Protein AF-A0A1G9XGG3-F1 (afdb_monomer_lite)

Foldseek 3Di:
DDDDDDDDDDDDPVVVVVVVVVVVVVVVVVCPPPDDAQEWEQDDLEEEPQDQVRIASDNVDHDGDPGDDLAYEYEFDANHEYEHAEAEHHQEYEFEANGEYEYDEAYEYEYQEYEYAANGEYEYEYAEYEYAHEYEYPYEYEAAHYEYEYAAYEYEFLYEYEYEEPEYEDDYNEHEYEQDQNGAYDYPYEYEYEAEAEEYHYNHAQDSYEREQYEYEYAYAAYEYEHHEYAHEYEYAHQHHEYEYPAEYEYQEYEYHHAYEYECYAAYEYEHQHAYEYEYHAYEQAAYEYEQAYQDQRNQAYAALRNYDAHQYEYEDAYAHEENHYPDEHEYAHYEYEDYHEYADPRYEYEAEYEYEDHYAYPAAYHYHQQYEYEYDYLAADEHDNNQPQEDRRLVAYEDDYQHEYEYPAEHEYAANHEYAYDDNHEHEYEAQHEYEDNAEYHHNYYYHEYQHEYEYEEAHQEYEYEEYAYLHEYEYAYQEHEYEYPAEYHYAEYEYHHQYEYEDHAAHEYAYLEEYEYEHHEYEQAAYEYEYQYAYDYDYYAYHARQGEYEHAHQEEYEDYQYEHAEYEYHHAYEHEDDAPGEYEYCYYHYDPHYDYHYPHNYYYHHDHD

pLDDT: mean 91.39, std 13.18, range [34.25, 98.94]

Radius of gyration: 42.59 Å; chains: 1; bounding box: 105×92×124 Å

Organism: NCBI:txid990371

Secondary structure (DSSP, 8-state):
------------HHHHHHHHHHHHHHHHHH--------EEEE-SSEEETT-GGGEESSTTT-PPPS---TT-EEEE-TT-EEEE-S-EE-SEEEE-TT-EEEE-SSEEEE-SEEEE-TT-EEEE-SS-EEESSEEEESSEEEESS-EEEESSS-EEESSEEEE-STTEEEEE-SS-EEE-TT-EEEESS-EEEEE-SS-EEE-S-GGGEE-TT-EEEE--SSEEE--EE-SS-EEE--SSSEEEE-S-EEES-EEE-SSSEEE--SS-EEEESS-EEE-SSEEE-TT-EEEE---BTTTEEES-GGGEE-TT-EEEE-SSSEE---SS-EEEEEEEE-SSSEEE--SEEEEEEEEEETT-EESS--EE-TT-EEEEE-SS-EE--TTS-SEE-STTEEEE-SSSEEE-SS-EEE-TT--EEE-TT-EE-PPTT--EEESS-EEESSEE--BSS-EEE-S--SEEEE--EEBSS-EEE--SSSEEEE-S-EEESSEEE-SSSEEE--SS-EEEESS-EEESSSEEE-TT-EEEESS-EEESS-EEE-TT-EEEE--SS-EEEPS-EEEEEEE-SSEEEEEPTT-EEEEEEEEE-SSEEEEE-TT-EEEE---

Structure (mmCIF, N/CA/C/O backbone):
data_AF-A0A1G9XGG3-F1
#
_entry.id   AF-A0A1G9XGG3-F1
#
loop_
_atom_site.group_PDB
_atom_site.id
_atom_site.type_symbol
_atom_site.label_atom_id
_atom_site.label_alt_id
_atom_site.label_comp_id
_atom_site.label_asym_id
_atom_site.label_entity_id
_atom_site.label_seq_id
_atom_site.pdbx_PDB_ins_code
_atom_site.Cartn_x
_atom_site.Cartn_y
_atom_site.Cartn_z
_atom_site.occupancy
_atom_site.B_iso_or_equiv
_atom_site.auth_seq_id
_atom_site.auth_comp_id
_atom_site.auth_asym_id
_atom_site.auth_atom_id
_atom_site.pdbx_PDB_model_num
ATOM 1 N N . MET A 1 1 ? -57.668 -76.089 63.267 1.00 41.12 1 MET A N 1
ATOM 2 C CA . MET A 1 1 ? -56.646 -75.105 62.840 1.00 41.12 1 MET A CA 1
ATOM 3 C C . MET A 1 1 ? -57.196 -74.341 61.638 1.00 41.12 1 MET A C 1
ATOM 5 O O . MET A 1 1 ? -57.872 -74.969 60.838 1.00 41.12 1 MET A O 1
ATOM 9 N N . ASN A 1 2 ? -56.910 -73.035 61.547 1.00 34.25 2 ASN A N 1
ATOM 10 C CA . ASN A 1 2 ? -57.290 -72.049 60.507 1.00 34.25 2 ASN A CA 1
ATOM 11 C C . ASN A 1 2 ? -58.612 -71.259 60.644 1.00 34.25 2 ASN A C 1
ATOM 13 O O . ASN A 1 2 ? -59.611 -71.515 59.988 1.00 34.25 2 ASN A O 1
ATOM 17 N N . ILE A 1 3 ? -58.540 -70.246 61.517 1.00 42.50 3 ILE A N 1
ATOM 18 C CA . ILE A 1 3 ? -58.740 -68.793 61.293 1.00 42.50 3 ILE A CA 1
ATOM 19 C C . ILE A 1 3 ? -59.331 -68.364 59.927 1.00 42.50 3 ILE A C 1
ATOM 21 O O . ILE A 1 3 ? -58.684 -68.567 58.903 1.00 42.50 3 ILE A O 1
ATOM 25 N N . ARG A 1 4 ? -60.427 -67.579 59.941 1.00 37.16 4 ARG A N 1
ATOM 26 C CA . ARG A 1 4 ? -60.448 -66.160 59.499 1.00 37.16 4 ARG A CA 1
ATOM 27 C C . ARG A 1 4 ? -61.740 -65.424 59.881 1.00 37.16 4 ARG A C 1
ATOM 29 O O . ARG A 1 4 ? -62.848 -65.890 59.660 1.00 37.16 4 ARG A O 1
ATOM 36 N N . SER A 1 5 ? -61.513 -64.253 60.470 1.00 44.91 5 SER A N 1
ATOM 37 C CA . SER A 1 5 ? -62.454 -63.207 60.869 1.00 44.91 5 SER A CA 1
ATOM 38 C C . SER A 1 5 ? -62.850 -62.344 59.662 1.00 44.91 5 SER A C 1
ATOM 40 O O . SER A 1 5 ? -62.050 -62.150 58.744 1.00 44.91 5 SER A O 1
ATOM 42 N N . SER A 1 6 ? -64.066 -61.796 59.673 1.00 37.72 6 SER A N 1
ATOM 43 C CA . SER A 1 6 ? -64.461 -60.640 58.857 1.00 37.72 6 SER A CA 1
ATOM 44 C C . SER A 1 6 ? -65.524 -59.834 59.604 1.00 37.72 6 SER A C 1
ATOM 46 O O . SER A 1 6 ? -66.723 -60.030 59.428 1.00 37.72 6 SER A O 1
ATOM 48 N N . SER A 1 7 ? -65.072 -58.942 60.481 1.00 39.47 7 SER A N 1
ATOM 49 C CA . SER A 1 7 ? -65.887 -57.911 61.122 1.00 39.47 7 SER A CA 1
ATOM 50 C C . SER A 1 7 ? -65.938 -56.660 60.235 1.00 39.47 7 SER A C 1
ATOM 52 O O . SER A 1 7 ? -64.922 -56.013 59.988 1.00 39.47 7 SER A O 1
ATOM 54 N N . ILE A 1 8 ? -67.137 -56.302 59.765 1.00 40.00 8 ILE A N 1
ATOM 55 C CA . ILE A 1 8 ? -67.419 -55.000 59.146 1.00 40.00 8 ILE A CA 1
ATOM 56 C C . ILE A 1 8 ? -67.434 -53.949 60.263 1.00 40.00 8 ILE A C 1
ATOM 58 O O . ILE A 1 8 ? -68.320 -53.925 61.115 1.00 40.00 8 ILE A O 1
ATOM 62 N N . LEU A 1 9 ? -66.405 -53.103 60.280 1.00 38.16 9 LEU A N 1
ATOM 63 C CA . LEU A 1 9 ? -66.221 -52.033 61.255 1.00 38.16 9 LEU A CA 1
ATOM 64 C C . LEU A 1 9 ? -67.103 -50.827 60.874 1.00 38.16 9 LEU A C 1
ATOM 66 O O . LEU A 1 9 ? -66.838 -50.127 59.896 1.00 38.16 9 LEU A O 1
ATOM 70 N N . SER A 1 10 ? -68.155 -50.571 61.655 1.00 43.81 10 SER A N 1
ATOM 71 C CA . SER A 1 10 ? -68.959 -49.345 61.581 1.00 43.81 10 SER A CA 1
ATOM 72 C C . SER A 1 10 ? -68.131 -48.142 62.055 1.00 43.81 10 SER A C 1
ATOM 74 O O . SER A 1 10 ? -67.898 -47.951 63.247 1.00 43.81 10 SER A O 1
ATOM 76 N N . ILE A 1 11 ? -67.675 -47.326 61.105 1.00 46.28 11 ILE A N 1
ATOM 77 C CA . ILE A 1 11 ? -66.919 -46.087 61.333 1.00 46.28 11 ILE A CA 1
ATOM 78 C C . ILE A 1 11 ? -67.889 -44.965 61.754 1.00 46.28 11 ILE A C 1
ATOM 80 O O . ILE A 1 11 ? -68.767 -44.578 60.979 1.00 46.28 11 ILE A O 1
ATOM 84 N N . SER A 1 12 ? -67.721 -44.436 62.974 1.00 53.91 12 SER A N 1
ATOM 85 C CA . SER A 1 12 ? -68.605 -43.419 63.570 1.00 53.91 12 SER A CA 1
ATOM 86 C C . SER A 1 12 ? -68.585 -42.081 62.800 1.00 53.91 12 SER A C 1
ATOM 88 O O . SER A 1 12 ? -67.547 -41.706 62.236 1.00 53.91 12 SER A O 1
ATOM 90 N N . PRO A 1 13 ? -69.694 -41.314 62.784 1.00 54.00 13 PRO A N 1
ATOM 91 C CA . PRO A 1 13 ? -69.818 -40.066 62.021 1.00 54.00 13 PRO A CA 1
ATOM 92 C C . PRO A 1 13 ? -68.780 -38.986 62.386 1.00 54.00 13 PRO A C 1
ATOM 94 O O . PRO A 1 13 ? -68.379 -38.217 61.511 1.00 54.00 13 PRO A O 1
ATOM 97 N N . HIS A 1 14 ? -68.246 -38.984 63.614 1.00 54.09 14 HIS A N 1
ATOM 98 C CA . HIS A 1 14 ? -67.177 -38.062 64.029 1.00 54.09 14 HIS A CA 1
ATOM 99 C C . HIS A 1 14 ? -65.852 -38.301 63.287 1.00 54.09 14 HIS A C 1
ATOM 101 O O . HIS A 1 14 ? -65.164 -37.352 62.914 1.00 54.09 14 HIS A O 1
ATOM 107 N N . SER A 1 15 ? -65.517 -39.555 62.979 1.00 52.16 15 SER A N 1
ATOM 108 C CA . SER A 1 15 ? -64.283 -39.890 62.252 1.00 52.16 15 SER A CA 1
ATOM 109 C C . SER A 1 15 ? -64.354 -39.572 60.749 1.00 52.16 15 SER A C 1
ATOM 111 O O . SER A 1 15 ? -63.325 -39.315 60.122 1.00 52.16 15 SER A O 1
ATOM 113 N N . LYS A 1 16 ? -65.564 -39.507 60.168 1.00 51.69 16 LYS A N 1
ATOM 114 C CA . LYS A 1 16 ? -65.783 -39.044 58.785 1.00 51.69 16 LYS A CA 1
ATOM 115 C C . LYS A 1 16 ? -65.622 -37.529 58.660 1.00 51.69 16 LYS A C 1
ATOM 117 O O . LYS A 1 16 ? -65.060 -37.077 57.666 1.00 51.69 16 LYS A O 1
ATOM 122 N N . LEU A 1 17 ? -66.064 -36.758 59.657 1.00 54.28 17 LEU A N 1
ATOM 123 C CA . LEU A 1 17 ? -65.878 -35.304 59.687 1.00 54.28 17 LEU A CA 1
ATOM 124 C C . LEU A 1 17 ? -64.402 -34.940 59.888 1.00 54.28 17 LEU A C 1
ATOM 126 O O . LEU A 1 17 ? -63.875 -34.103 59.164 1.00 54.28 17 LEU A O 1
ATOM 130 N N . MET A 1 18 ? -63.708 -35.646 60.784 1.00 56.41 18 MET A N 1
ATOM 131 C CA . MET A 1 18 ? -62.287 -35.421 61.057 1.00 56.41 18 MET A CA 1
ATOM 132 C C . MET A 1 18 ? -61.392 -35.850 59.881 1.00 56.41 18 MET A C 1
ATOM 134 O O . MET A 1 18 ? -60.458 -35.132 59.541 1.00 56.41 18 MET A O 1
ATOM 138 N N . ARG A 1 19 ? -61.721 -36.944 59.167 1.00 54.09 19 ARG A N 1
ATOM 139 C CA . ARG A 1 19 ? -61.057 -37.292 57.894 1.00 54.09 19 ARG A CA 1
ATOM 140 C C . ARG A 1 19 ? -61.360 -36.303 56.774 1.00 54.09 19 ARG A C 1
ATOM 142 O O . ARG A 1 19 ? -60.458 -36.034 55.999 1.00 54.09 19 ARG A O 1
ATOM 149 N N . ARG A 1 20 ? -62.578 -35.756 56.674 1.00 53.91 20 ARG A N 1
ATOM 150 C CA . ARG A 1 20 ? -62.923 -34.725 55.673 1.00 53.91 20 ARG A CA 1
ATOM 151 C C . ARG A 1 20 ? -62.256 -33.383 55.973 1.00 53.91 20 ARG A C 1
ATOM 153 O O . ARG A 1 20 ? -61.786 -32.751 55.040 1.00 53.91 20 ARG A O 1
ATOM 160 N N . MET A 1 21 ? -62.147 -32.989 57.242 1.00 55.81 21 MET A N 1
ATOM 161 C CA . MET A 1 21 ? -61.379 -31.811 57.659 1.00 55.81 21 MET A CA 1
ATOM 162 C C . MET A 1 21 ? -59.884 -32.003 57.423 1.00 55.81 21 MET A C 1
ATOM 164 O O . MET A 1 21 ? -59.255 -31.091 56.911 1.00 55.81 21 MET A O 1
ATOM 168 N N . LEU A 1 22 ? -59.320 -33.181 57.714 1.00 55.94 22 LEU A N 1
ATOM 169 C CA . LEU A 1 22 ? -57.907 -33.461 57.449 1.00 55.94 22 LEU A CA 1
ATOM 170 C C . LEU A 1 22 ? -57.617 -33.568 55.941 1.00 55.94 22 LEU A C 1
ATOM 172 O O . LEU A 1 22 ? -56.594 -33.067 55.496 1.00 55.94 22 LEU A O 1
ATOM 176 N N . LEU A 1 23 ? -58.531 -34.135 55.136 1.00 53.47 23 LEU A N 1
ATOM 177 C CA . LEU A 1 23 ? -58.412 -34.135 53.672 1.00 53.47 23 LEU A CA 1
ATOM 178 C C . LEU A 1 23 ? -58.565 -32.731 53.084 1.00 53.47 23 LEU A C 1
ATOM 180 O O . LEU A 1 23 ? -57.876 -32.436 52.122 1.00 53.47 23 LEU A O 1
ATOM 184 N N . LEU A 1 24 ? -59.438 -31.882 53.639 1.00 51.56 24 LEU A N 1
ATOM 185 C CA . LEU A 1 24 ? -59.621 -30.490 53.216 1.00 51.56 24 LEU A CA 1
ATOM 186 C C . LEU A 1 24 ? -58.413 -29.629 53.613 1.00 51.56 24 LEU A C 1
ATOM 188 O O . LEU A 1 24 ? -57.958 -28.828 52.807 1.00 51.56 24 LEU A O 1
ATOM 192 N N . LEU A 1 25 ? -57.844 -29.843 54.804 1.00 54.41 25 LEU A N 1
ATOM 193 C CA . LEU A 1 25 ? -56.610 -29.187 55.248 1.00 54.41 25 LEU A CA 1
ATOM 194 C C . LEU A 1 25 ? -55.403 -29.656 54.415 1.00 54.41 25 LEU A C 1
ATOM 196 O O . LEU A 1 25 ? -54.585 -28.829 54.026 1.00 54.41 25 LEU A O 1
ATOM 200 N N . CYS A 1 26 ? -55.341 -30.947 54.056 1.00 48.78 26 CYS A N 1
ATOM 201 C CA . CYS A 1 26 ? -54.354 -31.482 53.112 1.00 48.78 26 CYS A CA 1
ATOM 202 C C . CYS A 1 26 ? -54.575 -30.993 51.669 1.00 48.78 26 CYS A C 1
ATOM 204 O O . CYS A 1 26 ? -53.598 -30.723 50.977 1.00 48.78 26 CYS A O 1
ATOM 206 N N . PHE A 1 27 ? -55.824 -30.833 51.210 1.00 49.72 27 PHE A N 1
ATOM 207 C CA . PHE A 1 27 ? -56.146 -30.259 49.896 1.00 49.72 27 PHE A CA 1
ATOM 208 C C . PHE A 1 27 ? -55.741 -28.783 49.831 1.00 49.72 27 PHE A C 1
ATOM 210 O O . PHE A 1 27 ? -55.140 -28.363 48.849 1.00 49.72 27 PHE A O 1
ATOM 217 N N . ILE A 1 28 ? -55.991 -28.012 50.894 1.00 52.94 28 ILE A N 1
ATOM 218 C CA . ILE A 1 28 ? -55.581 -26.605 51.001 1.00 52.94 28 ILE A CA 1
ATOM 219 C C . ILE A 1 28 ? -54.051 -26.480 51.098 1.00 52.94 28 ILE A C 1
ATOM 221 O O . ILE A 1 28 ? -53.495 -25.555 50.521 1.00 52.94 28 ILE A O 1
ATOM 225 N N . SER A 1 29 ? -53.347 -27.431 51.729 1.00 45.59 29 SER A N 1
ATOM 226 C CA . SER A 1 29 ? -51.873 -27.452 51.736 1.00 45.59 29 SER A CA 1
ATOM 227 C C . SER A 1 29 ? -51.236 -27.995 50.448 1.00 45.59 29 SER A C 1
ATOM 229 O O . SER A 1 29 ? -50.038 -27.819 50.252 1.00 45.59 29 SER A O 1
ATOM 231 N N . MET A 1 30 ? -52.004 -28.680 49.589 1.00 44.31 30 MET A N 1
ATOM 232 C CA . MET A 1 30 ? -51.564 -29.149 48.264 1.00 44.31 30 MET A CA 1
ATOM 233 C C . MET A 1 30 ? -51.813 -28.121 47.154 1.00 44.31 30 MET A C 1
ATOM 235 O O . MET A 1 30 ? -51.166 -28.189 46.110 1.00 44.31 30 MET A O 1
ATOM 239 N N . PHE A 1 31 ? -52.667 -27.122 47.396 1.00 44.22 31 PHE A N 1
ATOM 240 C CA . PHE A 1 31 ? -52.604 -25.852 46.683 1.00 44.22 31 PHE A CA 1
ATOM 241 C C . PHE A 1 31 ? -51.466 -25.018 47.271 1.00 44.22 31 PHE A C 1
ATOM 243 O O . PHE A 1 31 ? -51.678 -24.044 47.990 1.00 44.22 31 PHE A O 1
ATOM 250 N N . SER A 1 32 ? -50.230 -25.377 46.929 1.00 41.50 32 SER A N 1
ATOM 251 C CA . SER A 1 32 ? -49.178 -24.372 46.824 1.00 41.50 32 SER A CA 1
ATOM 252 C C . SER A 1 32 ? -49.766 -23.251 45.970 1.00 41.50 32 SER A C 1
ATOM 254 O O . SER A 1 32 ? -50.038 -23.471 44.790 1.00 41.50 32 SER A O 1
ATOM 256 N N . TYR A 1 33 ? -50.068 -22.101 46.576 1.00 41.12 33 TYR A N 1
ATOM 257 C CA . TYR A 1 33 ? -50.531 -20.917 45.864 1.00 41.12 33 TYR A CA 1
ATOM 258 C C . TYR A 1 33 ? -49.415 -20.575 44.881 1.00 41.12 33 TYR A C 1
ATOM 260 O O . TYR A 1 33 ? -48.390 -20.010 45.257 1.00 41.12 33 TYR A O 1
ATOM 268 N N . SER A 1 34 ? -49.548 -21.034 43.640 1.00 41.12 34 SER A N 1
ATOM 269 C CA . SER A 1 34 ? -48.692 -20.613 42.547 1.00 41.12 34 SER A CA 1
ATOM 270 C C . SER A 1 34 ? -48.904 -19.111 42.457 1.00 41.12 34 SER A C 1
ATOM 272 O O . SER A 1 34 ? -49.967 -18.676 42.018 1.00 41.12 34 SER A O 1
ATOM 274 N N . GLY A 1 35 ? -47.967 -18.342 43.015 1.00 49.97 35 GLY A N 1
ATOM 275 C CA . GLY A 1 35 ? -48.078 -16.896 43.133 1.00 49.97 35 GLY A CA 1
ATOM 276 C C . GLY A 1 35 ? -48.348 -16.304 41.761 1.00 49.97 35 GLY A C 1
ATOM 277 O O . GLY A 1 35 ? -47.466 -16.295 40.905 1.00 49.97 35 GLY A O 1
ATOM 278 N N . TYR A 1 36 ? -49.584 -15.866 41.531 1.00 61.78 36 TYR A N 1
ATOM 279 C CA . TYR A 1 36 ? -49.910 -15.064 40.366 1.00 61.78 36 TYR A CA 1
ATOM 280 C C . TYR A 1 36 ? -49.071 -13.790 40.450 1.00 61.78 36 TYR A C 1
ATOM 282 O O . TYR A 1 36 ? -49.092 -13.106 41.470 1.00 61.78 36 TYR A O 1
ATOM 290 N N . SER A 1 37 ? -48.320 -13.498 39.392 1.00 80.06 37 SER A N 1
ATOM 291 C CA . SER A 1 37 ? -47.615 -12.227 39.249 1.00 80.06 37 SER A CA 1
ATOM 292 C C . SER A 1 37 ? -48.641 -11.097 39.238 1.00 80.06 37 SER A C 1
ATOM 294 O O . SER A 1 37 ? -49.396 -10.975 38.271 1.00 80.06 37 SER A O 1
ATOM 296 N N . ALA A 1 38 ? -48.671 -10.262 40.276 1.00 91.38 38 ALA A N 1
ATOM 297 C CA . ALA A 1 38 ? -49.474 -9.044 40.252 1.00 91.38 38 ALA A CA 1
ATOM 298 C C . ALA A 1 38 ? -48.770 -7.965 39.412 1.00 91.38 38 ALA A C 1
ATOM 300 O O . ALA A 1 38 ? -47.546 -7.973 39.287 1.00 91.38 38 ALA A O 1
ATOM 301 N N . ILE A 1 39 ? -49.536 -7.047 38.816 1.00 95.38 39 ILE A N 1
ATOM 302 C CA . ILE A 1 39 ? -48.997 -5.879 38.107 1.00 95.38 39 ILE A CA 1
ATOM 303 C C . ILE A 1 39 ? -49.259 -4.650 38.969 1.00 95.38 39 ILE A C 1
ATOM 305 O O . ILE A 1 39 ? -50.402 -4.386 39.337 1.00 95.38 39 ILE A O 1
ATOM 309 N N . TYR A 1 40 ? -48.207 -3.886 39.246 1.00 97.00 40 TYR A N 1
ATOM 310 C CA . TYR A 1 40 ? -48.282 -2.668 40.034 1.00 97.00 40 TYR A CA 1
ATOM 311 C C . TYR A 1 40 ? -47.778 -1.452 39.268 1.00 97.00 40 TYR A C 1
ATOM 313 O O . TYR A 1 40 ? -46.750 -1.493 38.594 1.00 97.00 40 TYR A O 1
ATOM 321 N N . TYR A 1 41 ? -48.485 -0.341 39.436 1.00 97.62 41 TYR A N 1
ATOM 322 C CA . TYR A 1 41 ? -48.200 0.947 38.826 1.00 97.62 41 TYR A CA 1
ATOM 323 C C . TYR A 1 41 ? -47.762 1.950 39.895 1.00 97.62 41 TYR A C 1
ATOM 325 O O . TYR A 1 41 ? -48.388 2.058 40.951 1.00 97.62 41 TYR A O 1
ATOM 333 N N . SER A 1 42 ? -46.666 2.671 39.662 1.00 97.75 42 SER A N 1
ATOM 334 C CA . SER A 1 42 ? -46.208 3.713 40.588 1.00 97.75 42 SER A CA 1
ATOM 335 C C . SER A 1 42 ? -47.260 4.820 40.702 1.00 97.75 42 SER A C 1
ATOM 337 O O . SER A 1 42 ? -47.724 5.293 39.671 1.00 97.75 42 SER A O 1
ATOM 339 N N . ARG A 1 43 ? -47.584 5.295 41.905 1.00 95.12 43 ARG A N 1
ATOM 340 C CA . ARG A 1 43 ? -48.662 6.288 42.116 1.00 95.12 43 ARG A CA 1
ATOM 341 C C . ARG A 1 43 ? -48.218 7.610 42.752 1.00 95.12 43 ARG A C 1
ATOM 343 O O . ARG A 1 43 ? -49.059 8.456 43.042 1.00 95.12 43 ARG A O 1
ATOM 350 N N . VAL A 1 44 ? -46.925 7.763 43.034 1.00 94.56 44 VAL A N 1
ATOM 351 C CA . VAL A 1 44 ? -46.356 8.919 43.743 1.00 94.56 44 VAL A CA 1
ATOM 352 C C . VAL A 1 44 ? -45.284 9.598 42.901 1.00 94.56 44 VAL A C 1
ATOM 354 O O . VAL A 1 44 ? -44.449 8.916 42.309 1.00 94.56 44 VAL A O 1
ATOM 357 N N . ALA A 1 45 ? -45.259 10.935 42.919 1.00 94.25 45 ALA A N 1
ATOM 358 C CA . ALA A 1 45 ? -44.262 11.728 42.194 1.00 94.25 45 ALA A CA 1
ATOM 359 C C . ALA A 1 45 ? -42.822 11.365 42.603 1.00 94.25 45 ALA A C 1
ATOM 361 O O . ALA A 1 45 ? -41.942 11.264 41.755 1.00 94.25 45 ALA A O 1
ATOM 362 N N . THR A 1 46 ? -42.601 11.090 43.892 1.00 95.94 46 THR A N 1
ATOM 363 C CA . THR A 1 46 ? -41.344 10.545 44.418 1.00 95.94 46 THR A CA 1
ATOM 364 C C . THR A 1 46 ? -41.665 9.438 45.413 1.00 95.94 46 THR A C 1
ATOM 366 O O . THR A 1 46 ? -42.441 9.653 46.343 1.00 95.94 46 THR A O 1
ATOM 369 N N . GLY A 1 47 ? -41.073 8.257 45.237 1.00 94.19 47 GLY A N 1
ATOM 370 C CA . GLY A 1 47 ? -41.328 7.090 46.084 1.00 94.19 47 GLY A CA 1
ATOM 371 C C . GLY A 1 47 ? -40.120 6.175 46.244 1.00 94.19 47 GLY A C 1
ATOM 372 O O . GLY A 1 47 ? -39.058 6.402 45.663 1.00 94.19 47 GLY A O 1
ATOM 373 N N . ASN A 1 48 ? -40.289 5.116 47.034 1.00 93.44 48 ASN A N 1
ATOM 374 C CA . ASN A 1 48 ? -39.285 4.073 47.240 1.00 93.44 48 ASN A CA 1
ATOM 375 C C . ASN A 1 48 ? -39.847 2.729 46.773 1.00 93.44 48 ASN A C 1
ATOM 377 O O . ASN A 1 48 ? -40.962 2.361 47.141 1.00 93.44 48 ASN A O 1
ATOM 381 N N . PHE A 1 49 ? -39.061 1.986 45.991 1.00 93.56 49 PHE A N 1
ATOM 382 C CA . PHE A 1 49 ? -39.463 0.711 45.398 1.00 93.56 49 PHE A CA 1
ATOM 383 C C . PHE A 1 49 ? -39.974 -0.287 46.448 1.00 93.56 49 PHE A C 1
ATOM 385 O O . PHE A 1 49 ? -40.955 -0.977 46.198 1.00 93.56 49 PHE A O 1
ATOM 392 N N . ALA A 1 50 ? -39.357 -0.328 47.637 1.00 92.19 50 ALA A N 1
ATOM 393 C CA . ALA A 1 50 ? -39.725 -1.254 48.715 1.00 92.19 50 ALA A CA 1
ATOM 394 C C . ALA A 1 50 ? -41.036 -0.889 49.438 1.00 92.19 50 ALA A C 1
ATOM 396 O O . ALA A 1 50 ? -41.513 -1.655 50.272 1.00 92.19 50 ALA A O 1
ATOM 397 N N . THR A 1 51 ? -41.585 0.303 49.200 1.00 94.44 51 THR A N 1
ATOM 398 C CA . THR A 1 51 ? -42.705 0.840 49.975 1.00 94.44 51 THR A CA 1
ATOM 399 C C . THR A 1 51 ? -44.016 0.600 49.238 1.00 94.44 51 THR A C 1
ATOM 401 O O . THR A 1 51 ? -44.232 1.155 48.163 1.00 94.44 51 THR A O 1
ATOM 404 N N . THR A 1 52 ? -44.929 -0.169 49.836 1.00 94.19 52 THR A N 1
ATOM 405 C CA . THR A 1 52 ? -46.227 -0.528 49.233 1.00 94.19 52 THR A CA 1
ATOM 406 C C . THR A 1 52 ? -47.070 0.683 48.828 1.00 94.19 52 THR A C 1
ATOM 408 O O . THR A 1 52 ? -47.724 0.655 47.791 1.00 94.19 52 THR A O 1
ATOM 411 N N . THR A 1 53 ? -47.008 1.790 49.573 1.00 94.88 53 THR A N 1
ATOM 412 C CA . THR A 1 53 ? -47.734 3.032 49.243 1.00 94.88 53 THR A CA 1
ATOM 413 C C . THR A 1 53 ? -47.202 3.755 48.003 1.00 94.88 53 THR A C 1
ATOM 415 O O . THR A 1 53 ? -47.884 4.633 47.478 1.00 94.88 53 THR A O 1
ATOM 418 N N . SER A 1 54 ? -46.028 3.370 47.488 1.00 96.12 54 SER A N 1
ATOM 419 C CA . SER A 1 54 ? -45.519 3.873 46.204 1.00 96.12 54 SER A CA 1
ATOM 420 C C . SER A 1 54 ? -46.233 3.244 45.005 1.00 96.12 54 SER A C 1
ATOM 422 O O . SER A 1 54 ? -46.096 3.749 43.891 1.00 96.12 54 SER A O 1
ATOM 424 N N . TRP A 1 55 ? -47.009 2.181 45.230 1.00 97.31 55 TRP A N 1
ATOM 425 C CA . TRP A 1 55 ? -47.595 1.330 44.202 1.00 97.31 55 TRP A CA 1
ATOM 426 C C . TRP A 1 55 ? -49.123 1.265 44.291 1.00 97.31 55 TRP A C 1
ATOM 428 O O . TRP A 1 55 ? -49.723 1.472 45.353 1.00 97.31 55 TRP A O 1
ATOM 438 N N . SER A 1 56 ? -49.741 0.967 43.151 1.00 95.38 56 SER A N 1
ATOM 439 C CA . SER A 1 56 ? -51.170 0.743 42.975 1.00 95.38 56 SER A CA 1
ATOM 440 C C . SER A 1 56 ? -51.430 -0.462 42.072 1.00 95.38 56 SER A C 1
ATOM 442 O O . SER A 1 56 ? -50.701 -0.674 41.109 1.00 95.38 56 SER A O 1
ATOM 444 N N . ASP A 1 57 ? -52.488 -1.219 42.347 1.00 93.88 57 ASP A N 1
ATOM 445 C CA . ASP A 1 57 ? -53.009 -2.286 41.477 1.00 93.88 57 ASP A CA 1
ATOM 446 C C . ASP A 1 57 ? -53.669 -1.781 40.174 1.00 93.88 57 ASP A C 1
ATOM 448 O O . ASP A 1 57 ? -53.963 -2.575 39.280 1.00 93.88 57 ASP A O 1
ATOM 452 N N . ALA A 1 58 ? -53.872 -0.466 40.026 1.00 92.81 58 ALA A N 1
ATOM 453 C CA . ALA A 1 58 ? -54.469 0.140 38.841 1.00 92.81 58 ALA A CA 1
ATOM 454 C C . ALA A 1 58 ? -53.727 1.407 38.398 1.00 92.81 58 ALA A C 1
ATOM 456 O O . ALA A 1 58 ? -53.353 2.259 39.203 1.00 92.81 58 ALA A O 1
ATOM 457 N N . ARG A 1 59 ? -53.609 1.583 37.077 1.00 93.75 59 ARG A N 1
ATOM 458 C CA . ARG A 1 59 ? -52.915 2.715 36.436 1.00 93.75 59 ARG A CA 1
ATOM 459 C C . ARG A 1 59 ? -53.456 4.096 36.849 1.00 93.75 59 ARG A C 1
ATOM 461 O O . ARG A 1 59 ? -52.719 5.076 36.808 1.00 93.75 59 ARG A O 1
ATOM 468 N N . THR A 1 60 ? -54.735 4.185 37.214 1.00 90.25 60 THR A N 1
ATOM 469 C CA . THR A 1 60 ? -55.422 5.429 37.609 1.00 90.25 60 THR A CA 1
ATOM 470 C C . THR A 1 60 ? -55.436 5.671 39.125 1.00 90.25 60 THR A C 1
ATOM 472 O O . THR A 1 60 ? -56.112 6.592 39.573 1.00 90.25 60 THR A O 1
ATOM 475 N N . GLY A 1 61 ? -54.712 4.871 39.920 1.00 79.12 61 GLY A N 1
ATOM 476 C CA . GLY A 1 61 ? -54.613 5.039 41.376 1.00 79.12 61 GLY A CA 1
ATOM 477 C C . GLY A 1 61 ? -55.661 4.262 42.182 1.00 79.12 61 GLY A C 1
ATOM 478 O O . GLY A 1 61 ? -56.450 4.859 42.908 1.00 79.12 61 GLY A O 1
ATOM 479 N N . GLY A 1 62 ? -55.642 2.934 42.073 1.00 87.94 62 GLY A N 1
ATOM 480 C CA . GLY A 1 62 ? -56.381 1.994 42.925 1.00 87.94 62 GLY A CA 1
ATOM 481 C C . GLY A 1 62 ? -55.733 1.726 44.295 1.00 87.94 62 GLY A C 1
ATOM 482 O O . GLY A 1 62 ? -55.066 2.587 44.879 1.00 87.94 62 GLY A O 1
ATOM 483 N N . ASN A 1 63 ? -55.920 0.515 44.820 1.00 91.25 63 ASN A N 1
ATOM 484 C CA . ASN A 1 63 ? -55.455 0.140 46.153 1.00 91.25 63 ASN A CA 1
ATOM 485 C C . ASN A 1 63 ? -53.937 -0.059 46.182 1.00 91.25 63 ASN A C 1
ATOM 487 O O . ASN A 1 63 ? -53.326 -0.500 45.207 1.00 91.25 63 ASN A O 1
ATOM 491 N N . SER A 1 64 ? -53.321 0.248 47.324 1.00 91.62 64 SER A N 1
ATOM 492 C CA . SER A 1 64 ? -51.920 -0.107 47.554 1.00 91.62 64 SER A CA 1
ATOM 493 C C . SER A 1 64 ? -51.798 -1.587 47.933 1.00 91.62 64 SER A C 1
ATOM 495 O O . SER A 1 64 ? -52.636 -2.088 48.687 1.00 91.62 64 SER A O 1
ATOM 497 N N . PRO A 1 65 ? -50.767 -2.293 47.441 1.00 91.88 65 PRO A N 1
ATOM 498 C CA . PRO A 1 65 ? -50.571 -3.704 47.741 1.00 91.88 65 PRO A CA 1
ATOM 499 C C . PRO A 1 65 ? -50.327 -3.968 49.227 1.00 91.88 65 PRO A C 1
ATOM 501 O O . PRO A 1 65 ? -49.691 -3.173 49.918 1.00 91.88 65 PRO A O 1
ATOM 504 N N . GLY A 1 66 ? -50.782 -5.126 49.711 1.00 88.69 66 GLY A N 1
ATOM 505 C CA . GLY A 1 66 ? -50.484 -5.582 51.074 1.00 88.69 66 GLY A CA 1
ATOM 506 C C . GLY A 1 66 ? -49.020 -5.999 51.261 1.00 88.69 66 GLY A C 1
ATOM 507 O O . GLY A 1 66 ? -48.464 -5.840 52.345 1.00 88.69 66 GLY A O 1
ATOM 508 N N . SER A 1 67 ? -48.379 -6.498 50.202 1.00 91.12 67 SER A N 1
ATOM 509 C CA . SER A 1 67 ? -46.962 -6.868 50.166 1.00 91.12 67 SER A CA 1
ATOM 510 C C . SER A 1 67 ? -46.427 -6.831 48.731 1.00 91.12 67 SER A C 1
ATOM 512 O O . SER A 1 67 ? -47.201 -6.848 47.776 1.00 91.12 67 SER A O 1
ATOM 514 N N . LEU A 1 68 ? -45.101 -6.759 48.589 1.00 92.75 68 LEU A N 1
ATOM 515 C CA . LEU A 1 68 ? -44.399 -6.814 47.305 1.00 92.75 68 LEU A CA 1
ATOM 516 C C . LEU A 1 68 ? -43.619 -8.130 47.227 1.00 92.75 68 LEU A C 1
ATOM 518 O O . LEU A 1 68 ? -42.831 -8.427 48.128 1.00 92.75 68 LEU A O 1
ATOM 522 N N . LEU A 1 69 ? -43.839 -8.916 46.178 1.00 92.06 69 LEU A N 1
ATOM 523 C CA . LEU A 1 69 ? -43.231 -10.229 45.980 1.00 92.06 69 LEU A CA 1
ATOM 524 C C . LEU A 1 69 ? -42.240 -10.207 44.814 1.00 92.06 69 LEU A C 1
ATOM 526 O O . LEU A 1 69 ? -42.369 -9.447 43.857 1.00 92.06 69 LEU A O 1
ATOM 530 N N . ALA A 1 70 ? -41.268 -11.120 44.849 1.00 90.50 70 ALA A N 1
ATOM 531 C CA . ALA A 1 70 ? -40.296 -11.284 43.765 1.00 90.50 70 ALA A CA 1
ATOM 532 C C . ALA A 1 70 ? -40.937 -11.703 42.428 1.00 90.50 70 ALA A C 1
ATOM 534 O O . ALA A 1 70 ? -40.308 -11.569 41.383 1.00 90.50 70 ALA A O 1
ATOM 535 N N . THR A 1 71 ? -42.164 -12.227 42.462 1.00 92.06 71 THR A N 1
ATOM 536 C CA . THR A 1 71 ? -42.943 -12.634 41.289 1.00 92.06 71 THR A CA 1
ATOM 537 C C . THR A 1 71 ? -43.744 -11.496 40.668 1.00 92.06 71 THR A C 1
ATOM 539 O O . THR A 1 71 ? -44.373 -11.736 39.649 1.00 92.06 71 THR A O 1
ATOM 542 N N . ASP A 1 72 ? -43.750 -10.294 41.249 1.00 94.69 72 ASP A N 1
ATOM 543 C CA . ASP A 1 72 ? -44.599 -9.194 40.783 1.00 94.69 72 ASP A CA 1
ATOM 544 C C . ASP A 1 72 ? -43.947 -8.373 39.659 1.00 94.69 72 ASP A C 1
ATOM 546 O O . ASP A 1 72 ? -42.721 -8.320 39.509 1.00 94.69 72 ASP A O 1
ATOM 550 N N . ILE A 1 73 ? -44.786 -7.715 38.861 1.00 95.38 73 ILE A N 1
ATOM 551 C CA . ILE A 1 73 ? -44.422 -6.830 37.753 1.00 95.38 73 ILE A CA 1
ATOM 552 C C . ILE A 1 73 ? -44.625 -5.382 38.188 1.00 95.38 73 ILE A C 1
ATOM 554 O O . ILE A 1 73 ? -45.685 -5.021 38.693 1.00 95.38 73 ILE A O 1
ATOM 558 N N . PHE A 1 74 ? -43.637 -4.532 37.924 1.00 97.38 74 PHE A N 1
ATOM 559 C CA . PHE A 1 74 ? -43.650 -3.132 38.342 1.00 97.38 74 PHE A CA 1
ATOM 560 C C . PHE A 1 74 ? -43.536 -2.186 37.147 1.00 97.38 74 PHE A C 1
ATOM 562 O O . PHE A 1 74 ? -42.637 -2.329 36.320 1.00 97.38 74 PHE A O 1
ATOM 569 N N . ILE A 1 75 ? -44.422 -1.193 37.075 1.00 97.62 75 ILE A N 1
ATOM 570 C CA . ILE A 1 75 ? -44.474 -0.178 36.017 1.00 97.62 75 ILE A CA 1
ATOM 571 C C . ILE A 1 75 ? -44.327 1.208 36.651 1.00 97.62 75 ILE A C 1
ATOM 573 O O . ILE A 1 75 ? -45.188 1.662 37.407 1.00 97.62 75 ILE A O 1
ATOM 577 N N . ILE A 1 76 ? -43.228 1.893 36.344 1.00 98.19 76 ILE A N 1
ATOM 578 C CA . ILE A 1 76 ? -42.969 3.268 36.772 1.00 98.19 76 ILE A CA 1
ATOM 579 C C . ILE A 1 76 ? -43.549 4.208 35.715 1.00 98.19 76 ILE A C 1
ATOM 581 O O . ILE A 1 76 ? -43.025 4.315 34.609 1.00 98.19 76 ILE A O 1
ATOM 585 N N . GLN A 1 77 ? -44.651 4.856 36.073 1.00 97.50 77 GLN A N 1
ATOM 586 C CA . GLN A 1 77 ? -45.454 5.714 35.210 1.00 97.50 77 GLN A CA 1
ATOM 587 C C . GLN A 1 77 ? -44.826 7.100 35.009 1.00 97.50 77 GLN A C 1
ATOM 589 O O . GLN A 1 77 ? -43.985 7.551 35.791 1.00 97.50 77 GLN A O 1
ATOM 594 N N . THR A 1 78 ? -45.308 7.801 33.982 1.00 96.56 78 THR A N 1
ATOM 595 C CA . THR A 1 78 ? -44.986 9.201 33.686 1.00 96.56 78 THR A CA 1
ATOM 596 C C . THR A 1 78 ? -45.090 10.104 34.917 1.00 96.56 78 THR A C 1
ATOM 598 O O . THR A 1 78 ? -46.082 10.068 35.641 1.00 96.56 78 THR A O 1
ATOM 601 N N . GLY A 1 79 ? -44.081 10.954 35.121 1.00 94.94 79 GLY A N 1
ATOM 602 C CA . GLY A 1 79 ? -44.056 11.956 36.189 1.00 94.94 79 GLY A CA 1
ATOM 603 C C . GLY A 1 79 ? -43.614 11.422 37.553 1.00 94.94 79 GLY A C 1
ATOM 604 O O . GLY A 1 79 ? -43.404 12.220 38.464 1.00 94.94 79 GLY A O 1
ATOM 605 N N . ASN A 1 80 ? -43.421 10.108 37.690 1.00 97.38 80 ASN A N 1
ATOM 606 C CA . ASN A 1 80 ? -43.022 9.483 38.945 1.00 97.38 80 ASN A CA 1
ATOM 607 C C . ASN A 1 80 ? -41.537 9.111 38.950 1.00 97.38 80 ASN A C 1
ATOM 609 O O . ASN A 1 80 ? -40.994 8.609 37.964 1.00 97.38 80 ASN A O 1
ATOM 613 N N . ASN A 1 81 ? -40.892 9.298 40.099 1.00 96.62 81 ASN A N 1
ATOM 614 C CA . ASN A 1 81 ? -39.520 8.898 40.373 1.00 96.62 81 ASN A CA 1
ATOM 615 C C . ASN A 1 81 ? -39.480 7.881 41.518 1.00 96.62 81 ASN A C 1
ATOM 617 O O . ASN A 1 81 ? -39.664 8.228 42.688 1.00 96.62 81 ASN A O 1
ATOM 621 N N . ILE A 1 82 ? -39.217 6.619 41.190 1.00 96.12 82 ILE A N 1
ATOM 622 C CA . ILE A 1 82 ? -39.122 5.542 42.173 1.00 96.12 82 ILE A CA 1
ATOM 623 C C . ILE A 1 82 ? -37.655 5.227 42.447 1.00 96.12 82 ILE A C 1
ATOM 625 O O . ILE A 1 82 ? -36.904 4.796 41.569 1.00 96.12 82 ILE A O 1
ATOM 629 N N . THR A 1 83 ? -37.249 5.429 43.699 1.00 93.19 83 THR A N 1
ATOM 630 C CA . THR A 1 83 ? -35.894 5.139 44.160 1.00 93.19 83 THR A CA 1
ATOM 631 C C . THR A 1 83 ? -35.777 3.689 44.610 1.00 93.19 83 THR A C 1
ATOM 633 O O . THR A 1 83 ? -36.501 3.228 45.491 1.00 93.19 83 THR A O 1
ATOM 636 N N . VAL A 1 84 ? -34.812 2.972 44.050 1.00 90.75 84 VAL A N 1
ATOM 637 C CA . VAL A 1 84 ? -34.343 1.681 44.543 1.00 90.75 84 VAL A CA 1
ATOM 638 C C . VAL A 1 84 ? -33.287 1.973 45.609 1.00 90.75 84 VAL A C 1
ATOM 640 O O . VAL A 1 84 ? -32.175 2.400 45.295 1.00 90.75 84 VAL A O 1
ATOM 643 N N . ALA A 1 85 ? -33.671 1.824 46.880 1.00 87.88 85 ALA A N 1
ATOM 644 C CA . ALA A 1 85 ? -32.822 2.130 48.039 1.00 87.88 85 ALA A CA 1
ATOM 645 C C . ALA A 1 85 ? -32.204 0.884 48.706 1.00 87.88 85 ALA A C 1
ATOM 647 O O . ALA A 1 85 ? -31.258 1.000 49.480 1.00 87.88 85 ALA A O 1
ATOM 648 N N . LEU A 1 86 ? -32.729 -0.304 48.400 1.00 86.75 86 LEU A N 1
ATOM 649 C CA . LEU A 1 86 ? -32.280 -1.612 48.889 1.00 86.75 86 LEU A CA 1
ATOM 650 C C . LEU A 1 86 ? -32.229 -2.595 47.709 1.00 86.75 86 LEU A C 1
ATOM 652 O O . LEU A 1 86 ? -32.721 -2.275 46.629 1.00 86.75 86 LEU A O 1
ATOM 656 N N . ALA A 1 87 ? -31.606 -3.764 47.881 1.00 87.56 87 ALA A N 1
ATOM 657 C CA . ALA A 1 87 ? -31.630 -4.801 46.850 1.00 87.56 87 ALA A CA 1
ATOM 658 C C . ALA A 1 87 ? -33.078 -5.254 46.615 1.00 87.56 87 ALA A C 1
ATOM 660 O O . ALA A 1 87 ? -33.825 -5.423 47.577 1.00 87.56 87 ALA A O 1
ATOM 661 N N . GLN A 1 88 ? -33.469 -5.429 45.353 1.00 88.38 88 GLN A N 1
ATOM 662 C CA . GLN A 1 88 ? -34.853 -5.728 44.981 1.00 88.38 88 GLN A CA 1
ATOM 663 C C . GLN A 1 88 ? -34.950 -6.965 44.107 1.00 88.38 88 GLN A C 1
ATOM 665 O O . GLN A 1 88 ? -34.020 -7.287 43.368 1.00 88.38 88 GLN A O 1
ATOM 670 N N . SER A 1 89 ? -36.100 -7.635 44.178 1.00 90.81 89 SER A N 1
ATOM 671 C CA . SER A 1 89 ? -36.464 -8.719 43.267 1.00 90.81 89 SER A CA 1
ATOM 672 C C . SER A 1 89 ? -37.828 -8.440 42.648 1.00 90.81 89 SER A C 1
ATOM 674 O O . SER A 1 89 ? -38.722 -7.965 43.342 1.00 90.81 89 SER A O 1
ATOM 676 N N . ALA A 1 90 ? -37.970 -8.725 41.359 1.00 92.56 90 ALA A N 1
ATOM 677 C CA . ALA A 1 90 ? -39.205 -8.540 40.602 1.00 92.56 90 ALA A CA 1
ATOM 678 C C . ALA A 1 90 ? -39.246 -9.521 39.421 1.00 92.56 90 ALA A C 1
ATOM 680 O O . ALA A 1 90 ? -38.195 -9.954 38.943 1.00 92.56 90 ALA A O 1
ATOM 681 N N . ALA A 1 91 ? -40.439 -9.823 38.908 1.00 92.94 91 ALA A N 1
ATOM 682 C CA . ALA A 1 91 ? -40.601 -10.598 37.680 1.00 92.94 91 ALA A CA 1
ATOM 683 C C . ALA A 1 91 ? -40.293 -9.756 36.436 1.00 92.94 91 ALA A C 1
ATOM 685 O O . ALA A 1 91 ? -39.670 -10.247 35.495 1.00 92.94 91 ALA A O 1
ATOM 686 N N . SER A 1 92 ? -40.692 -8.482 36.434 1.00 93.94 92 SER A N 1
ATOM 687 C CA . SER A 1 92 ? -40.202 -7.488 35.475 1.00 93.94 92 SER A CA 1
ATOM 688 C C . SER A 1 92 ? -40.334 -6.068 36.024 1.00 93.94 92 SER A C 1
ATOM 690 O O . SER A 1 92 ? -41.146 -5.804 36.915 1.00 93.94 92 SER A O 1
ATOM 692 N N . ILE A 1 93 ? -39.528 -5.152 35.490 1.00 95.50 93 ILE A N 1
ATOM 693 C CA . ILE A 1 93 ? -39.630 -3.717 35.775 1.00 95.50 93 ILE A CA 1
ATOM 694 C C . ILE A 1 93 ? -39.701 -2.972 34.444 1.00 95.50 93 ILE A C 1
ATOM 696 O O . ILE A 1 93 ? -38.832 -3.161 33.595 1.00 95.50 93 ILE A O 1
ATOM 700 N N . THR A 1 94 ? -40.699 -2.107 34.278 1.00 97.44 94 THR A N 1
ATOM 701 C CA . THR A 1 94 ? -40.832 -1.206 33.126 1.00 97.44 94 THR A CA 1
ATOM 702 C C . THR A 1 94 ? -40.803 0.245 33.593 1.00 97.44 94 THR A C 1
ATOM 704 O O . THR A 1 94 ? -41.512 0.606 34.530 1.00 97.44 94 THR A O 1
ATOM 707 N N . VAL A 1 95 ? -39.989 1.081 32.954 1.00 98.19 95 VAL A N 1
ATOM 708 C CA . VAL A 1 95 ? -39.983 2.536 33.144 1.00 98.19 95 VAL A CA 1
ATOM 709 C C . VAL A 1 95 ? -40.584 3.169 31.903 1.00 98.19 95 VAL A C 1
ATOM 711 O O . VAL A 1 95 ? -39.971 3.138 30.837 1.00 98.19 95 VAL A O 1
ATOM 714 N N . GLU A 1 96 ? -41.782 3.722 32.041 1.00 97.81 96 GLU A N 1
ATOM 715 C CA . GLU A 1 96 ? -42.513 4.316 30.927 1.00 97.81 96 GLU A CA 1
ATOM 716 C C . GLU A 1 96 ? -41.942 5.678 30.532 1.00 97.81 96 GLU A C 1
ATOM 718 O O . GLU A 1 96 ? -41.123 6.274 31.237 1.00 97.81 96 GLU A O 1
ATOM 723 N N . SER A 1 97 ? -42.432 6.209 29.413 1.00 97.31 97 SER A N 1
ATOM 724 C CA . SER A 1 97 ? -42.117 7.567 28.977 1.00 97.31 97 SER A CA 1
ATOM 725 C C . SER A 1 97 ? -42.376 8.591 30.090 1.00 97.31 97 SER A C 1
ATOM 727 O O . SER A 1 97 ? -43.464 8.640 30.665 1.00 97.31 97 SER A O 1
ATOM 729 N N . GLY A 1 98 ? -41.369 9.395 30.433 1.00 95.62 98 GLY A N 1
ATOM 730 C CA . GLY A 1 98 ? -41.432 10.378 31.516 1.00 95.62 98 GLY A CA 1
ATOM 731 C C . GLY A 1 98 ? -41.404 9.794 32.936 1.00 95.62 98 GLY A C 1
ATOM 732 O O . GLY A 1 98 ? -41.470 10.564 33.892 1.00 95.62 98 GLY A O 1
ATOM 733 N N . GLY A 1 99 ? -41.327 8.471 33.100 1.00 97.94 99 GLY A N 1
ATOM 734 C CA . GLY A 1 99 ? -41.053 7.817 34.380 1.00 97.94 99 GLY A CA 1
ATOM 735 C C . GLY A 1 99 ? -39.553 7.781 34.678 1.00 97.94 99 GLY A C 1
ATOM 736 O O . GLY A 1 99 ? -38.722 7.798 33.768 1.00 97.94 99 GLY A O 1
ATOM 737 N N . THR A 1 100 ? -39.186 7.735 35.960 1.00 97.31 100 THR A N 1
ATOM 738 C CA . THR A 1 100 ? -37.786 7.654 36.401 1.00 97.31 100 THR A CA 1
ATOM 739 C C . THR A 1 100 ? -37.575 6.545 37.429 1.00 97.31 100 THR A C 1
ATOM 741 O O . THR A 1 100 ? -38.223 6.508 38.472 1.00 97.31 100 THR A O 1
ATOM 744 N N . MET A 1 101 ? -36.603 5.671 37.175 1.00 94.25 101 MET A N 1
ATOM 745 C CA . MET A 1 101 ? -36.059 4.755 38.178 1.00 94.25 101 MET A CA 1
ATOM 746 C C . MET A 1 101 ? -34.701 5.265 38.654 1.00 94.25 101 MET A C 1
ATOM 748 O O . MET A 1 101 ? -33.748 5.295 37.875 1.00 94.25 101 MET A O 1
ATOM 752 N N . THR A 1 102 ? -34.582 5.621 39.932 1.00 91.69 102 THR A N 1
ATOM 753 C CA . THR A 1 102 ? -33.331 6.138 40.512 1.00 91.69 102 THR A CA 1
ATOM 754 C C . THR A 1 102 ? -32.676 5.103 41.424 1.00 91.69 102 THR A C 1
ATOM 756 O O . THR A 1 102 ? -33.351 4.461 42.218 1.00 91.69 102 THR A O 1
ATOM 759 N N . HIS A 1 103 ? -31.355 4.938 41.359 1.00 85.81 103 HIS A N 1
ATOM 760 C CA . HIS A 1 103 ? -30.601 4.092 42.294 1.00 85.81 103 HIS A CA 1
ATOM 761 C C . HIS A 1 103 ? -29.779 4.927 43.274 1.00 85.81 103 HIS A C 1
ATOM 763 O O . HIS A 1 103 ? -28.927 5.712 42.853 1.00 85.81 103 HIS A O 1
ATOM 769 N N . GLY A 1 104 ? -30.005 4.706 44.574 1.00 74.25 104 GLY A N 1
ATOM 770 C CA . GLY A 1 104 ? -29.373 5.462 45.663 1.00 74.25 104 GLY A CA 1
ATOM 771 C C . GLY A 1 104 ? -28.187 4.781 46.363 1.00 74.25 104 GLY A C 1
ATOM 772 O O . GLY A 1 104 ? -27.651 5.355 47.305 1.00 74.25 104 GLY A O 1
ATOM 773 N N . GLY A 1 105 ? -27.763 3.576 45.953 1.00 75.88 105 GLY A N 1
ATOM 774 C CA . GLY A 1 105 ? -26.693 2.830 46.639 1.00 75.88 105 GLY A CA 1
ATOM 775 C C . GLY A 1 105 ? -26.064 1.682 45.834 1.00 75.88 105 GLY A C 1
ATOM 776 O O . GLY A 1 105 ? -26.322 1.530 44.641 1.00 75.88 105 GLY A O 1
ATOM 777 N N . ASN A 1 106 ? -25.260 0.850 46.513 1.00 76.00 106 ASN A N 1
ATOM 778 C CA . ASN A 1 106 ? -24.687 -0.397 45.981 1.00 76.00 106 ASN A CA 1
ATOM 779 C C . ASN A 1 106 ? -25.701 -1.536 46.028 1.00 76.00 106 ASN A C 1
ATOM 781 O O . ASN A 1 106 ? -25.769 -2.267 47.015 1.00 76.00 106 ASN A O 1
ATOM 785 N N . LEU A 1 107 ? -26.499 -1.677 44.975 1.00 81.00 107 LEU A N 1
ATOM 786 C CA . LEU A 1 107 ? -27.704 -2.499 45.002 1.00 81.00 107 LEU A CA 1
ATOM 787 C C . LEU A 1 107 ? -27.715 -3.510 43.853 1.00 81.00 107 LEU A C 1
ATOM 789 O O . LEU A 1 107 ? -27.192 -3.269 42.761 1.00 81.00 107 LEU A O 1
ATOM 793 N N . THR A 1 108 ? -28.320 -4.665 44.116 1.00 82.81 108 THR A N 1
ATOM 794 C CA . THR A 1 108 ? -28.593 -5.686 43.100 1.00 82.81 108 THR A CA 1
ATOM 795 C C . THR A 1 108 ? -30.087 -5.692 42.822 1.00 82.81 108 THR A C 1
ATOM 797 O O . THR A 1 108 ? -30.882 -5.767 43.760 1.00 82.81 108 THR A O 1
ATOM 800 N N . ILE A 1 109 ? -30.456 -5.612 41.545 1.00 85.81 109 ILE A N 1
ATOM 801 C CA . ILE A 1 109 ? -31.809 -5.921 41.091 1.00 85.81 109 ILE A CA 1
ATOM 802 C C . ILE A 1 109 ? -31.777 -7.338 40.528 1.00 85.81 109 ILE A C 1
ATOM 804 O O . ILE A 1 109 ? -31.124 -7.615 39.517 1.00 85.81 109 ILE A O 1
ATOM 808 N N . THR A 1 110 ? -32.510 -8.229 41.182 1.00 88.62 110 THR A N 1
ATOM 809 C CA . THR A 1 110 ? -32.764 -9.582 40.702 1.00 88.62 110 THR A CA 1
ATOM 810 C C . THR A 1 110 ? -34.060 -9.566 39.911 1.00 88.62 110 THR A C 1
ATOM 812 O O . THR A 1 110 ? -35.147 -9.722 40.459 1.00 88.62 110 THR A O 1
ATOM 815 N N . CYS A 1 111 ? -33.942 -9.312 38.615 1.00 87.56 111 CYS A N 1
ATOM 816 C CA . CYS A 1 111 ? -35.080 -9.204 37.717 1.00 87.56 111 CYS A CA 1
ATOM 817 C C . CYS A 1 111 ? -34.731 -9.864 36.379 1.00 87.56 111 CYS A C 1
ATOM 819 O O . CYS A 1 111 ? -33.680 -9.525 35.826 1.00 87.56 111 CYS A O 1
ATOM 821 N N . PRO A 1 112 ? -35.563 -10.784 35.852 1.00 89.31 112 PRO A N 1
ATOM 822 C CA . PRO A 1 112 ? -35.358 -11.387 34.538 1.00 89.31 112 PRO A CA 1
ATOM 823 C C . PRO A 1 112 ? -35.273 -10.369 33.396 1.00 89.31 112 PRO A C 1
ATOM 825 O O . PRO A 1 112 ? -34.490 -10.582 32.470 1.00 89.31 112 PRO A O 1
ATOM 828 N N . GLN A 1 113 ? -36.052 -9.281 33.462 1.00 91.25 113 GLN A N 1
ATOM 829 C CA . GLN A 1 113 ? -36.112 -8.255 32.422 1.00 91.25 113 GLN A CA 1
ATOM 830 C C . GLN A 1 113 ? -36.403 -6.861 32.997 1.00 91.25 113 GLN A C 1
ATOM 832 O O . GLN A 1 113 ? -37.421 -6.645 33.658 1.00 91.25 113 GLN A O 1
ATOM 837 N N . VAL A 1 114 ? -35.551 -5.891 32.662 1.00 93.06 114 VAL A N 1
ATOM 838 C CA . VAL A 1 114 ? -35.811 -4.457 32.877 1.00 93.06 114 VAL A CA 1
ATOM 839 C C . VAL A 1 114 ? -35.983 -3.756 31.533 1.00 93.06 114 VAL A C 1
ATOM 841 O O . VAL A 1 114 ? -35.096 -3.829 30.686 1.00 93.06 114 VAL A O 1
ATOM 844 N N . THR A 1 115 ? -37.086 -3.041 31.337 1.00 96.19 115 THR A N 1
ATOM 845 C CA . THR A 1 115 ? -37.358 -2.288 30.105 1.00 96.19 115 THR A CA 1
ATOM 846 C C . THR A 1 115 ? -37.479 -0.800 30.409 1.00 96.19 115 THR A C 1
ATOM 848 O O . THR A 1 115 ? -38.240 -0.400 31.283 1.00 96.19 115 THR A O 1
ATOM 851 N N . ILE A 1 116 ? -36.723 0.025 29.691 1.00 97.75 116 ILE A N 1
ATOM 852 C CA . ILE A 1 116 ? -36.846 1.484 29.713 1.00 97.75 116 ILE A CA 1
ATOM 853 C C . ILE A 1 116 ? -37.455 1.895 28.380 1.00 97.75 116 ILE A C 1
ATOM 855 O O . ILE A 1 116 ? -36.819 1.726 27.338 1.00 97.75 116 ILE A O 1
ATOM 859 N N . ASP A 1 117 ? -38.677 2.407 28.396 1.00 97.94 117 ASP A N 1
ATOM 860 C CA . ASP A 1 117 ? -39.361 2.846 27.186 1.00 97.94 117 ASP A CA 1
ATOM 861 C C . ASP A 1 117 ? -38.780 4.157 26.659 1.00 97.94 117 ASP A C 1
ATOM 863 O O . ASP A 1 117 ? -38.018 4.856 27.331 1.00 97.94 117 ASP A O 1
ATOM 867 N N . SER A 1 118 ? -39.148 4.512 25.428 1.00 97.19 118 SER A N 1
ATOM 868 C CA . SER A 1 118 ? -38.745 5.793 24.853 1.00 97.19 118 SER A CA 1
ATOM 869 C C . SER A 1 118 ? -39.228 6.958 25.724 1.00 97.19 118 SER A C 1
ATOM 871 O O . SER A 1 118 ? -40.409 7.066 26.053 1.00 97.19 118 SER A O 1
ATOM 873 N N . GLY A 1 119 ? -38.296 7.820 26.133 1.00 95.56 119 GLY A N 1
ATOM 874 C CA . GLY A 1 119 ? -38.542 8.916 27.076 1.00 95.56 119 GLY A CA 1
ATOM 875 C C . GLY A 1 119 ? -38.529 8.520 28.559 1.00 95.56 119 GLY A C 1
ATOM 876 O O . GLY A 1 119 ? -38.643 9.405 29.403 1.00 95.56 119 GLY A O 1
ATOM 877 N N . GLY A 1 120 ? -38.387 7.236 28.899 1.00 97.94 120 GLY A N 1
ATOM 878 C CA . GLY A 1 120 ? -38.134 6.786 30.269 1.00 97.94 120 GLY A CA 1
ATOM 879 C C . GLY A 1 120 ? -36.680 7.023 30.687 1.00 97.94 120 GLY A C 1
ATOM 880 O O . GLY A 1 120 ? -35.774 7.039 29.846 1.00 97.94 120 GLY A O 1
ATOM 881 N N . LEU A 1 121 ? -36.448 7.202 31.990 1.00 96.44 121 LEU A N 1
ATOM 882 C CA . LEU A 1 121 ? -35.121 7.446 32.556 1.00 96.44 121 LEU A CA 1
ATOM 883 C C . LEU A 1 121 ? -34.748 6.400 33.606 1.00 96.44 121 LEU A C 1
ATOM 885 O O . LEU A 1 121 ? -35.423 6.220 34.618 1.00 96.44 121 LEU A O 1
ATOM 889 N N . TRP A 1 122 ? -33.590 5.781 33.422 1.00 92.69 122 TRP A N 1
ATOM 890 C CA . TRP A 1 122 ? -32.919 5.015 34.457 1.00 92.69 122 TRP A CA 1
ATOM 891 C C . TRP A 1 122 ? -31.684 5.764 34.951 1.00 92.69 122 TRP A C 1
ATOM 893 O O . TRP A 1 122 ? -30.651 5.813 34.287 1.00 92.69 122 TRP A O 1
ATOM 903 N N . ASN A 1 123 ? -31.783 6.338 36.144 1.00 90.25 123 ASN A N 1
ATOM 904 C CA . ASN A 1 123 ? -30.729 7.144 36.737 1.00 90.25 123 ASN A CA 1
ATOM 905 C C . ASN A 1 123 ? -29.943 6.356 37.798 1.00 90.25 123 ASN A C 1
ATOM 907 O O . ASN A 1 123 ? -30.482 5.956 38.832 1.00 90.25 123 ASN A O 1
ATOM 911 N N . ILE A 1 124 ? -28.650 6.141 37.566 1.00 85.00 124 ILE A N 1
ATOM 912 C CA . ILE A 1 124 ? -27.755 5.387 38.449 1.00 85.00 124 ILE A CA 1
ATOM 913 C C . ILE A 1 124 ? -26.763 6.354 39.105 1.00 85.00 124 ILE A C 1
ATOM 915 O O . ILE A 1 124 ? -25.805 6.823 38.483 1.00 85.00 124 ILE A O 1
ATOM 919 N N . VAL A 1 125 ? -26.978 6.647 40.391 1.00 77.25 125 VAL A N 1
ATOM 920 C CA . VAL A 1 125 ? -26.289 7.750 41.085 1.00 77.25 125 VAL A CA 1
ATOM 921 C C . VAL A 1 125 ? -25.182 7.271 42.045 1.00 77.25 125 VAL A C 1
ATOM 923 O O . VAL A 1 125 ? -24.333 8.082 42.398 1.00 77.25 125 VAL A O 1
ATOM 926 N N . ALA A 1 126 ? -25.115 5.975 42.409 1.00 66.88 126 ALA A N 1
ATOM 927 C CA . ALA A 1 126 ? -24.158 5.399 43.382 1.00 66.88 126 ALA A CA 1
ATOM 928 C C . ALA A 1 126 ? -23.391 4.141 42.881 1.00 66.88 126 ALA A C 1
ATOM 930 O O . ALA A 1 126 ? -23.687 3.602 41.814 1.00 66.88 126 ALA A O 1
ATOM 931 N N . THR A 1 127 ? -22.380 3.683 43.644 1.00 64.75 127 THR A N 1
ATOM 932 C CA . THR A 1 127 ? -21.148 3.043 43.121 1.00 64.75 127 THR A CA 1
ATOM 933 C C . THR A 1 127 ? -21.280 1.700 42.376 1.00 64.75 127 THR A C 1
ATOM 935 O O . THR A 1 127 ? -20.387 1.391 41.585 1.00 64.75 127 THR A O 1
ATOM 938 N N . ARG A 1 128 ? -22.358 0.907 42.510 1.00 67.81 128 ARG A N 1
ATOM 939 C CA . ARG A 1 128 ? -22.548 -0.380 41.796 1.00 67.81 128 ARG A CA 1
ATOM 940 C C . ARG A 1 128 ? -24.026 -0.756 41.660 1.00 67.81 128 ARG A C 1
ATOM 942 O O . ARG A 1 128 ? -24.691 -1.013 42.656 1.00 67.81 128 ARG A O 1
ATOM 949 N N . MET A 1 129 ? -24.490 -0.924 40.427 1.00 70.50 129 MET A N 1
ATOM 950 C CA . MET A 1 129 ? -25.747 -1.588 40.103 1.00 70.50 129 MET A CA 1
ATOM 951 C C . MET A 1 129 ? -25.435 -2.932 39.436 1.00 70.50 129 MET A C 1
ATOM 953 O O . MET A 1 129 ? -24.731 -2.979 38.424 1.00 70.50 129 MET A O 1
ATOM 957 N N . THR A 1 130 ? -25.926 -4.026 40.023 1.00 74.88 130 THR A N 1
ATOM 958 C CA . THR A 1 130 ? -25.803 -5.372 39.439 1.00 74.88 130 THR A CA 1
ATOM 959 C C . THR A 1 130 ? -27.164 -5.858 38.956 1.00 74.88 130 THR A C 1
ATOM 961 O O . THR A 1 130 ? -28.101 -5.911 39.750 1.00 74.88 130 THR A O 1
ATOM 964 N N . LEU A 1 131 ? -27.266 -6.221 37.676 1.00 76.62 131 LEU A N 1
ATOM 965 C CA . LEU A 1 131 ? -28.435 -6.899 37.114 1.00 76.62 131 LEU A CA 1
ATOM 966 C C . LEU A 1 131 ? -28.109 -8.371 36.852 1.00 76.62 131 LEU A C 1
ATOM 968 O O . LEU A 1 131 ? -27.076 -8.682 36.251 1.00 76.62 131 LEU A O 1
ATOM 972 N N . THR A 1 132 ? -28.984 -9.273 37.288 1.00 78.56 132 THR A N 1
ATOM 973 C CA . THR A 1 132 ? -28.833 -10.711 37.015 1.00 78.56 132 THR A CA 1
ATOM 974 C C . THR A 1 132 ? -29.512 -11.130 35.705 1.00 78.56 132 THR A C 1
ATOM 976 O O . THR A 1 132 ? -28.983 -11.986 34.995 1.00 78.56 132 THR A O 1
ATOM 979 N N . GLY A 1 133 ? -30.629 -10.498 35.329 1.00 84.44 133 GLY A N 1
ATOM 980 C CA . GLY A 1 133 ? -31.327 -10.742 34.062 1.00 84.44 133 GLY A CA 1
ATOM 981 C C . GLY A 1 133 ? -30.978 -9.772 32.931 1.00 84.44 133 GLY A C 1
ATOM 982 O O . GLY A 1 133 ? -29.946 -9.095 32.951 1.00 84.44 133 GLY A O 1
ATOM 983 N N . SER A 1 134 ? -31.821 -9.780 31.901 1.00 88.69 134 SER A N 1
ATOM 984 C CA . SER A 1 134 ? -31.685 -8.988 30.676 1.00 88.69 134 SER A CA 1
ATOM 985 C C . SER A 1 134 ? -32.246 -7.574 30.848 1.00 88.69 134 SER A C 1
ATOM 987 O O . SER A 1 134 ? -33.011 -7.289 31.770 1.00 88.69 134 SER A O 1
ATOM 989 N N . TRP A 1 135 ? -31.866 -6.665 29.953 1.00 91.12 135 TRP A N 1
ATOM 990 C CA . TRP A 1 135 ? -32.434 -5.323 29.909 1.00 91.12 135 TRP A CA 1
ATOM 991 C C . TRP A 1 135 ? -32.553 -4.783 28.489 1.00 91.12 135 TRP A C 1
ATOM 993 O O . TRP A 1 135 ? -31.771 -5.117 27.595 1.00 91.12 135 TRP A O 1
ATOM 1003 N N . THR A 1 136 ? -33.529 -3.903 28.298 1.00 94.69 136 THR A N 1
ATOM 1004 C CA . THR A 1 136 ? -33.779 -3.197 27.043 1.00 94.69 136 THR A CA 1
ATOM 1005 C C . THR A 1 136 ? -33.935 -1.713 27.325 1.00 94.69 136 THR A C 1
ATOM 1007 O O . THR A 1 136 ? -34.818 -1.309 28.073 1.00 94.69 136 THR A O 1
ATOM 1010 N N . ASN A 1 137 ? -33.079 -0.895 26.724 1.00 95.94 137 ASN A N 1
ATOM 1011 C CA . ASN A 1 137 ? -33.137 0.555 26.807 1.00 95.94 137 ASN A CA 1
ATOM 1012 C C . ASN A 1 137 ? -33.596 1.146 25.477 1.00 95.94 137 ASN A C 1
ATOM 1014 O O . ASN A 1 137 ? -32.827 1.162 24.521 1.00 95.94 137 ASN A O 1
ATOM 1018 N N . ASN A 1 138 ? -34.811 1.675 25.436 1.00 97.56 138 ASN A N 1
ATOM 1019 C CA . ASN A 1 138 ? -35.317 2.529 24.363 1.00 97.56 138 ASN A CA 1
ATOM 1020 C C . ASN A 1 138 ? -35.338 4.018 24.776 1.00 97.56 138 ASN A C 1
ATOM 1022 O O . ASN A 1 138 ? -35.619 4.875 23.939 1.00 97.56 138 ASN A O 1
ATOM 1026 N N . GLY A 1 139 ? -35.056 4.321 26.050 1.00 97.31 139 GLY A N 1
ATOM 1027 C CA . GLY A 1 139 ? -35.019 5.662 26.635 1.00 97.31 139 GLY A CA 1
ATOM 1028 C C . GLY A 1 139 ? -33.599 6.120 26.969 1.00 97.31 139 GLY A C 1
ATOM 1029 O O . GLY A 1 139 ? -32.719 6.137 26.106 1.00 97.31 139 GLY A O 1
ATOM 1030 N N . SER A 1 140 ? -33.373 6.527 28.218 1.00 95.56 140 SER A N 1
ATOM 1031 C CA . SER A 1 140 ? -32.072 7.004 28.693 1.00 95.56 140 SER A CA 1
ATOM 1032 C C . SER A 1 140 ? -31.609 6.254 29.939 1.00 95.56 140 SER A C 1
ATOM 1034 O O . SER A 1 140 ? -32.368 6.085 30.892 1.00 95.56 140 SER A O 1
ATOM 1036 N N . ILE A 1 141 ? -30.337 5.858 29.956 1.00 91.50 141 ILE A N 1
ATOM 1037 C CA . ILE A 1 141 ? -29.625 5.407 31.150 1.00 91.50 141 ILE A CA 1
ATOM 1038 C C . ILE A 1 141 ? -28.527 6.427 31.453 1.00 91.50 141 ILE A C 1
ATOM 1040 O O . ILE A 1 141 ? -27.671 6.691 30.609 1.00 91.50 141 ILE A O 1
ATOM 1044 N N . THR A 1 142 ? -28.505 6.970 32.666 1.00 89.12 142 THR A N 1
ATOM 1045 C CA . THR A 1 142 ? -27.479 7.927 33.103 1.00 89.12 142 THR A CA 1
ATOM 1046 C C . THR A 1 142 ? -26.700 7.394 34.292 1.00 89.12 142 THR A C 1
ATOM 1048 O O . THR A 1 142 ? -27.274 6.827 35.220 1.00 89.12 142 THR A O 1
ATOM 1051 N N . LEU A 1 143 ? -25.382 7.588 34.281 1.00 84.38 143 LEU A N 1
ATOM 1052 C CA . LEU A 1 143 ? -24.479 7.171 35.348 1.00 84.38 143 LEU A CA 1
ATOM 1053 C C . LEU A 1 143 ? -23.619 8.348 35.814 1.00 84.38 143 LEU A C 1
ATOM 1055 O O . LEU A 1 143 ? -22.778 8.843 35.063 1.00 84.38 143 LEU A O 1
ATOM 1059 N N . THR A 1 144 ? -23.791 8.762 37.072 1.00 74.94 144 THR A N 1
ATOM 1060 C CA . THR A 1 144 ? -23.105 9.944 37.641 1.00 74.94 144 THR A CA 1
ATOM 1061 C C . THR A 1 144 ? -22.025 9.596 38.664 1.00 74.94 144 THR A C 1
ATOM 1063 O O . THR A 1 144 ? -21.240 10.456 39.004 1.00 74.94 144 THR A O 1
ATOM 1066 N N . SER A 1 145 ? -21.952 8.369 39.185 1.00 65.88 145 SER A N 1
ATOM 1067 C CA . SER A 1 145 ? -20.781 7.858 39.945 1.00 65.88 145 SER A CA 1
ATOM 1068 C C . SER A 1 145 ? -20.746 6.322 40.023 1.00 65.88 145 SER A C 1
ATOM 1070 O O . SER A 1 145 ? -19.984 5.722 40.783 1.00 65.88 145 SER A O 1
ATOM 1072 N N . GLY A 1 146 ? -21.622 5.673 39.251 1.00 63.84 146 GLY A N 1
ATOM 1073 C CA . GLY A 1 146 ? -21.948 4.264 39.392 1.00 63.84 146 GLY A CA 1
ATOM 1074 C C . GLY A 1 146 ? -21.247 3.347 38.403 1.00 63.84 146 GLY A C 1
ATOM 1075 O O . GLY A 1 146 ? -20.684 3.760 37.388 1.00 63.84 146 GLY A O 1
ATOM 1076 N N . ARG A 1 147 ? -21.335 2.054 38.701 1.00 72.69 147 ARG A N 1
ATOM 1077 C CA . ARG A 1 147 ? -20.926 0.962 37.822 1.00 72.69 147 ARG A CA 1
ATOM 1078 C C . ARG A 1 147 ? -22.160 0.208 37.351 1.00 72.69 147 ARG A C 1
ATOM 1080 O O . ARG A 1 147 ? -22.876 -0.328 38.193 1.00 72.69 147 ARG A O 1
ATOM 1087 N N . LEU A 1 148 ? -22.363 0.091 36.040 1.00 74.56 148 LEU A N 1
ATOM 1088 C CA . LEU A 1 148 ? -23.300 -0.888 35.487 1.00 74.56 148 LEU A CA 1
ATOM 1089 C C . LEU A 1 148 ? -22.561 -2.219 35.341 1.00 74.56 148 LEU A C 1
ATOM 1091 O O . LEU A 1 148 ? -21.594 -2.336 34.585 1.00 74.56 148 LEU A O 1
ATOM 1095 N N . THR A 1 149 ? -22.989 -3.224 36.099 1.00 73.88 149 THR A N 1
ATOM 1096 C CA . THR A 1 149 ? -22.554 -4.612 35.940 1.00 73.88 149 THR A CA 1
ATOM 1097 C C . THR A 1 149 ? -23.758 -5.469 35.641 1.00 73.88 149 THR A C 1
ATOM 1099 O O . THR A 1 149 ? -24.749 -5.424 36.359 1.00 73.88 149 THR A O 1
ATOM 1102 N N . TYR A 1 150 ? -23.665 -6.298 34.617 1.00 73.31 150 TYR A N 1
ATOM 1103 C CA . TYR A 1 150 ? -24.654 -7.338 34.387 1.00 73.31 150 TYR A CA 1
ATOM 1104 C C . TYR A 1 150 ? -23.923 -8.658 34.201 1.00 73.31 150 TYR A C 1
ATOM 1106 O O . TYR A 1 150 ? -22.874 -8.727 33.550 1.00 73.31 150 TYR A O 1
ATOM 1114 N N . SER A 1 151 ? -24.421 -9.677 34.892 1.00 62.97 151 SER A N 1
ATOM 1115 C CA . SER A 1 151 ? -23.682 -10.914 35.103 1.00 62.97 151 SER A CA 1
ATOM 1116 C C . SER A 1 151 ? -23.996 -11.982 34.078 1.00 62.97 151 SER A C 1
ATOM 1118 O O . SER A 1 151 ? -23.061 -12.697 33.749 1.00 62.97 151 SER A O 1
ATOM 1120 N N . THR A 1 152 ? -25.231 -12.092 33.572 1.00 69.88 152 THR A N 1
ATOM 1121 C CA . THR A 1 152 ? -25.647 -13.196 32.678 1.00 69.88 152 THR A CA 1
ATOM 1122 C C . THR A 1 152 ? -26.679 -12.832 31.600 1.00 69.88 152 THR A C 1
ATOM 1124 O O . THR A 1 152 ? -26.672 -13.461 30.545 1.00 69.88 152 THR A O 1
ATOM 1127 N N . GLY A 1 153 ? -27.537 -11.825 31.805 1.00 76.12 153 GLY A N 1
ATOM 1128 C CA . GLY A 1 153 ? -28.550 -11.429 30.813 1.00 76.12 153 GLY A CA 1
ATOM 1129 C C . GLY A 1 153 ? -28.017 -10.650 29.603 1.00 76.12 153 GLY A C 1
ATOM 1130 O O . GLY A 1 153 ? -26.885 -10.153 29.595 1.00 76.12 153 GLY A O 1
ATOM 1131 N N . ALA A 1 154 ? -28.847 -10.541 28.562 1.00 86.50 154 ALA A N 1
ATOM 1132 C CA . ALA A 1 154 ? -28.564 -9.724 27.385 1.00 86.50 154 ALA A CA 1
ATOM 1133 C C . ALA A 1 154 ? -28.944 -8.258 27.643 1.00 86.50 154 ALA A C 1
ATOM 1135 O O . ALA A 1 154 ? -30.007 -7.974 28.186 1.00 86.50 154 ALA A O 1
ATOM 1136 N N . GLY A 1 155 ? -28.083 -7.326 27.240 1.00 89.94 155 GLY A N 1
ATOM 1137 C CA . GLY A 1 155 ? -28.371 -5.894 27.245 1.00 89.94 155 GLY A CA 1
ATOM 1138 C C . GLY A 1 155 ? -28.619 -5.398 25.829 1.00 89.94 155 GLY A C 1
ATOM 1139 O O . GLY A 1 155 ? -27.779 -5.611 24.956 1.00 89.94 155 GLY A O 1
ATOM 1140 N N . ILE A 1 156 ? -29.744 -4.734 25.594 1.00 93.06 156 ILE A N 1
ATOM 1141 C CA . ILE A 1 156 ? -30.061 -4.097 24.313 1.00 93.06 156 ILE A CA 1
ATOM 1142 C C . ILE A 1 156 ? -30.193 -2.599 24.549 1.00 93.06 156 ILE A C 1
ATOM 1144 O O . ILE A 1 156 ? -31.035 -2.165 25.328 1.00 93.06 156 ILE A O 1
ATOM 1148 N N . ASN A 1 157 ? -29.381 -1.810 23.855 1.00 95.00 157 ASN A N 1
ATOM 1149 C CA . ASN A 1 157 ? -29.441 -0.359 23.877 1.00 95.00 157 ASN A CA 1
ATOM 1150 C C . ASN A 1 157 ? -29.892 0.184 22.521 1.00 95.00 157 ASN A C 1
ATOM 1152 O O . ASN A 1 157 ? -29.104 0.207 21.582 1.00 95.00 157 ASN A O 1
ATOM 1156 N N . ASN A 1 158 ? -31.132 0.646 22.434 1.00 96.69 158 ASN A N 1
ATOM 1157 C CA . ASN A 1 158 ? -31.675 1.399 21.301 1.00 96.69 158 ASN A CA 1
ATOM 1158 C C . ASN A 1 158 ? -31.807 2.903 21.610 1.00 96.69 158 ASN A C 1
ATOM 1160 O O . ASN A 1 158 ? -32.046 3.689 20.696 1.00 96.69 158 ASN A O 1
ATOM 1164 N N . GLY A 1 159 ? -31.672 3.289 22.882 1.00 96.31 159 GLY A N 1
ATOM 1165 C CA . GLY A 1 159 ? -31.676 4.667 23.363 1.00 96.31 159 GLY A CA 1
ATOM 1166 C C . GLY A 1 159 ? -30.272 5.191 23.678 1.00 96.31 159 GLY A C 1
ATOM 1167 O O . GLY A 1 159 ? -29.305 4.887 22.982 1.00 96.31 159 GLY A O 1
ATOM 1168 N N . SER A 1 160 ? -30.147 5.983 24.741 1.00 95.50 160 SER A N 1
ATOM 1169 C CA . SER A 1 160 ? -28.877 6.588 25.163 1.00 95.50 160 SER A CA 1
ATOM 1170 C C . SER A 1 160 ? -28.361 5.992 26.469 1.00 95.50 160 SER A C 1
ATOM 1172 O O . SER A 1 160 ? -29.137 5.767 27.399 1.00 95.50 160 SER A O 1
ATOM 1174 N N . ILE A 1 161 ? -27.049 5.774 26.558 1.00 91.56 161 ILE A N 1
ATOM 1175 C CA . ILE A 1 161 ? -26.337 5.489 27.807 1.00 91.56 161 ILE A CA 1
ATOM 1176 C C . ILE A 1 161 ? -25.249 6.540 27.987 1.00 91.56 161 ILE A C 1
ATOM 1178 O O . ILE A 1 161 ? -24.328 6.625 27.174 1.00 91.56 161 ILE A O 1
ATOM 1182 N N . VAL A 1 162 ? -25.317 7.314 29.068 1.00 89.88 162 VAL A N 1
ATOM 1183 C CA . VAL A 1 162 ? -24.372 8.405 29.340 1.00 89.88 162 VAL A CA 1
ATOM 1184 C C . VAL A 1 162 ? -23.702 8.218 30.692 1.00 89.88 162 VAL A C 1
ATOM 1186 O O . VAL A 1 162 ? -24.368 8.065 31.713 1.00 89.88 162 VAL A O 1
ATOM 1189 N N . PHE A 1 163 ? -22.375 8.282 30.700 1.00 86.31 163 PHE A N 1
ATOM 1190 C CA . PHE A 1 163 ? -21.550 8.301 31.902 1.00 86.31 163 PHE A CA 1
ATOM 1191 C C . PHE A 1 163 ? -20.964 9.703 32.067 1.00 86.31 163 PHE A C 1
ATOM 1193 O O . PHE A 1 163 ? -20.125 10.127 31.270 1.00 86.31 163 PHE A O 1
ATOM 1200 N N . SER A 1 164 ? -21.406 10.412 33.103 1.00 77.50 164 SER A N 1
ATOM 1201 C CA . SER A 1 164 ? -21.174 11.852 33.254 1.00 77.50 164 SER A CA 1
ATOM 1202 C C . SER A 1 164 ? -19.975 12.221 34.140 1.00 77.50 164 SER A C 1
ATOM 1204 O O . SER A 1 164 ? -19.663 13.404 34.243 1.00 77.50 164 SER A O 1
ATOM 1206 N N . VAL A 1 165 ? -19.297 11.261 34.792 1.00 68.62 165 VAL A N 1
ATOM 1207 C CA . VAL A 1 165 ? -18.163 11.548 35.701 1.00 68.62 165 VAL A CA 1
ATOM 1208 C C . VAL A 1 165 ? -16.965 10.609 35.545 1.00 68.62 165 VAL A C 1
ATOM 1210 O O . VAL A 1 165 ? -17.073 9.490 35.042 1.00 68.62 165 VAL A O 1
ATOM 1213 N N . THR A 1 166 ? -15.835 11.059 36.090 1.00 65.69 166 THR A N 1
ATOM 1214 C CA . THR A 1 166 ? -14.605 10.299 36.347 1.00 65.69 166 THR A CA 1
ATOM 1215 C C . THR A 1 166 ? -14.838 9.165 37.357 1.00 65.69 166 THR A C 1
ATOM 1217 O O . THR A 1 166 ? -15.348 9.399 38.450 1.00 65.69 166 THR A O 1
ATOM 1220 N N . GLY A 1 167 ? -14.427 7.938 37.025 1.00 59.62 167 GLY A N 1
ATOM 1221 C CA . GLY A 1 167 ? -14.447 6.777 37.929 1.00 59.62 167 GLY A CA 1
ATOM 1222 C C . GLY A 1 167 ? -15.596 5.787 37.709 1.00 59.62 167 GLY A C 1
ATOM 1223 O O . GLY A 1 167 ? -15.631 4.746 38.369 1.00 59.62 167 GLY A O 1
ATOM 1224 N N . GLY A 1 168 ? -16.496 6.057 36.757 1.00 61.41 168 GLY A N 1
ATOM 1225 C CA . GLY A 1 168 ? -17.489 5.078 36.316 1.00 61.41 168 GLY A CA 1
ATOM 1226 C C . GLY A 1 168 ? -16.820 3.807 35.782 1.00 61.41 168 GLY A C 1
ATOM 1227 O O . GLY A 1 168 ? -15.714 3.840 35.238 1.00 61.41 168 GLY A O 1
ATOM 1228 N N . GLN A 1 169 ? -17.478 2.661 35.931 1.00 69.69 169 GLN A N 1
ATOM 1229 C CA . GLN A 1 169 ? -17.031 1.428 35.285 1.00 69.69 169 GLN A CA 1
ATOM 1230 C C . GLN A 1 169 ? -18.192 0.821 34.499 1.00 69.69 169 GLN A C 1
ATOM 1232 O O . GLN A 1 169 ? -19.283 0.625 35.034 1.00 69.69 169 GLN A O 1
ATOM 1237 N N . LEU A 1 170 ? -17.950 0.474 33.239 1.00 69.50 170 LEU A N 1
ATOM 1238 C CA . LEU A 1 170 ? -18.792 -0.473 32.519 1.00 69.50 170 LEU A CA 1
ATOM 1239 C C . LEU A 1 170 ? -18.068 -1.814 32.592 1.00 69.50 170 LEU A C 1
ATOM 1241 O O . LEU A 1 170 ? -17.107 -2.054 31.858 1.00 69.50 170 LEU A O 1
ATOM 1245 N N . VAL A 1 171 ? -18.487 -2.661 33.534 1.00 67.75 171 VAL A N 1
ATOM 1246 C CA . VAL A 1 171 ? -17.907 -3.998 33.699 1.00 67.75 171 VAL A CA 1
ATOM 1247 C C . VAL A 1 171 ? -18.907 -5.007 33.196 1.00 67.75 171 VAL A C 1
ATOM 1249 O O . VAL A 1 171 ? -19.935 -5.261 33.822 1.00 67.75 171 VAL A O 1
ATOM 1252 N N . LYS A 1 172 ? -18.568 -5.613 32.069 1.00 69.56 172 LYS A N 1
ATOM 1253 C CA . LYS A 1 172 ? -19.291 -6.752 31.539 1.00 69.56 172 LYS A CA 1
ATOM 1254 C C . LYS A 1 172 ? -18.657 -8.030 32.076 1.00 69.56 172 LYS A C 1
ATOM 1256 O O . LYS A 1 172 ? -17.535 -8.342 31.688 1.00 69.56 172 LYS A O 1
ATOM 1261 N N . SER A 1 173 ? -19.353 -8.768 32.940 1.00 59.84 173 SER A N 1
ATOM 1262 C CA . SER A 1 173 ? -18.869 -10.070 33.422 1.00 59.84 173 SER A CA 1
ATOM 1263 C C . SER A 1 173 ? -19.250 -11.219 32.479 1.00 59.84 173 SER A C 1
ATOM 1265 O O . SER A 1 173 ? -18.368 -12.012 32.163 1.00 59.84 173 SER A O 1
ATOM 1267 N N . SER A 1 174 ? -20.494 -11.283 31.966 1.00 66.06 174 SER A N 1
ATOM 1268 C CA . SER A 1 174 ? -20.901 -12.195 30.866 1.00 66.06 174 SER A CA 1
ATOM 1269 C C . SER A 1 174 ? -22.147 -11.678 30.080 1.00 66.06 174 SER A C 1
ATOM 1271 O O . SER A 1 174 ? -22.426 -10.478 30.134 1.00 66.06 174 SER A O 1
ATOM 1273 N N . GLY A 1 175 ? -22.833 -12.488 29.250 1.00 77.06 175 GLY A N 1
ATOM 1274 C CA . GLY A 1 175 ? -24.008 -12.100 28.414 1.00 77.06 175 GLY A CA 1
ATOM 1275 C C . GLY A 1 175 ? -23.662 -11.412 27.076 1.00 77.06 175 GLY A C 1
ATOM 1276 O O . GLY A 1 175 ? -22.492 -11.304 26.750 1.00 77.06 175 GLY A O 1
ATOM 1277 N N . THR A 1 176 ? -24.593 -10.839 26.307 1.00 87.12 176 THR A N 1
ATOM 1278 C CA . THR A 1 176 ? -24.278 -9.998 25.112 1.00 87.12 176 THR A CA 1
ATOM 1279 C C . THR A 1 176 ? -24.774 -8.572 25.338 1.00 87.12 176 THR A C 1
ATOM 1281 O O . THR A 1 176 ? -25.908 -8.410 25.768 1.00 87.12 176 THR A O 1
ATOM 1284 N N . LEU A 1 177 ? -23.954 -7.545 25.076 1.00 90.00 177 LEU A N 1
ATOM 1285 C CA . LEU A 1 177 ? -24.434 -6.157 24.974 1.00 90.00 177 LEU A CA 1
ATOM 1286 C C . LEU A 1 177 ? -24.510 -5.768 23.511 1.00 90.00 177 LEU A C 1
ATOM 1288 O O . LEU A 1 177 ? -23.491 -5.770 22.829 1.00 90.00 177 LEU A O 1
ATOM 1292 N N . THR A 1 178 ? -25.705 -5.405 23.074 1.00 93.38 178 THR A N 1
ATOM 1293 C CA . THR A 1 178 ? -25.977 -4.910 21.733 1.00 93.38 178 THR A CA 1
ATOM 1294 C C . THR A 1 178 ? -26.313 -3.433 21.813 1.00 93.38 178 THR A C 1
ATOM 1296 O O . THR A 1 178 ? -27.350 -3.062 22.356 1.00 93.38 178 THR A O 1
ATOM 1299 N N . ASN A 1 179 ? -25.451 -2.590 21.256 1.00 95.44 179 ASN A N 1
ATOM 1300 C CA . ASN A 1 179 ? -25.834 -1.250 20.847 1.00 95.44 179 ASN A CA 1
ATOM 1301 C C . ASN A 1 179 ? -26.567 -1.370 19.504 1.00 95.44 179 ASN A C 1
ATOM 1303 O O . ASN A 1 179 ? -25.964 -1.740 18.496 1.00 95.44 179 ASN A O 1
ATOM 1307 N N . GLY A 1 180 ? -27.882 -1.162 19.524 1.00 95.94 180 GLY A N 1
ATOM 1308 C CA . GLY A 1 180 ? -28.752 -1.224 18.356 1.00 95.94 180 GLY A CA 1
ATOM 1309 C C . GLY A 1 180 ? -28.479 -0.088 17.370 1.00 95.94 180 GLY A C 1
ATOM 1310 O O . GLY A 1 180 ? -27.679 0.807 17.631 1.00 95.94 180 GLY A O 1
ATOM 1311 N N . ALA A 1 181 ? -29.173 -0.106 16.232 1.00 96.19 181 ALA A N 1
ATOM 1312 C CA . ALA A 1 181 ? -28.931 0.829 15.128 1.00 96.19 181 ALA A CA 1
ATOM 1313 C C . ALA A 1 181 ? -29.120 2.314 15.504 1.00 96.19 181 ALA A C 1
ATOM 1315 O O . ALA A 1 181 ? -28.505 3.183 14.895 1.00 96.19 181 ALA A O 1
ATOM 1316 N N . THR A 1 182 ? -29.942 2.606 16.514 1.00 94.94 182 THR A N 1
ATOM 1317 C CA . THR A 1 182 ? -30.191 3.962 17.036 1.00 94.94 182 THR A CA 1
ATOM 1318 C C . THR A 1 182 ? -29.481 4.238 18.359 1.00 94.94 182 THR A C 1
ATOM 1320 O O . THR A 1 182 ? -29.485 5.373 18.829 1.00 94.94 182 THR A O 1
ATOM 1323 N N . GLY A 1 183 ? -28.883 3.211 18.969 1.00 96.56 183 GLY A N 1
ATOM 1324 C CA . GLY A 1 183 ? -28.311 3.300 20.302 1.00 96.56 183 GLY A CA 1
ATOM 1325 C C . GLY A 1 183 ? -27.045 4.150 20.344 1.00 96.56 183 GLY A C 1
ATOM 1326 O O . GLY A 1 183 ? -26.240 4.129 19.405 1.00 96.56 183 GLY A O 1
ATOM 1327 N N . THR A 1 184 ? -26.842 4.857 21.455 1.00 96.69 184 THR A N 1
ATOM 1328 C CA . THR A 1 184 ? -25.588 5.550 21.769 1.00 96.69 184 THR A CA 1
ATOM 1329 C C . THR A 1 184 ? -25.062 5.181 23.152 1.00 96.69 184 THR A C 1
ATOM 1331 O O . THR A 1 184 ? -25.822 4.935 24.090 1.00 96.69 184 THR A O 1
ATOM 1334 N N . ILE A 1 185 ? -23.736 5.143 23.279 1.00 93.25 185 ILE A N 1
ATOM 1335 C CA . ILE A 1 185 ? -23.021 4.988 24.546 1.00 93.25 185 ILE A CA 1
ATOM 1336 C C . ILE A 1 185 ? -21.947 6.072 24.593 1.00 93.25 185 ILE A C 1
ATOM 1338 O O . ILE A 1 185 ? -21.071 6.111 23.731 1.00 93.25 185 ILE A O 1
ATOM 1342 N N . SER A 1 186 ? -21.996 6.950 25.589 1.00 92.19 186 SER A N 1
ATOM 1343 C CA . SER A 1 186 ? -21.063 8.068 25.714 1.00 92.19 186 SER A CA 1
ATOM 1344 C C . SER A 1 186 ? -20.495 8.176 27.123 1.00 92.19 186 SER A C 1
ATOM 1346 O O . SER A 1 186 ? -21.230 8.110 28.107 1.00 92.19 186 SER A O 1
ATOM 1348 N N . ILE A 1 187 ? -19.180 8.363 27.221 1.00 88.81 187 ILE A N 1
ATOM 1349 C CA . ILE A 1 187 ? -18.476 8.678 28.465 1.00 88.81 187 ILE A CA 1
ATOM 1350 C C . ILE A 1 187 ? -17.818 10.044 28.292 1.00 88.81 187 ILE A C 1
ATOM 1352 O O . ILE A 1 187 ? -16.936 10.204 27.449 1.00 88.81 187 ILE A O 1
ATOM 1356 N N . THR A 1 188 ? -18.240 11.027 29.085 1.00 81.88 188 THR A N 1
ATOM 1357 C CA . THR A 1 188 ? -17.694 12.394 29.029 1.00 81.88 188 THR A CA 1
ATOM 1358 C C . THR A 1 188 ? -16.485 12.591 29.950 1.00 81.88 188 THR A C 1
ATOM 1360 O O . THR A 1 188 ? -15.686 13.494 29.717 1.00 81.88 188 THR A O 1
ATOM 1363 N N . GLY A 1 189 ? -16.319 11.734 30.966 1.00 79.31 189 GLY A N 1
ATOM 1364 C CA . GLY A 1 189 ? -15.150 11.689 31.854 1.00 79.31 189 GLY A CA 1
ATOM 1365 C C . GLY A 1 189 ? -14.150 10.577 31.504 1.00 79.31 189 GLY A C 1
ATOM 1366 O O . GLY A 1 189 ? -13.989 10.183 30.348 1.00 79.31 189 GLY A O 1
ATOM 1367 N N . THR A 1 190 ? -13.478 10.040 32.526 1.00 76.81 190 THR A N 1
ATOM 1368 C CA . THR A 1 190 ? -12.672 8.812 32.424 1.00 76.81 190 THR A CA 1
ATOM 1369 C C . THR A 1 190 ? -13.360 7.652 33.138 1.00 76.81 190 THR A C 1
ATOM 1371 O O . THR A 1 190 ? -13.839 7.782 34.263 1.00 76.81 190 THR A O 1
ATOM 1374 N N . ALA A 1 191 ? -13.375 6.486 32.505 1.00 77.75 191 ALA A N 1
ATOM 1375 C CA . ALA A 1 191 ? -13.884 5.245 33.068 1.00 77.75 191 ALA A CA 1
ATOM 1376 C C . ALA A 1 191 ? -12.878 4.105 32.869 1.00 77.75 191 ALA A C 1
ATOM 1378 O O . ALA A 1 191 ? -11.964 4.182 32.046 1.00 77.75 191 ALA A O 1
ATOM 1379 N N . THR A 1 192 ? -13.061 3.015 33.613 1.00 74.94 192 THR A N 1
ATOM 1380 C CA . THR A 1 192 ? -12.469 1.721 33.240 1.00 74.94 192 THR A CA 1
ATOM 1381 C C . THR A 1 192 ? -13.540 0.907 32.529 1.00 74.94 192 THR A C 1
ATOM 1383 O O . THR A 1 192 ? -14.575 0.594 33.122 1.00 74.94 192 THR A O 1
ATOM 1386 N N . VAL A 1 193 ? -13.311 0.573 31.259 1.00 85.62 193 VAL A N 1
ATOM 1387 C CA . VAL A 1 193 ? -14.232 -0.261 30.479 1.00 85.62 193 VAL A CA 1
ATOM 1388 C C . VAL A 1 193 ? -13.603 -1.633 30.307 1.00 85.62 193 VAL A C 1
ATOM 1390 O O . VAL A 1 193 ? -12.591 -1.780 29.622 1.00 85.62 193 VAL A O 1
ATOM 1393 N N . THR A 1 194 ? -14.216 -2.646 30.914 1.00 86.38 194 THR A N 1
ATOM 1394 C CA . THR A 1 194 ? -13.756 -4.033 30.798 1.00 86.38 194 THR A CA 1
ATOM 1395 C C . THR A 1 194 ? -14.800 -4.852 30.061 1.00 86.38 194 THR A C 1
ATOM 1397 O O . THR A 1 194 ? -15.908 -5.079 30.555 1.00 86.38 194 THR A O 1
ATOM 1400 N N . MET A 1 195 ? -14.421 -5.323 28.878 1.00 85.38 195 MET A N 1
ATOM 1401 C CA . MET A 1 195 ? -15.169 -6.295 28.098 1.00 85.38 195 MET A CA 1
ATOM 1402 C C . MET A 1 195 ? -14.727 -7.698 28.531 1.00 85.38 195 MET A C 1
ATOM 1404 O O . MET A 1 195 ? -13.669 -8.173 28.118 1.00 85.38 195 MET A O 1
ATOM 1408 N N . GLY A 1 196 ? -15.515 -8.331 29.407 1.00 79.50 196 GLY A N 1
ATOM 1409 C CA . GLY A 1 196 ? -15.327 -9.728 29.810 1.00 79.50 196 GLY A CA 1
ATOM 1410 C C . GLY A 1 196 ? -15.724 -10.717 28.709 1.00 79.50 196 GLY A C 1
ATOM 1411 O O . GLY A 1 196 ? -15.652 -10.402 27.532 1.00 79.50 196 GLY A O 1
ATOM 1412 N N . THR A 1 197 ? -16.184 -11.914 29.073 1.00 82.12 197 THR A N 1
ATOM 1413 C CA . THR A 1 197 ? -16.319 -13.070 28.155 1.00 82.12 197 THR A CA 1
ATOM 1414 C C . THR A 1 197 ? -17.446 -12.999 27.128 1.00 82.12 197 THR A C 1
ATOM 1416 O O . THR A 1 197 ? -17.509 -13.833 26.235 1.00 82.12 197 THR A O 1
ATOM 1419 N N . GLY A 1 198 ? -18.360 -12.044 27.250 1.00 84.69 198 GLY A N 1
ATOM 1420 C CA . GLY A 1 198 ? -19.515 -11.953 26.369 1.00 84.69 198 GLY A CA 1
ATOM 1421 C C . GLY A 1 198 ? -19.329 -10.991 25.194 1.00 84.69 198 GLY A C 1
ATOM 1422 O O . GLY A 1 198 ? -18.513 -10.071 25.263 1.00 84.69 198 GLY A O 1
ATOM 1423 N N . ASN A 1 199 ? -20.145 -11.137 24.149 1.00 89.69 199 ASN A N 1
ATOM 1424 C CA . ASN A 1 199 ? -20.057 -10.286 22.962 1.00 89.69 199 ASN A CA 1
ATOM 1425 C C . ASN A 1 199 ? -20.438 -8.829 23.272 1.00 89.69 199 ASN A C 1
ATOM 1427 O O . ASN A 1 199 ? -21.412 -8.553 23.982 1.00 89.69 199 ASN A O 1
ATOM 1431 N N . PHE A 1 200 ? -19.681 -7.899 22.697 1.00 92.44 200 PHE A N 1
ATOM 1432 C CA . PHE A 1 200 ? -20.080 -6.513 22.517 1.00 92.44 200 PHE A CA 1
ATOM 1433 C C . PHE A 1 200 ? -20.407 -6.318 21.041 1.00 92.44 200 PHE A C 1
ATOM 1435 O O . PHE A 1 200 ? -19.536 -6.461 20.191 1.00 92.44 200 PHE A O 1
ATOM 1442 N N . VAL A 1 201 ? -21.660 -6.024 20.735 1.00 93.94 201 VAL A N 1
ATOM 1443 C CA . VAL A 1 201 ? -22.155 -5.811 19.379 1.00 93.94 201 VAL A CA 1
ATOM 1444 C C . VAL A 1 201 ? -22.492 -4.336 19.243 1.00 93.94 201 VAL A C 1
ATOM 1446 O O . VAL A 1 201 ? -23.205 -3.784 20.078 1.00 93.94 201 VAL A O 1
ATOM 1449 N N . ASN A 1 202 ? -21.985 -3.695 18.195 1.00 96.19 202 ASN A N 1
ATOM 1450 C CA . ASN A 1 202 ? -22.396 -2.350 17.821 1.00 96.19 202 ASN A CA 1
ATOM 1451 C C . ASN A 1 202 ? -22.943 -2.396 16.394 1.00 96.19 202 ASN A C 1
ATOM 1453 O O . ASN A 1 202 ? -22.171 -2.506 15.447 1.00 96.19 202 ASN A O 1
ATOM 1457 N N . ASN A 1 203 ? -24.268 -2.332 16.270 1.00 96.00 203 ASN A N 1
ATOM 1458 C CA . ASN A 1 203 ? -24.994 -2.331 14.998 1.00 96.00 203 ASN A CA 1
ATOM 1459 C C . ASN A 1 203 ? -25.192 -0.910 14.442 1.00 96.00 203 ASN A C 1
ATOM 1461 O O . ASN A 1 203 ? -26.009 -0.694 13.550 1.00 96.00 203 ASN A O 1
ATOM 1465 N N . ASN A 1 204 ? -24.468 0.062 14.990 1.00 94.38 204 ASN A N 1
ATOM 1466 C CA . ASN A 1 204 ? -24.392 1.439 14.530 1.00 94.38 204 ASN A CA 1
ATOM 1467 C C . ASN A 1 204 ? -22.919 1.759 14.188 1.00 94.38 204 ASN A C 1
ATOM 1469 O O . ASN A 1 204 ? -22.037 0.899 14.209 1.00 94.38 204 ASN A O 1
ATOM 1473 N N . THR A 1 205 ? -22.621 3.006 13.852 1.00 94.56 205 THR A N 1
ATOM 1474 C CA . THR A 1 205 ? -21.264 3.492 13.599 1.00 94.56 205 THR A CA 1
ATOM 1475 C C . THR A 1 205 ? -20.392 3.405 14.854 1.00 94.56 205 THR A C 1
ATOM 1477 O O . THR A 1 205 ? -20.884 3.532 15.976 1.00 94.56 205 THR A O 1
ATOM 1480 N N . SER A 1 206 ? -19.069 3.286 14.701 1.00 93.38 206 SER A N 1
ATOM 1481 C CA . SER A 1 206 ? -18.146 3.315 15.849 1.00 93.38 206 SER A CA 1
ATOM 1482 C C . SER A 1 206 ? -18.272 4.591 16.687 1.00 93.38 206 SER A C 1
ATOM 1484 O O . SER A 1 206 ? -18.071 4.540 17.892 1.00 93.38 206 SER A O 1
ATOM 1486 N N . ALA A 1 207 ? -18.625 5.728 16.078 1.00 94.75 207 ALA A N 1
ATOM 1487 C CA . ALA A 1 207 ? -18.790 7.001 16.782 1.00 94.75 207 ALA A CA 1
ATOM 1488 C C . ALA A 1 207 ? -20.008 7.030 17.722 1.00 94.75 207 ALA A C 1
ATOM 1490 O O . ALA A 1 207 ? -20.020 7.818 18.665 1.00 94.75 207 ALA A O 1
ATOM 1491 N N . SER A 1 208 ? -21.003 6.160 17.505 1.00 95.69 208 SER A N 1
ATOM 1492 C CA . SER A 1 208 ? -22.147 6.009 18.418 1.00 95.69 208 SER A CA 1
ATOM 1493 C C . SER A 1 208 ? -21.751 5.448 19.787 1.00 95.69 208 SER A C 1
ATOM 1495 O O . SER A 1 208 ? -22.484 5.622 20.758 1.00 95.69 208 SER A O 1
ATOM 1497 N N . VAL A 1 209 ? -20.580 4.810 19.878 1.00 95.94 209 VAL A N 1
ATOM 1498 C CA . VAL A 1 209 ? -19.993 4.303 21.117 1.00 95.94 209 VAL A CA 1
ATOM 1499 C C . VAL A 1 209 ? -18.683 5.049 21.351 1.00 95.94 209 VAL A C 1
ATOM 1501 O O . VAL A 1 209 ? -17.632 4.664 20.843 1.00 95.94 209 VAL A O 1
ATOM 1504 N N . ASN A 1 210 ? -18.751 6.127 22.125 1.00 94.81 210 ASN A N 1
ATOM 1505 C CA . ASN A 1 210 ? -17.610 6.963 22.472 1.00 94.81 210 ASN A CA 1
ATOM 1506 C C . ASN A 1 210 ? -17.266 6.792 23.953 1.00 94.81 210 ASN A C 1
ATOM 1508 O O . ASN A 1 210 ? -17.936 7.332 24.831 1.00 94.81 210 ASN A O 1
ATOM 1512 N N . PHE A 1 211 ? -16.185 6.073 24.235 1.00 92.69 211 PHE A N 1
ATOM 1513 C CA . PHE A 1 211 ? -15.722 5.851 25.601 1.00 92.69 211 PHE A CA 1
ATOM 1514 C C . PHE A 1 211 ? -14.845 6.989 26.152 1.00 92.69 211 PHE A C 1
ATOM 1516 O O . PHE A 1 211 ? -14.249 6.829 27.219 1.00 92.69 211 PHE A O 1
ATOM 1523 N N . GLY A 1 212 ? -14.740 8.131 25.466 1.00 92.12 212 GLY A N 1
ATOM 1524 C CA . GLY A 1 212 ? -13.954 9.275 25.930 1.00 92.12 212 GLY A CA 1
ATOM 1525 C C . GLY A 1 212 ? -12.496 8.888 26.188 1.00 92.12 212 GLY A C 1
ATOM 1526 O O . GLY A 1 212 ? -11.935 8.055 25.474 1.00 92.12 212 GLY A O 1
ATOM 1527 N N . ALA A 1 213 ? -11.895 9.422 27.251 1.00 91.31 213 ALA A N 1
ATOM 1528 C CA . ALA A 1 213 ? -10.503 9.149 27.637 1.00 91.31 213 ALA A CA 1
ATOM 1529 C C . ALA A 1 213 ? -10.288 7.806 28.367 1.00 91.31 213 ALA A C 1
ATOM 1531 O O . ALA A 1 213 ? -9.220 7.551 28.924 1.00 91.31 213 ALA A O 1
ATOM 1532 N N . SER A 1 214 ? -11.299 6.940 28.388 1.00 90.50 214 SER A N 1
ATOM 1533 C CA . SER A 1 214 ? -11.280 5.676 29.126 1.00 90.50 214 SER A CA 1
ATOM 1534 C C . SER A 1 214 ? -10.331 4.648 28.519 1.00 90.50 214 SER A C 1
ATOM 1536 O O . SER A 1 214 ? -10.322 4.428 27.311 1.00 90.50 214 SER A O 1
ATOM 1538 N N . ALA A 1 215 ? -9.585 3.934 29.360 1.00 91.62 215 ALA A N 1
ATOM 1539 C CA . ALA A 1 215 ? -8.884 2.735 28.915 1.00 91.62 215 ALA A CA 1
ATOM 1540 C C . ALA A 1 215 ? -9.879 1.577 28.744 1.00 91.62 215 ALA A C 1
ATOM 1542 O O . ALA A 1 215 ? -10.743 1.349 29.598 1.00 91.62 215 ALA A O 1
ATOM 1543 N N . ILE A 1 216 ? -9.733 0.833 27.647 1.00 93.50 216 ILE A N 1
ATOM 1544 C CA . ILE A 1 216 ? -10.608 -0.282 27.282 1.00 93.50 216 ILE A CA 1
ATOM 1545 C C . ILE A 1 216 ? -9.809 -1.577 27.362 1.00 93.50 216 ILE A C 1
ATOM 1547 O O . ILE A 1 216 ? -8.771 -1.704 26.716 1.00 93.50 216 ILE A O 1
ATOM 1551 N N . THR A 1 217 ? -10.294 -2.549 28.128 1.00 93.44 217 THR A N 1
ATOM 1552 C CA . THR A 1 217 ? -9.662 -3.866 28.272 1.00 93.44 217 THR A CA 1
ATOM 1553 C C . THR A 1 217 ? -10.599 -4.965 27.785 1.00 93.44 217 THR A C 1
ATOM 1555 O O . THR A 1 217 ? -11.703 -5.097 28.303 1.00 93.44 217 THR A O 1
ATOM 1558 N N . ALA A 1 218 ? -10.155 -5.775 26.826 1.00 92.81 218 ALA A N 1
ATOM 1559 C CA . ALA A 1 218 ? -10.815 -7.011 26.413 1.00 92.81 218 ALA A CA 1
ATOM 1560 C C . ALA A 1 218 ? -10.051 -8.210 26.991 1.00 92.81 218 ALA A C 1
ATOM 1562 O O . ALA A 1 218 ? -8.949 -8.525 26.537 1.00 92.81 218 ALA A O 1
ATOM 1563 N N . SER A 1 219 ? -10.615 -8.842 28.021 1.00 86.19 219 SER A N 1
ATOM 1564 C CA . SER A 1 219 ? -9.959 -9.905 28.799 1.00 86.19 219 SER A CA 1
ATOM 1565 C C . SER A 1 219 ? -10.652 -11.269 28.711 1.00 86.19 219 SER A C 1
ATOM 1567 O O . SER A 1 219 ? -10.146 -12.238 29.278 1.00 86.19 219 SER A O 1
ATOM 1569 N N . GLY A 1 220 ? -11.798 -11.366 28.030 1.00 77.88 220 GLY A N 1
ATOM 1570 C CA . GLY A 1 220 ? -12.531 -12.620 27.858 1.00 77.88 220 GLY A CA 1
ATOM 1571 C C . GLY A 1 220 ? -11.829 -13.616 26.933 1.00 77.88 220 GLY A C 1
ATOM 1572 O O . GLY A 1 220 ? -10.873 -13.277 26.247 1.00 77.88 220 GLY A O 1
ATOM 1573 N N . THR A 1 221 ? -12.288 -14.870 26.926 1.00 84.56 221 THR A N 1
ATOM 1574 C CA . THR A 1 221 ? -11.681 -15.947 26.127 1.00 84.56 221 THR A CA 1
ATOM 1575 C C . THR A 1 221 ? -12.039 -15.818 24.645 1.00 84.56 221 THR A C 1
ATOM 1577 O O . THR A 1 221 ? -11.214 -15.394 23.843 1.00 84.56 221 THR A O 1
ATOM 1580 N N . ALA A 1 222 ? -13.271 -16.163 24.270 1.00 90.50 222 ALA A N 1
ATOM 1581 C CA . ALA A 1 222 ? -13.803 -16.010 22.922 1.00 90.50 222 ALA A CA 1
ATOM 1582 C C . ALA A 1 222 ? -14.950 -14.998 22.939 1.00 90.50 222 ALA A C 1
ATOM 1584 O O . ALA A 1 222 ? -15.964 -15.227 23.591 1.00 90.50 222 ALA A O 1
ATOM 1585 N N . GLN A 1 223 ? -14.785 -13.881 22.234 1.00 91.50 223 GLN A N 1
ATOM 1586 C CA . GLN A 1 223 ? -15.797 -12.827 22.166 1.00 91.50 223 GLN A CA 1
ATOM 1587 C C . GLN A 1 223 ? -15.678 -12.035 20.867 1.00 91.50 223 GLN A C 1
ATOM 1589 O O . GLN A 1 223 ? -14.592 -11.898 20.304 1.00 91.50 223 GLN A O 1
ATOM 1594 N N . SER A 1 224 ? -16.789 -11.455 20.431 1.00 93.56 224 SER A N 1
ATOM 1595 C CA . SER A 1 224 ? -16.812 -10.418 19.401 1.00 93.56 224 SER A CA 1
ATOM 1596 C C . SER A 1 224 ? -16.890 -9.033 20.036 1.00 93.56 224 SER A C 1
ATOM 1598 O O . SER A 1 224 ? -17.561 -8.852 21.053 1.00 93.56 224 SER A O 1
ATOM 1600 N N . VAL A 1 225 ? -16.202 -8.060 19.443 1.00 95.50 225 VAL A N 1
ATOM 1601 C CA . VAL A 1 225 ? -16.162 -6.666 19.896 1.00 95.50 225 VAL A CA 1
ATOM 1602 C C . VAL A 1 225 ? -16.502 -5.747 18.725 1.00 95.50 225 VAL A C 1
ATOM 1604 O O . VAL A 1 225 ? -15.773 -5.690 17.735 1.00 95.50 225 VAL A O 1
ATOM 1607 N N . GLY A 1 226 ? -17.635 -5.060 18.824 1.00 96.06 226 GLY A N 1
ATOM 1608 C CA . GLY A 1 226 ? -18.108 -4.062 17.871 1.00 96.06 226 GLY A CA 1
ATOM 1609 C C . GLY A 1 226 ? -17.271 -2.785 17.890 1.00 96.06 226 GLY A C 1
ATOM 1610 O O . GLY A 1 226 ? -16.452 -2.567 18.783 1.00 96.06 226 GLY A O 1
ATOM 1611 N N . GLY A 1 227 ? -17.490 -1.937 16.886 1.00 97.00 227 GLY A N 1
ATOM 1612 C CA . GLY A 1 227 ? -16.743 -0.694 16.715 1.00 97.00 227 GLY A CA 1
ATOM 1613 C C . GLY A 1 227 ? -16.973 0.314 17.844 1.00 97.00 227 GLY A C 1
ATOM 1614 O O . GLY A 1 227 ? -18.082 0.411 18.367 1.00 97.00 227 GLY A O 1
ATOM 1615 N N . PHE A 1 228 ? -15.946 1.089 18.194 1.00 97.50 228 PHE A N 1
ATOM 1616 C CA . PHE A 1 228 ? -16.038 2.196 19.155 1.00 97.50 228 PHE A CA 1
ATOM 1617 C C . PHE A 1 228 ? -14.928 3.235 18.937 1.00 97.50 228 PHE A C 1
ATOM 1619 O O . PHE A 1 228 ? -13.932 2.976 18.250 1.00 97.50 228 PHE A O 1
ATOM 1626 N N . THR A 1 229 ? -15.082 4.406 19.552 1.00 97.69 229 THR A N 1
ATOM 1627 C CA . THR A 1 229 ? -14.041 5.432 19.665 1.00 97.69 229 THR A CA 1
ATOM 1628 C C . THR A 1 229 ? -13.622 5.642 21.118 1.00 97.69 229 THR A C 1
ATOM 1630 O O . THR A 1 229 ? -14.408 5.498 22.054 1.00 97.69 229 THR A O 1
ATOM 1633 N N . THR A 1 230 ? -12.348 5.957 21.321 1.00 95.88 230 THR A N 1
ATOM 1634 C CA . THR A 1 230 ? -11.782 6.340 22.612 1.00 95.88 230 THR A CA 1
ATOM 1635 C C . THR A 1 230 ? -10.492 7.135 22.400 1.00 95.88 230 THR A C 1
ATOM 1637 O O . THR A 1 230 ? -9.754 6.911 21.446 1.00 95.88 230 THR A O 1
ATOM 1640 N N . THR A 1 231 ? -10.192 8.071 23.291 1.00 95.62 231 THR A N 1
ATOM 1641 C CA . THR A 1 231 ? -8.871 8.706 23.404 1.00 95.62 231 THR A CA 1
ATOM 1642 C C . THR A 1 231 ? -8.003 8.035 24.469 1.00 95.62 231 THR A C 1
ATOM 1644 O O . THR A 1 231 ? -6.900 8.497 24.745 1.00 95.62 231 THR A O 1
ATOM 1647 N N . GLY A 1 232 ? -8.474 6.934 25.060 1.00 95.25 232 GLY A N 1
ATOM 1648 C CA . GLY A 1 232 ? -7.677 6.018 25.863 1.00 95.25 232 GLY A CA 1
ATOM 1649 C C . GLY A 1 232 ? -7.138 4.844 25.042 1.00 95.25 232 GLY A C 1
ATOM 1650 O O . GLY A 1 232 ? -7.340 4.728 23.831 1.00 95.25 232 GLY A O 1
ATOM 1651 N N . ARG A 1 233 ? -6.409 3.948 25.708 1.00 96.00 233 ARG A N 1
ATOM 1652 C CA . ARG A 1 233 ? -5.798 2.770 25.079 1.00 96.00 233 ARG A CA 1
ATOM 1653 C C . ARG A 1 233 ? -6.780 1.602 25.006 1.00 96.00 233 ARG A C 1
ATOM 1655 O O . ARG A 1 233 ? -7.437 1.294 25.997 1.00 96.00 233 ARG A O 1
ATOM 1662 N N . PHE A 1 234 ? -6.786 0.886 23.882 1.00 97.50 234 PHE A N 1
ATOM 1663 C CA . PHE A 1 234 ? -7.421 -0.428 23.768 1.00 97.50 234 PHE A CA 1
ATOM 1664 C C . PHE A 1 234 ? -6.404 -1.538 24.064 1.00 97.50 234 PHE A C 1
ATOM 1666 O O . PHE A 1 234 ? -5.342 -1.587 23.450 1.00 97.50 234 PHE A O 1
ATOM 1673 N N . SER A 1 235 ? -6.714 -2.428 25.002 1.00 96.88 235 SER A N 1
ATOM 1674 C CA . SER A 1 235 ? -5.840 -3.529 25.415 1.00 96.88 235 SER A CA 1
ATOM 1675 C C . SER A 1 235 ? -6.577 -4.858 25.315 1.00 96.88 235 SER A C 1
ATOM 1677 O O . SER A 1 235 ? -7.543 -5.082 26.037 1.00 96.88 235 SER A O 1
ATOM 1679 N N . ALA A 1 236 ? -6.108 -5.763 24.461 1.00 96.56 236 ALA A N 1
ATOM 1680 C CA . ALA A 1 236 ? -6.515 -7.161 24.509 1.00 96.56 236 ALA A CA 1
ATOM 1681 C C . ALA A 1 236 ? -5.553 -7.911 25.427 1.00 96.56 236 ALA A C 1
ATOM 1683 O O . ALA A 1 236 ? -4.351 -7.948 25.158 1.00 96.56 236 ALA A O 1
ATOM 1684 N N . THR A 1 237 ? -6.083 -8.462 26.515 1.00 95.25 237 THR A N 1
ATOM 1685 C CA . THR A 1 237 ? -5.323 -9.126 27.586 1.00 95.25 237 THR A CA 1
ATOM 1686 C C . THR A 1 237 ? -5.742 -10.583 27.774 1.00 95.25 237 THR A C 1
ATOM 1688 O O . THR A 1 237 ? -5.351 -11.228 28.748 1.00 95.25 237 THR A O 1
ATOM 1691 N N . ASN A 1 238 ? -6.551 -11.108 26.851 1.00 93.94 238 ASN A N 1
ATOM 1692 C CA . ASN A 1 238 ? -7.109 -12.445 26.919 1.00 93.94 238 ASN A CA 1
ATOM 1693 C C . ASN A 1 238 ? -6.017 -13.515 27.068 1.00 93.94 238 ASN A C 1
ATOM 1695 O O . ASN A 1 238 ? -5.067 -13.599 26.284 1.00 93.94 238 ASN A O 1
ATOM 1699 N N . ALA A 1 239 ? -6.162 -14.348 28.099 1.00 93.75 239 ALA A N 1
ATOM 1700 C CA . ALA A 1 239 ? -5.216 -15.419 28.401 1.00 93.75 239 ALA A CA 1
ATOM 1701 C C . ALA A 1 239 ? -5.337 -16.603 27.426 1.00 93.75 239 ALA A C 1
ATOM 1703 O O . ALA A 1 239 ? -4.373 -17.332 27.229 1.00 93.75 239 ALA A O 1
ATOM 1704 N N . SER A 1 240 ? -6.502 -16.781 26.802 1.00 93.75 240 SER A N 1
ATOM 1705 C CA . SER A 1 240 ? -6.785 -17.816 25.807 1.00 93.75 240 SER A CA 1
ATOM 1706 C C . SER A 1 240 ? -7.906 -17.355 24.866 1.00 93.75 240 SER A C 1
ATOM 1708 O O . SER A 1 240 ? -8.418 -16.242 25.008 1.00 93.75 240 SER A O 1
ATOM 1710 N N . GLY A 1 241 ? -8.274 -18.195 23.896 1.00 94.81 241 GLY A N 1
ATOM 1711 C CA . GLY A 1 241 ? -9.345 -17.910 22.939 1.00 94.81 241 GLY A CA 1
ATOM 1712 C C . GLY A 1 241 ? -9.040 -16.741 21.994 1.00 94.81 241 GLY A C 1
ATOM 1713 O O . GLY A 1 241 ? -7.887 -16.321 21.854 1.00 94.81 241 GLY A O 1
ATOM 1714 N N . THR A 1 242 ? -10.083 -16.238 21.333 1.00 95.69 242 THR A N 1
ATOM 1715 C CA . THR A 1 242 ? -9.987 -15.194 20.308 1.00 95.69 242 THR A CA 1
ATOM 1716 C C . THR A 1 242 ? -10.953 -14.044 20.591 1.00 95.69 242 THR A C 1
ATOM 1718 O O . THR A 1 242 ? -12.172 -14.223 20.565 1.00 95.69 242 THR A O 1
ATOM 1721 N N . VAL A 1 243 ? -10.413 -12.838 20.771 1.00 96.69 243 VAL A N 1
ATOM 1722 C CA . VAL A 1 243 ? -11.173 -11.582 20.716 1.00 96.69 243 VAL A CA 1
ATOM 1723 C C . VAL A 1 243 ? -11.252 -11.146 19.254 1.00 96.69 243 VAL A C 1
ATOM 1725 O O . VAL A 1 243 ? -10.228 -10.812 18.663 1.00 96.69 243 VAL A O 1
ATOM 1728 N N . THR A 1 244 ? -12.443 -11.150 18.658 1.00 96.75 244 THR A N 1
ATOM 1729 C CA . THR A 1 244 ? -12.656 -10.787 17.247 1.00 96.75 244 THR A CA 1
ATOM 1730 C C . THR A 1 244 ? -13.261 -9.401 17.125 1.00 96.75 244 THR A C 1
ATOM 1732 O O . THR A 1 244 ? -14.366 -9.154 17.604 1.00 96.75 244 THR A O 1
ATOM 1735 N N . LEU A 1 245 ? -12.555 -8.489 16.462 1.00 97.88 245 LEU A N 1
ATOM 1736 C CA . LEU A 1 245 ? -13.099 -7.176 16.140 1.00 97.88 245 LEU A CA 1
ATOM 1737 C C . LEU A 1 245 ? -14.083 -7.299 14.972 1.00 97.88 245 LEU A C 1
ATOM 1739 O O . LEU A 1 245 ? -13.781 -7.912 13.951 1.00 97.88 245 LEU A O 1
ATOM 1743 N N . THR A 1 246 ? -15.263 -6.708 15.140 1.00 97.38 246 THR A N 1
ATOM 1744 C CA . THR A 1 246 ? -16.364 -6.707 14.156 1.00 97.38 246 THR A CA 1
ATOM 1745 C C . THR A 1 246 ? -16.732 -5.297 13.693 1.00 97.38 246 THR A C 1
ATOM 1747 O O . THR A 1 246 ? -17.587 -5.131 12.832 1.00 97.38 246 THR A O 1
ATOM 1750 N N . GLY A 1 247 ? -16.060 -4.272 14.225 1.00 97.81 247 GLY A N 1
ATOM 1751 C CA . GLY A 1 247 ? -16.175 -2.895 13.763 1.00 97.81 247 GLY A CA 1
ATOM 1752 C C . GLY A 1 247 ? -14.892 -2.099 13.994 1.00 97.81 247 GLY A C 1
ATOM 1753 O O . GLY A 1 247 ? -13.977 -2.538 14.695 1.00 97.81 247 GLY A O 1
ATOM 1754 N N . ASN A 1 248 ? -14.829 -0.914 13.387 1.00 98.19 248 ASN A N 1
ATOM 1755 C CA . ASN A 1 248 ? -13.652 -0.048 13.431 1.00 98.19 248 ASN A CA 1
ATOM 1756 C C . ASN A 1 248 ? -13.366 0.416 14.863 1.00 98.19 248 ASN A C 1
ATOM 1758 O O . ASN A 1 248 ? -14.277 0.857 15.570 1.00 98.19 248 ASN A O 1
ATOM 1762 N N . ILE A 1 249 ? -12.097 0.368 15.262 1.00 98.12 249 ILE A N 1
ATOM 1763 C CA . ILE A 1 249 ? -11.634 0.849 16.569 1.00 98.12 249 ILE A CA 1
ATOM 1764 C C . ILE A 1 249 ? -10.767 2.075 16.340 1.00 98.12 249 ILE A C 1
ATOM 1766 O O . ILE A 1 249 ? -9.764 1.983 15.632 1.00 98.12 249 ILE A O 1
ATOM 1770 N N . ASN A 1 250 ? -11.145 3.193 16.956 1.00 98.31 250 ASN A N 1
ATOM 1771 C CA . ASN A 1 250 ? -10.328 4.401 17.003 1.00 98.31 250 ASN A CA 1
ATOM 1772 C C . ASN A 1 250 ?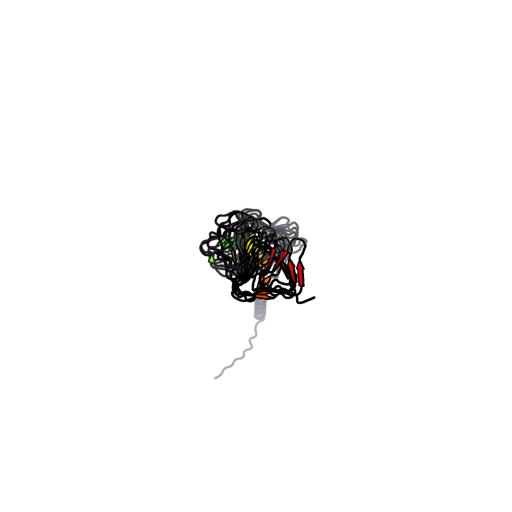 -9.873 4.619 18.448 1.00 98.31 250 ASN A C 1
ATOM 1774 O O . ASN A 1 250 ? -10.717 4.871 19.305 1.00 98.31 250 ASN A O 1
ATOM 1778 N N . SER A 1 251 ? -8.577 4.478 18.729 1.00 98.12 251 SER A N 1
ATOM 1779 C CA . SER A 1 251 ? -8.021 4.537 20.090 1.00 98.12 251 SER A CA 1
ATOM 1780 C C . SER A 1 251 ? -6.748 5.386 20.184 1.00 98.12 251 SER A C 1
ATOM 1782 O O . SER A 1 251 ? -6.126 5.717 19.180 1.00 98.12 251 SER A O 1
ATOM 1784 N N . ALA A 1 252 ? -6.296 5.706 21.396 1.00 97.62 252 ALA A N 1
ATOM 1785 C CA . ALA A 1 252 ? -4.969 6.278 21.650 1.00 97.62 252 ALA A CA 1
ATOM 1786 C C . ALA A 1 252 ? -3.954 5.192 22.043 1.00 97.62 252 ALA A C 1
ATOM 1788 O O . ALA A 1 252 ? -3.263 5.259 23.062 1.00 97.62 252 ALA A O 1
ATOM 1789 N N . GLY A 1 253 ? -3.880 4.142 21.235 1.00 98.25 253 GLY A N 1
ATOM 1790 C CA . GLY A 1 253 ? -2.971 3.020 21.431 1.00 98.25 253 GLY A CA 1
ATOM 1791 C C . GLY A 1 253 ? -3.689 1.685 21.356 1.00 98.25 253 GLY A C 1
ATOM 1792 O O . GLY A 1 253 ? -4.873 1.571 21.696 1.00 98.25 253 GLY A O 1
ATOM 1793 N N . ILE A 1 254 ? -2.939 0.664 20.953 1.00 98.50 254 ILE A N 1
ATOM 1794 C CA . ILE A 1 254 ? -3.377 -0.729 20.967 1.00 98.50 254 ILE A CA 1
ATOM 1795 C C . ILE A 1 254 ? -2.320 -1.545 21.707 1.00 98.50 254 ILE A C 1
ATOM 1797 O O . ILE A 1 254 ? -1.130 -1.461 21.412 1.00 98.50 254 ILE A O 1
ATOM 1801 N N . THR A 1 255 ? -2.735 -2.352 22.673 1.00 97.69 255 THR A N 1
ATOM 1802 C CA . THR A 1 255 ? -1.861 -3.317 23.338 1.00 97.69 255 THR A CA 1
ATOM 1803 C C . THR A 1 255 ? -2.399 -4.719 23.141 1.00 97.69 255 THR A C 1
ATOM 1805 O O . THR A 1 255 ? -3.574 -4.980 23.390 1.00 97.69 255 THR A O 1
ATOM 1808 N N . LYS A 1 256 ? -1.515 -5.631 22.733 1.00 97.38 256 LYS A N 1
ATOM 1809 C CA . LYS A 1 256 ? -1.756 -7.064 22.825 1.00 97.38 256 LYS A CA 1
ATOM 1810 C C . LYS A 1 256 ? -0.844 -7.660 23.891 1.00 97.38 256 LYS A C 1
ATOM 1812 O O . LYS A 1 256 ? 0.370 -7.743 23.704 1.00 97.38 256 LYS A O 1
ATOM 1817 N N . SER A 1 257 ? -1.458 -8.078 24.993 1.00 92.56 257 SER A N 1
ATOM 1818 C CA . SER A 1 257 ? -0.849 -8.843 26.079 1.00 92.56 257 SER A CA 1
ATOM 1819 C C . SER A 1 257 ? -1.702 -10.090 26.377 1.00 92.56 257 SER A C 1
ATOM 1821 O O . SER A 1 257 ? -2.774 -10.274 25.801 1.00 92.56 257 SER A O 1
ATOM 1823 N N . GLY A 1 258 ? -1.207 -11.031 27.178 1.00 94.31 258 GLY A N 1
ATOM 1824 C CA . GLY A 1 258 ? -1.861 -12.338 27.371 1.00 94.31 258 GLY A CA 1
ATOM 1825 C C . GLY A 1 258 ? -1.601 -13.335 26.232 1.00 94.31 258 GLY A C 1
ATOM 1826 O O . GLY A 1 258 ? -1.161 -12.958 25.150 1.00 94.31 258 GLY A O 1
ATOM 1827 N N . ALA A 1 259 ? -1.827 -14.627 26.468 1.00 95.12 259 ALA A N 1
ATOM 1828 C CA . ALA A 1 259 ? -1.438 -15.685 25.527 1.00 95.12 259 ALA A CA 1
ATOM 1829 C C . ALA A 1 259 ? -2.462 -15.958 24.404 1.00 95.12 259 ALA A C 1
ATOM 1831 O O . ALA A 1 259 ? -2.130 -16.646 23.443 1.00 95.12 259 ALA A O 1
ATOM 1832 N N . GLY A 1 260 ? -3.677 -15.404 24.483 1.00 96.25 260 GLY A N 1
ATOM 1833 C CA . GLY A 1 260 ? -4.722 -15.595 23.474 1.00 96.25 260 GLY A CA 1
ATOM 1834 C C . GLY A 1 260 ? -4.515 -14.792 22.185 1.00 96.25 260 GLY A C 1
ATOM 1835 O O . GLY A 1 260 ? -3.488 -14.129 21.991 1.00 96.25 260 GLY A O 1
ATOM 1836 N N . THR A 1 261 ? -5.525 -14.829 21.314 1.00 97.19 261 THR A N 1
ATOM 1837 C CA . THR A 1 261 ? -5.545 -14.143 20.015 1.00 97.19 261 THR A CA 1
ATOM 1838 C C . THR A 1 261 ? -6.423 -12.894 20.050 1.00 97.19 261 THR A C 1
ATOM 1840 O O . THR A 1 261 ? -7.521 -12.908 20.604 1.00 97.19 261 THR A O 1
ATOM 1843 N N . LEU A 1 262 ? -5.962 -11.828 19.406 1.00 97.88 262 LEU A N 1
ATOM 1844 C CA . LEU A 1 262 ? -6.758 -10.680 18.998 1.00 97.88 262 LEU A CA 1
ATOM 1845 C C . LEU A 1 262 ? -6.843 -10.678 17.466 1.00 97.88 262 LEU A C 1
ATOM 1847 O O . LEU A 1 262 ? -5.830 -10.495 16.794 1.00 97.88 262 LEU A O 1
ATOM 1851 N N . GLN A 1 263 ? -8.037 -10.879 16.920 1.00 97.94 263 GLN A N 1
ATOM 1852 C CA . GLN A 1 263 ? -8.313 -10.868 15.487 1.00 97.94 263 GLN A CA 1
ATOM 1853 C C . GLN A 1 263 ? -8.810 -9.478 15.077 1.00 97.94 263 GLN A C 1
ATOM 1855 O O . GLN A 1 263 ? -9.894 -9.063 15.480 1.00 97.94 263 GLN A O 1
ATOM 1860 N N . MET A 1 264 ? -8.052 -8.777 14.231 1.00 98.31 264 MET A N 1
ATOM 1861 C CA . MET A 1 264 ? -8.374 -7.435 13.711 1.00 98.31 264 MET A CA 1
ATOM 1862 C C . MET A 1 264 ? -9.554 -7.421 12.720 1.00 98.31 264 MET A C 1
ATOM 1864 O O . MET A 1 264 ? -9.841 -6.400 12.111 1.00 98.31 264 MET A O 1
ATOM 1868 N N . GLY A 1 265 ? -10.249 -8.543 12.533 1.00 97.88 265 GLY A N 1
ATOM 1869 C CA . GLY A 1 265 ? -11.417 -8.642 11.658 1.00 97.88 265 GLY A CA 1
ATOM 1870 C C . GLY A 1 265 ? -11.092 -8.687 10.160 1.00 97.88 265 GLY A C 1
ATOM 1871 O O . GLY A 1 265 ? -9.971 -9.002 9.752 1.00 97.88 265 GLY A O 1
ATOM 1872 N N . THR A 1 266 ? -12.111 -8.423 9.342 1.00 98.00 266 THR A N 1
ATOM 1873 C CA . THR A 1 266 ? -12.062 -8.507 7.876 1.00 98.00 266 THR A CA 1
ATOM 1874 C C . THR A 1 266 ? -12.537 -7.202 7.251 1.00 98.00 266 THR A C 1
ATOM 1876 O O . THR A 1 266 ? -13.679 -6.805 7.479 1.00 98.00 266 THR A O 1
ATOM 1879 N N . GLY A 1 267 ? -11.688 -6.5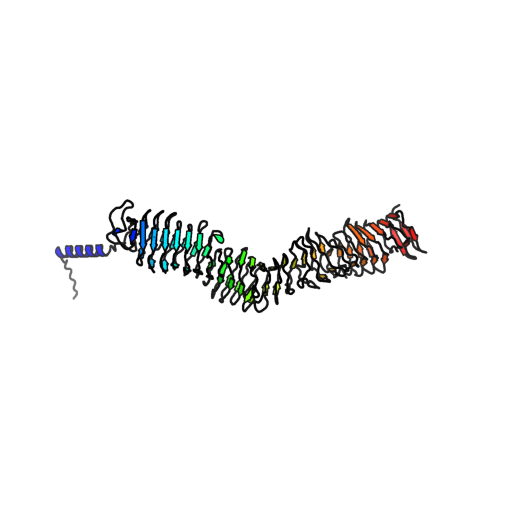46 6.457 1.00 97.81 267 GLY A N 1
ATOM 1880 C CA . GLY A 1 267 ? -12.042 -5.304 5.761 1.00 97.81 267 GLY A CA 1
ATOM 1881 C C . GLY A 1 267 ? -12.365 -4.121 6.682 1.00 97.81 267 GLY A C 1
ATOM 1882 O O . GLY A 1 267 ? -13.048 -3.195 6.253 1.00 97.81 267 GLY A O 1
ATOM 1883 N N . LEU A 1 268 ? -11.910 -4.143 7.939 1.00 98.50 268 LEU A N 1
ATOM 1884 C CA . LEU A 1 268 ? -12.092 -3.034 8.879 1.00 98.50 268 LEU A CA 1
ATOM 1885 C C . LEU A 1 268 ? -10.956 -2.014 8.745 1.00 98.50 268 LEU A C 1
ATOM 1887 O O . LEU A 1 268 ? -9.871 -2.334 8.264 1.00 98.50 268 LEU A O 1
ATOM 1891 N N . THR A 1 269 ? -11.179 -0.796 9.232 1.00 98.50 269 THR A N 1
ATOM 1892 C CA . THR A 1 269 ? -10.162 0.260 9.316 1.00 98.50 269 THR A CA 1
ATOM 1893 C C . THR A 1 269 ? -10.021 0.709 10.763 1.00 98.50 269 THR A C 1
ATOM 1895 O O . THR A 1 269 ? -10.845 1.459 11.284 1.00 98.50 269 THR A O 1
ATOM 1898 N N . HIS A 1 270 ? -8.961 0.253 11.420 1.00 98.69 270 HIS A N 1
ATOM 1899 C CA . HIS A 1 270 ? -8.595 0.668 12.768 1.00 98.69 270 HIS A CA 1
ATOM 1900 C C . HIS A 1 270 ? -7.653 1.867 12.712 1.00 98.69 270 HIS A C 1
ATOM 1902 O O . HIS A 1 270 ? -6.777 1.942 11.848 1.00 98.69 270 HIS A O 1
ATOM 1908 N N . THR A 1 271 ? -7.795 2.785 13.662 1.00 98.62 271 THR A N 1
ATOM 1909 C CA . THR A 1 271 ? -6.905 3.940 13.794 1.00 98.62 271 THR A CA 1
ATOM 1910 C C . THR A 1 271 ? -6.417 4.054 15.224 1.00 98.62 271 THR A C 1
ATOM 1912 O O . THR A 1 271 ? -7.205 4.043 16.164 1.00 98.62 271 THR A O 1
ATOM 1915 N N . THR A 1 272 ? -5.109 4.204 15.395 1.00 98.69 272 THR A N 1
ATOM 1916 C CA . THR A 1 272 ? -4.512 4.535 16.682 1.00 98.69 272 THR A CA 1
ATOM 1917 C C . THR A 1 272 ? -3.725 5.834 16.600 1.00 98.69 272 THR A C 1
ATOM 1919 O O . THR A 1 272 ? -2.870 5.992 15.733 1.00 98.69 272 THR A O 1
ATOM 1922 N N . THR A 1 273 ? -3.985 6.763 17.518 1.00 98.31 273 THR A N 1
ATOM 1923 C CA . THR A 1 273 ? -3.167 7.973 17.725 1.00 98.31 273 THR A CA 1
ATOM 1924 C C . THR A 1 273 ? -2.050 7.754 18.748 1.00 98.31 273 THR A C 1
ATOM 1926 O O . THR A 1 273 ? -1.208 8.626 18.946 1.00 98.31 273 THR A O 1
ATOM 1929 N N . GLY A 1 274 ? -2.020 6.579 19.385 1.00 98.25 274 GLY A N 1
ATOM 1930 C CA . GLY A 1 274 ? -0.942 6.116 20.254 1.00 98.25 274 GLY A CA 1
ATOM 1931 C C . GLY A 1 274 ? -0.158 4.953 19.644 1.00 98.25 274 GLY A C 1
ATOM 1932 O O . GLY A 1 274 ? -0.388 4.543 18.504 1.00 98.25 274 GLY A O 1
ATOM 1933 N N . THR A 1 275 ? 0.769 4.399 20.422 1.00 98.31 275 THR A N 1
ATOM 1934 C CA . THR A 1 275 ? 1.625 3.284 19.994 1.00 98.31 275 THR A CA 1
ATOM 1935 C C . THR A 1 275 ? 0.875 1.952 19.925 1.00 98.31 275 THR A C 1
ATOM 1937 O O . THR A 1 275 ? -0.098 1.722 20.651 1.00 98.31 275 THR A O 1
ATOM 1940 N N . VAL A 1 276 ? 1.362 1.051 19.070 1.00 98.56 276 VAL A N 1
ATOM 1941 C CA . VAL A 1 276 ? 1.021 -0.375 19.110 1.00 98.56 276 VAL A CA 1
ATOM 1942 C C . VAL A 1 276 ? 2.082 -1.099 19.932 1.00 98.56 276 VAL A C 1
ATOM 1944 O O . VAL A 1 276 ? 3.275 -0.948 19.671 1.00 98.56 276 VAL A O 1
ATOM 1947 N N . VAL A 1 277 ? 1.660 -1.868 20.937 1.00 97.88 277 VAL A N 1
ATOM 1948 C CA . VAL A 1 277 ? 2.553 -2.584 21.860 1.00 97.88 277 VAL A CA 1
ATOM 1949 C C . VAL A 1 277 ? 2.226 -4.075 21.866 1.00 97.88 277 VAL A C 1
ATOM 1951 O O . VAL A 1 277 ? 1.113 -4.470 22.216 1.00 97.88 277 VAL A O 1
ATOM 1954 N N . LEU A 1 278 ? 3.211 -4.897 21.503 1.00 97.19 278 LEU A N 1
ATOM 1955 C CA . LEU A 1 278 ? 3.082 -6.343 21.323 1.00 97.19 278 LEU A CA 1
ATOM 1956 C C . LEU A 1 278 ? 3.937 -7.115 22.338 1.00 97.19 278 LEU A C 1
ATOM 1958 O O . LEU A 1 278 ? 5.162 -7.149 22.228 1.00 97.19 278 LEU A O 1
ATOM 1962 N N . THR A 1 279 ? 3.318 -7.738 23.340 1.00 95.88 279 THR A N 1
ATOM 1963 C CA . THR A 1 279 ? 4.077 -8.418 24.408 1.00 95.88 279 THR A CA 1
ATOM 1964 C C . THR A 1 279 ? 3.864 -9.923 24.474 1.00 95.88 279 THR A C 1
ATOM 1966 O O . THR A 1 279 ? 4.810 -10.631 24.805 1.00 95.88 279 THR A O 1
ATOM 1969 N N . ALA A 1 280 ? 2.667 -10.431 24.162 1.00 95.94 280 ALA A N 1
ATOM 1970 C CA . ALA A 1 280 ? 2.372 -11.865 24.221 1.00 95.94 280 ALA A CA 1
ATOM 1971 C C . ALA A 1 280 ? 1.176 -12.274 23.343 1.00 95.94 280 ALA A C 1
ATOM 1973 O O . ALA A 1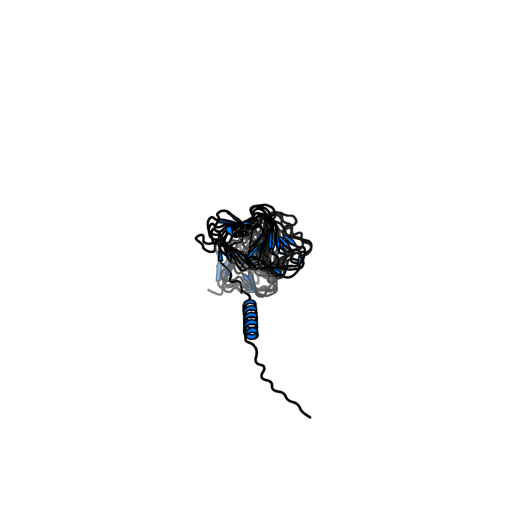 280 ? 0.302 -11.458 23.033 1.00 95.94 280 ALA A O 1
ATOM 1974 N N . GLY A 1 281 ? 1.103 -13.567 23.011 1.00 96.25 281 GLY A N 1
ATOM 1975 C CA . GLY A 1 281 ? 0.011 -14.172 22.242 1.00 96.25 281 GLY A CA 1
ATOM 1976 C C . GLY A 1 281 ? 0.062 -13.812 20.760 1.00 96.25 281 GLY A C 1
ATOM 1977 O O . GLY A 1 281 ? 1.145 -13.651 20.204 1.00 96.25 281 GLY A O 1
ATOM 1978 N N . VAL A 1 282 ? -1.108 -13.681 20.128 1.00 97.62 282 VAL A N 1
ATOM 1979 C CA . VAL A 1 282 ? -1.227 -13.366 18.695 1.00 97.62 282 VAL A CA 1
ATOM 1980 C C . VAL A 1 282 ? -2.106 -12.133 18.480 1.00 97.62 282 VAL A C 1
ATOM 1982 O O . VAL A 1 282 ? -3.223 -12.058 18.980 1.00 97.62 282 VAL A O 1
ATOM 1985 N N . MET A 1 283 ? -1.630 -11.168 17.704 1.00 98.25 283 MET A N 1
ATOM 1986 C CA . MET A 1 283 ? -2.436 -10.152 17.034 1.00 98.25 283 MET A CA 1
ATOM 1987 C C . MET A 1 283 ? -2.498 -10.530 15.553 1.00 98.25 283 MET A C 1
ATOM 1989 O O . MET A 1 283 ? -1.519 -10.369 14.830 1.00 98.25 283 MET A O 1
ATOM 1993 N N . ASN A 1 284 ? -3.638 -11.046 15.103 1.00 98.31 284 ASN A N 1
ATOM 1994 C CA . ASN A 1 284 ? -3.851 -11.409 13.708 1.00 98.31 284 ASN A CA 1
ATOM 1995 C C . ASN A 1 284 ? -4.468 -10.223 12.955 1.00 98.31 284 ASN A C 1
ATOM 1997 O O . ASN A 1 284 ? -5.579 -9.797 13.273 1.00 98.31 284 ASN A O 1
ATOM 2001 N N . GLY A 1 285 ? -3.754 -9.706 11.953 1.00 98.31 285 GLY A N 1
ATOM 2002 C CA . GLY A 1 285 ? -4.171 -8.571 11.129 1.00 98.31 285 GLY A CA 1
ATOM 2003 C C . GLY A 1 285 ? -5.428 -8.820 10.286 1.00 98.31 285 GLY A C 1
ATOM 2004 O O . GLY A 1 285 ? -6.093 -7.863 9.891 1.00 98.31 285 GLY A O 1
ATOM 2005 N N . GLY A 1 286 ? -5.781 -10.083 10.022 1.00 98.31 286 GLY A N 1
ATOM 2006 C CA . GLY A 1 286 ? -6.906 -10.429 9.152 1.00 98.31 286 GLY A CA 1
ATOM 2007 C C . GLY A 1 286 ? -6.740 -9.815 7.763 1.00 98.31 286 GLY A C 1
ATOM 2008 O O . GLY A 1 286 ? -5.678 -9.956 7.163 1.00 98.31 286 GLY A O 1
ATOM 2009 N N . SER A 1 287 ? -7.763 -9.116 7.270 1.00 98.31 287 SER A N 1
ATOM 2010 C CA . SER A 1 287 ? -7.692 -8.315 6.031 1.00 98.31 287 SER A CA 1
ATOM 2011 C C . SER A 1 287 ? -7.904 -6.816 6.272 1.00 98.31 287 SER A C 1
ATOM 2013 O O . SER A 1 287 ? -8.208 -6.066 5.347 1.00 98.31 287 SER A O 1
ATOM 2015 N N . SER A 1 288 ? -7.776 -6.379 7.524 1.00 98.69 288 SER A N 1
ATOM 2016 C CA . SER A 1 288 ? -8.069 -5.008 7.940 1.00 98.69 288 SER A CA 1
ATOM 2017 C C . SER A 1 288 ? -6.905 -4.049 7.679 1.00 98.69 288 SER A C 1
ATOM 2019 O O . SER A 1 288 ? -5.755 -4.453 7.500 1.00 98.69 288 SER A O 1
ATOM 2021 N N . THR A 1 289 ? -7.201 -2.753 7.692 1.00 98.81 289 THR A N 1
ATOM 2022 C CA . THR A 1 289 ? -6.211 -1.675 7.715 1.00 98.81 289 THR A CA 1
ATOM 2023 C C . THR A 1 289 ? -5.984 -1.206 9.151 1.00 98.81 289 THR A C 1
ATOM 2025 O O . THR A 1 289 ? -6.939 -0.934 9.875 1.00 98.81 289 THR A O 1
ATOM 2028 N N . ILE A 1 290 ? -4.724 -1.084 9.568 1.00 98.88 290 ILE A N 1
ATOM 2029 C CA . ILE A 1 290 ? -4.307 -0.581 10.880 1.00 98.88 290 ILE A CA 1
ATOM 2030 C C . ILE A 1 290 ? -3.493 0.696 10.658 1.00 98.88 290 ILE A C 1
ATOM 2032 O O . ILE A 1 290 ? -2.334 0.638 10.248 1.00 98.88 290 ILE A O 1
ATOM 2036 N N . ASN A 1 291 ? -4.095 1.854 10.925 1.00 98.81 291 ASN A N 1
ATOM 2037 C CA . ASN A 1 291 ? -3.426 3.151 10.843 1.00 98.81 291 ASN A CA 1
ATOM 2038 C C . ASN A 1 291 ? -2.763 3.496 12.179 1.00 98.81 291 ASN A C 1
ATOM 2040 O O . ASN A 1 291 ? -3.440 3.656 13.193 1.00 98.81 291 ASN A O 1
ATOM 2044 N N . VAL A 1 292 ? -1.442 3.648 12.173 1.00 98.81 292 VAL A N 1
ATOM 2045 C CA . VAL A 1 292 ? -0.621 4.039 13.320 1.00 98.81 292 VAL A CA 1
ATOM 2046 C C . VAL A 1 292 ? -0.191 5.494 13.138 1.00 98.81 292 VAL A C 1
ATOM 2048 O O . VAL A 1 292 ? 0.817 5.793 12.494 1.00 98.81 292 VAL A O 1
ATOM 2051 N N . ASN A 1 293 ? -0.961 6.408 13.723 1.00 98.19 293 ASN A N 1
ATOM 2052 C CA . ASN A 1 293 ? -0.881 7.856 13.514 1.00 98.19 293 ASN A CA 1
ATOM 2053 C C . ASN A 1 293 ? -0.272 8.578 14.725 1.00 98.19 293 ASN A C 1
ATOM 2055 O O . ASN A 1 293 ? -0.770 9.607 15.174 1.00 98.19 293 ASN A O 1
ATOM 2059 N N . VAL A 1 294 ? 0.812 8.018 15.265 1.00 98.12 294 VAL A N 1
ATOM 2060 C CA . VAL A 1 294 ? 1.581 8.595 16.376 1.00 98.12 294 VAL A CA 1
ATOM 2061 C C . VAL A 1 294 ? 2.982 8.971 15.903 1.00 98.12 294 VAL A C 1
ATOM 2063 O O . VAL A 1 294 ? 3.612 8.189 15.197 1.00 98.12 294 VAL A O 1
ATOM 2066 N N . THR A 1 295 ? 3.512 10.122 16.313 1.00 98.12 295 THR A N 1
ATOM 2067 C CA . THR A 1 295 ? 4.953 10.412 16.205 1.00 98.12 295 THR A CA 1
ATOM 2068 C C . THR A 1 295 ? 5.645 9.805 17.421 1.00 98.12 295 THR A C 1
ATOM 2070 O O . THR A 1 295 ? 5.366 10.207 18.548 1.00 98.12 295 THR A O 1
ATOM 2073 N N . SER A 1 296 ? 6.479 8.779 17.228 1.00 98.00 296 SER A N 1
ATOM 2074 C CA . SER A 1 296 ? 7.033 8.007 18.348 1.00 98.00 296 SER A CA 1
ATOM 2075 C C . SER A 1 296 ? 8.244 7.159 17.966 1.00 98.00 296 SER A C 1
ATOM 2077 O O . SER A 1 296 ? 8.261 6.505 16.925 1.00 98.00 296 SER A O 1
ATOM 2079 N N . THR A 1 297 ? 9.209 7.061 18.881 1.00 97.12 297 THR A N 1
ATOM 2080 C CA . THR A 1 297 ? 10.342 6.121 18.816 1.00 97.12 297 THR A CA 1
ATOM 2081 C C . THR A 1 297 ? 9.956 4.671 19.151 1.00 97.12 297 THR A C 1
ATOM 2083 O O . THR A 1 297 ? 10.802 3.778 19.144 1.00 97.12 297 THR A O 1
ATOM 2086 N N . SER A 1 298 ? 8.679 4.413 19.432 1.00 96.69 298 SER A N 1
ATOM 2087 C CA . SER A 1 298 ? 8.125 3.084 19.693 1.00 96.69 298 SER A CA 1
ATOM 2088 C C . SER A 1 298 ? 6.723 2.916 19.101 1.00 96.69 298 SER A C 1
ATOM 2090 O O . SER A 1 298 ? 5.863 2.257 19.684 1.00 96.69 298 SER A O 1
ATOM 2092 N N . ALA A 1 299 ? 6.482 3.510 17.924 1.00 98.12 299 ALA A N 1
ATOM 2093 C CA . ALA A 1 299 ? 5.195 3.452 17.226 1.00 98.12 299 ALA A CA 1
ATOM 2094 C C . ALA A 1 299 ? 4.691 2.008 17.038 1.00 98.12 299 ALA A C 1
ATOM 2096 O O . ALA A 1 299 ? 3.497 1.752 17.192 1.00 98.12 299 ALA A O 1
ATOM 2097 N N . TRP A 1 300 ? 5.615 1.080 16.772 1.00 98.00 300 TRP A N 1
ATOM 2098 C CA . TRP A 1 300 ? 5.385 -0.366 16.771 1.00 98.00 300 TRP A CA 1
ATOM 2099 C C . TRP A 1 300 ? 6.387 -1.046 17.698 1.00 98.00 300 TRP A C 1
ATOM 2101 O O . TRP A 1 300 ? 7.480 -1.426 17.276 1.00 98.00 300 TRP A O 1
ATOM 2111 N N . GLY A 1 301 ? 6.043 -1.114 18.979 1.00 95.69 301 GLY A N 1
ATOM 2112 C CA . GLY A 1 301 ? 6.917 -1.590 20.045 1.00 95.69 301 GLY A CA 1
ATOM 2113 C C . GLY A 1 301 ? 6.488 -2.934 20.626 1.00 95.69 301 GLY A C 1
ATOM 2114 O O . GLY A 1 301 ? 5.471 -3.517 20.249 1.00 95.69 301 GLY A O 1
ATOM 2115 N N . GLY A 1 302 ? 7.268 -3.410 21.595 1.00 92.69 302 GLY A N 1
ATOM 2116 C CA . GLY A 1 302 ? 7.003 -4.661 22.298 1.00 92.69 302 GLY A CA 1
ATOM 2117 C C . GLY A 1 302 ? 8.223 -5.570 22.394 1.00 92.69 302 GLY A C 1
ATOM 2118 O O . GLY A 1 302 ? 9.235 -5.344 21.735 1.00 92.69 302 GLY A O 1
ATOM 2119 N N . THR A 1 303 ? 8.125 -6.601 23.229 1.00 93.06 303 THR A N 1
ATOM 2120 C CA . THR A 1 303 ? 9.231 -7.532 23.506 1.00 93.06 303 THR A CA 1
ATOM 2121 C C . THR A 1 303 ? 9.366 -8.633 22.462 1.00 93.06 303 THR A C 1
ATOM 2123 O O . THR A 1 303 ? 10.413 -9.267 22.402 1.00 93.06 303 THR A O 1
ATOM 2126 N N . THR A 1 304 ? 8.332 -8.872 21.644 1.00 89.00 304 THR A N 1
ATOM 2127 C CA . THR A 1 304 ? 8.333 -9.958 20.655 1.00 89.00 304 THR A CA 1
ATOM 2128 C C . THR A 1 304 ? 7.534 -9.570 19.406 1.00 89.00 304 THR A C 1
ATOM 2130 O O . THR A 1 304 ? 6.307 -9.520 19.436 1.00 89.00 304 THR A O 1
ATOM 2133 N N . ALA A 1 305 ? 8.207 -9.322 18.279 1.00 84.94 305 ALA A N 1
ATOM 2134 C CA . ALA A 1 305 ? 7.552 -8.923 17.029 1.00 84.94 305 ALA A CA 1
ATOM 2135 C C . ALA A 1 305 ? 6.670 -10.025 16.404 1.00 84.94 305 ALA A C 1
ATOM 2137 O O . ALA A 1 305 ? 5.703 -9.703 15.716 1.00 84.94 305 ALA A O 1
ATOM 2138 N N . THR A 1 306 ? 6.951 -11.307 16.678 1.00 90.69 306 THR A N 1
ATOM 2139 C CA . THR A 1 306 ? 6.183 -12.458 16.155 1.00 90.69 306 THR A CA 1
ATOM 2140 C C . THR A 1 306 ? 4.767 -12.563 16.717 1.00 90.69 306 THR A C 1
ATOM 2142 O O . THR A 1 306 ? 3.966 -13.341 16.206 1.00 90.69 306 THR A O 1
ATOM 2145 N N . VAL A 1 307 ? 4.432 -11.758 17.730 1.00 96.50 307 VAL A N 1
ATOM 2146 C CA . VAL A 1 307 ? 3.051 -11.596 18.197 1.00 96.50 307 VAL A CA 1
ATOM 2147 C C . VAL A 1 307 ? 2.154 -11.131 17.052 1.00 96.50 307 VAL A C 1
ATOM 2149 O O . VAL A 1 307 ? 0.989 -11.505 17.014 1.00 96.50 307 VAL A O 1
ATOM 2152 N N . PHE A 1 308 ? 2.655 -10.338 16.101 1.00 98.25 308 PHE A N 1
ATOM 2153 C CA . PHE A 1 308 ? 1.858 -9.937 14.948 1.00 98.25 308 PHE A CA 1
ATOM 2154 C C . PHE A 1 308 ? 1.919 -10.976 13.824 1.00 98.25 308 PHE A C 1
ATOM 2156 O O . PHE A 1 308 ? 2.985 -11.266 13.283 1.00 98.25 308 PHE A O 1
ATOM 2163 N N . VAL A 1 309 ? 0.749 -11.481 13.434 1.00 98.00 309 VAL A N 1
ATOM 2164 C CA . VAL A 1 309 ? 0.556 -12.335 12.259 1.00 98.00 309 VAL A CA 1
ATOM 2165 C C . VAL A 1 309 ? -0.227 -11.521 11.229 1.00 98.00 309 VAL A C 1
ATOM 2167 O O . VAL A 1 309 ? -1.386 -11.193 11.478 1.00 98.00 309 VAL A O 1
ATOM 2170 N N . PRO A 1 310 ? 0.361 -11.158 10.078 1.00 98.00 310 PRO A N 1
ATOM 2171 C CA . PRO A 1 310 ? -0.208 -10.103 9.246 1.00 98.00 310 PRO A CA 1
ATOM 2172 C C . PRO A 1 310 ? -1.492 -10.487 8.500 1.00 98.00 310 PRO A C 1
ATOM 2174 O O . PRO A 1 310 ? -2.250 -9.589 8.141 1.00 98.00 310 PRO A O 1
ATOM 2177 N N . GLY A 1 311 ? -1.762 -11.769 8.237 1.00 97.50 311 GLY A N 1
ATOM 2178 C CA . GLY A 1 311 ? -2.846 -12.149 7.320 1.00 97.50 311 GLY A CA 1
ATOM 2179 C C . GLY A 1 311 ? -2.659 -11.482 5.951 1.00 97.50 311 GLY A C 1
ATOM 2180 O O . GLY A 1 311 ? -1.545 -11.465 5.432 1.00 97.50 311 GLY A O 1
ATOM 2181 N N . THR A 1 312 ? -3.717 -10.881 5.406 1.00 98.25 312 THR A N 1
ATOM 2182 C CA . THR A 1 312 ? -3.665 -10.006 4.222 1.00 98.25 312 THR A CA 1
ATOM 2183 C C . THR A 1 312 ? -3.833 -8.521 4.580 1.00 98.25 312 THR A C 1
ATOM 2185 O O . THR A 1 312 ? -4.278 -7.726 3.752 1.00 98.25 312 THR A O 1
ATOM 2188 N N . SER A 1 313 ? -3.552 -8.147 5.831 1.00 98.81 313 SER A N 1
ATOM 2189 C CA . SER A 1 313 ? -3.780 -6.795 6.349 1.00 98.81 313 SER A CA 1
ATOM 2190 C C . SER A 1 313 ? -2.866 -5.738 5.731 1.00 98.81 313 SER A C 1
ATOM 2192 O O . SER A 1 313 ? -1.821 -6.032 5.137 1.00 98.81 313 SER A O 1
ATOM 2194 N N . THR A 1 314 ? -3.252 -4.482 5.941 1.00 98.88 314 THR A N 1
ATOM 2195 C CA . THR A 1 314 ? -2.420 -3.312 5.665 1.00 98.88 314 THR A CA 1
ATOM 2196 C C . THR A 1 314 ? -2.088 -2.594 6.958 1.00 98.88 314 THR A C 1
ATOM 2198 O O . THR A 1 314 ? -2.982 -2.145 7.666 1.00 98.88 314 THR A O 1
ATOM 2201 N N . VAL A 1 315 ? -0.802 -2.421 7.255 1.00 98.94 315 VAL A N 1
ATOM 2202 C CA . VAL A 1 315 ? -0.356 -1.536 8.337 1.00 98.94 315 VAL A CA 1
ATOM 2203 C C . VAL A 1 315 ? 0.165 -0.245 7.723 1.00 98.94 315 VAL A C 1
ATOM 2205 O O . VAL A 1 315 ? 1.070 -0.269 6.891 1.00 98.94 315 VAL A O 1
ATOM 2208 N N . ASN A 1 316 ? -0.413 0.883 8.124 1.00 98.81 316 ASN A N 1
ATOM 2209 C CA . ASN A 1 316 ? -0.032 2.210 7.659 1.00 98.81 316 ASN A CA 1
ATOM 2210 C C . ASN A 1 316 ? 0.589 3.021 8.800 1.00 98.81 316 ASN A C 1
ATOM 2212 O O . ASN A 1 316 ? -0.071 3.319 9.791 1.00 98.81 316 ASN A O 1
ATOM 2216 N N . PHE A 1 317 ? 1.847 3.416 8.647 1.00 98.81 317 PHE A N 1
ATOM 2217 C CA . PHE A 1 317 ? 2.545 4.319 9.555 1.00 98.81 317 PHE A CA 1
ATOM 2218 C C . PHE A 1 317 ? 2.412 5.760 9.045 1.00 98.81 317 PHE A C 1
ATOM 2220 O O . PHE A 1 317 ? 3.206 6.207 8.214 1.00 98.81 317 PHE A O 1
ATOM 2227 N N . GLY A 1 318 ? 1.389 6.466 9.542 1.00 98.19 318 GLY A N 1
ATOM 2228 C CA . GLY A 1 318 ? 0.989 7.808 9.092 1.00 98.19 318 GLY A CA 1
ATOM 2229 C C . GLY A 1 318 ? 1.395 8.971 10.006 1.00 98.19 318 GLY A C 1
ATOM 2230 O O . GLY A 1 318 ? 1.027 10.117 9.744 1.00 98.19 318 GLY A O 1
ATOM 2231 N N . GLY A 1 319 ? 2.151 8.711 11.081 1.00 97.94 319 GLY A N 1
ATOM 2232 C CA . GLY A 1 319 ? 2.750 9.764 11.919 1.00 97.94 319 GLY A CA 1
ATOM 2233 C C . GLY A 1 319 ? 3.822 10.573 11.170 1.00 97.94 319 GLY A C 1
ATOM 2234 O O . GLY A 1 319 ? 3.975 10.427 9.962 1.00 97.94 319 GLY A O 1
ATOM 2235 N N . VAL A 1 320 ? 4.609 11.401 11.864 1.00 97.50 320 VAL A N 1
ATOM 2236 C CA . VAL A 1 320 ? 5.777 12.071 11.250 1.00 97.50 320 VAL A CA 1
ATOM 2237 C C . VAL A 1 320 ? 7.005 11.164 11.386 1.00 97.50 320 VAL A C 1
ATOM 2239 O O . VAL A 1 320 ? 7.176 10.228 10.609 1.00 97.50 320 VAL A O 1
ATOM 2242 N N . ALA A 1 321 ? 7.826 11.342 12.421 1.00 97.94 321 ALA A N 1
ATOM 2243 C CA . ALA A 1 321 ? 8.915 10.416 12.723 1.00 97.94 321 ALA A CA 1
ATOM 2244 C C . ALA A 1 321 ? 8.384 9.198 13.493 1.00 97.94 321 ALA A C 1
ATOM 2246 O O . ALA A 1 321 ? 7.705 9.347 14.515 1.00 97.94 321 ALA A O 1
ATOM 2247 N N . GLN A 1 322 ? 8.677 7.991 13.009 1.00 98.56 322 GLN A N 1
ATOM 2248 C CA . GLN A 1 322 ? 8.207 6.751 13.632 1.00 98.56 322 GLN A CA 1
ATOM 2249 C C . GLN A 1 322 ? 9.294 5.688 13.643 1.00 98.56 322 GLN A C 1
ATOM 2251 O O . GLN A 1 322 ? 9.942 5.465 12.629 1.00 98.56 322 GLN A O 1
ATOM 2256 N N . THR A 1 323 ? 9.438 4.979 14.759 1.00 98.06 323 THR A N 1
ATOM 2257 C CA . THR A 1 323 ? 10.332 3.821 14.862 1.00 98.06 323 THR A CA 1
ATOM 2258 C C . THR A 1 323 ? 9.541 2.552 15.141 1.00 98.06 323 THR A C 1
ATOM 2260 O O . THR A 1 323 ? 8.685 2.498 16.030 1.00 98.06 323 THR A O 1
ATOM 2263 N N . LEU A 1 324 ? 9.868 1.510 14.385 1.00 97.81 324 LEU A N 1
ATOM 2264 C CA . LEU A 1 324 ? 9.350 0.161 14.540 1.00 97.81 324 LEU A CA 1
ATOM 2265 C C . LEU A 1 324 ? 10.294 -0.628 15.463 1.00 97.81 324 LEU A C 1
ATOM 2267 O O . LEU A 1 324 ? 11.149 -1.392 15.008 1.00 97.81 324 LEU A O 1
ATOM 2271 N N . SER A 1 325 ? 10.172 -0.391 16.769 1.00 96.12 325 SER A N 1
ATOM 2272 C CA . SER A 1 325 ? 11.127 -0.837 17.790 1.00 96.12 325 SER A CA 1
ATOM 2273 C C . SER A 1 325 ? 10.883 -2.235 18.368 1.00 96.12 325 SER A C 1
ATOM 2275 O O . SER A 1 325 ? 11.676 -2.677 19.193 1.00 96.12 325 SER A O 1
ATOM 2277 N N . ALA A 1 326 ? 9.821 -2.943 17.966 1.00 92.81 326 ALA A N 1
ATOM 2278 C CA . ALA A 1 326 ? 9.567 -4.303 18.441 1.00 92.81 326 ALA A CA 1
ATOM 2279 C C . ALA A 1 326 ? 10.762 -5.237 18.164 1.00 92.81 326 ALA A C 1
ATOM 2281 O O . ALA A 1 326 ? 11.319 -5.233 17.057 1.00 92.81 326 ALA A O 1
ATOM 2282 N N . THR A 1 327 ? 11.130 -6.042 19.166 1.00 93.81 327 THR A N 1
ATOM 2283 C CA . THR A 1 327 ? 12.280 -6.956 19.106 1.00 93.81 327 THR A CA 1
ATOM 2284 C C . THR A 1 327 ? 12.050 -8.094 18.111 1.00 93.81 327 THR A C 1
ATOM 2286 O O . THR A 1 327 ? 11.005 -8.746 18.125 1.00 93.81 327 THR A O 1
ATOM 2289 N N . GLY A 1 328 ? 13.055 -8.364 17.276 1.00 93.56 328 GLY A N 1
ATOM 2290 C CA . GLY A 1 328 ? 13.014 -9.391 16.234 1.00 93.56 328 GLY A CA 1
ATOM 2291 C C . GLY A 1 328 ? 12.515 -8.878 14.878 1.00 93.56 328 GLY A C 1
ATOM 2292 O O . GLY A 1 328 ? 12.388 -7.671 14.636 1.00 93.56 328 GLY A O 1
ATOM 2293 N N . THR A 1 329 ? 12.262 -9.821 13.970 1.00 95.25 329 THR A N 1
ATOM 2294 C CA . THR A 1 329 ? 11.781 -9.526 12.616 1.00 95.25 329 THR A CA 1
ATOM 2295 C C . THR A 1 329 ? 10.305 -9.156 12.647 1.00 95.25 329 THR A C 1
ATOM 2297 O O . THR A 1 329 ? 9.464 -9.936 13.089 1.00 95.25 329 THR A O 1
ATOM 2300 N N . LYS A 1 330 ? 9.990 -7.962 12.147 1.00 97.12 330 LYS A N 1
ATOM 2301 C CA . LYS A 1 330 ? 8.617 -7.475 11.998 1.00 97.12 330 LYS A CA 1
ATOM 2302 C C . LYS A 1 330 ? 8.120 -7.825 10.603 1.00 97.12 330 LYS A C 1
ATOM 2304 O O . LYS A 1 330 ? 8.677 -7.326 9.629 1.00 97.12 330 LYS A O 1
ATOM 2309 N N . THR A 1 331 ? 7.101 -8.668 10.500 1.00 97.88 331 THR A N 1
ATOM 2310 C CA . THR A 1 331 ? 6.572 -9.117 9.205 1.00 97.88 331 THR A CA 1
ATOM 2311 C C . THR A 1 331 ? 5.222 -8.473 8.926 1.00 97.88 331 THR A C 1
ATOM 2313 O O . THR A 1 331 ? 4.299 -8.590 9.728 1.00 97.88 331 THR A O 1
ATOM 2316 N N . PHE A 1 332 ? 5.093 -7.830 7.769 1.00 98.81 332 PHE A N 1
ATOM 2317 C CA . PHE A 1 332 ? 3.856 -7.220 7.288 1.00 98.81 332 PHE A CA 1
ATOM 2318 C C . PHE A 1 332 ? 3.454 -7.824 5.941 1.00 98.81 332 PHE A C 1
ATOM 2320 O O . PHE A 1 332 ? 4.316 -8.188 5.141 1.00 98.81 332 PHE A O 1
ATOM 2327 N N . TYR A 1 333 ? 2.147 -7.903 5.678 1.00 98.81 333 TYR A N 1
ATOM 2328 C CA . TYR A 1 333 ? 1.646 -8.276 4.356 1.00 98.81 333 TYR A CA 1
ATOM 2329 C C . TYR A 1 333 ? 1.697 -7.064 3.428 1.00 98.81 333 TYR A C 1
ATOM 2331 O O . TYR A 1 333 ? 2.570 -6.988 2.563 1.00 98.81 333 TYR A O 1
ATOM 2339 N N . ASN A 1 334 ? 0.854 -6.060 3.689 1.00 98.88 334 ASN A N 1
ATOM 2340 C CA . ASN A 1 334 ? 1.027 -4.720 3.141 1.00 98.88 334 ASN A CA 1
ATOM 2341 C C . ASN A 1 334 ? 1.565 -3.780 4.224 1.00 98.88 334 ASN A C 1
ATOM 2343 O O . ASN A 1 334 ? 1.033 -3.718 5.335 1.00 98.88 334 ASN A O 1
ATOM 2347 N N . LEU A 1 335 ? 2.591 -3.011 3.879 1.00 98.88 335 LEU A N 1
ATOM 2348 C CA . LEU A 1 335 ? 3.166 -1.970 4.719 1.00 98.88 335 LEU A CA 1
ATOM 2349 C C . LEU A 1 335 ? 3.131 -0.649 3.959 1.00 98.88 335 LEU A C 1
ATOM 2351 O O . LEU A 1 335 ? 3.662 -0.555 2.858 1.00 98.88 335 LEU A O 1
ATOM 2355 N N . THR A 1 336 ? 2.528 0.375 4.552 1.00 98.88 336 THR A N 1
ATOM 2356 C CA . THR A 1 336 ? 2.500 1.728 3.993 1.00 98.88 336 THR A CA 1
ATOM 2357 C C . THR A 1 336 ? 3.226 2.685 4.921 1.00 98.88 336 THR A C 1
ATOM 2359 O O . THR A 1 336 ? 2.929 2.755 6.112 1.00 98.88 336 THR A O 1
ATOM 2362 N N . PHE A 1 337 ? 4.174 3.434 4.372 1.00 98.75 337 PHE A N 1
ATOM 2363 C CA . PHE A 1 337 ? 4.772 4.600 5.008 1.00 98.75 337 PHE A CA 1
ATOM 2364 C C . PHE A 1 337 ? 4.182 5.838 4.348 1.00 98.75 337 PHE A C 1
ATOM 2366 O O . PHE A 1 337 ? 4.431 6.078 3.170 1.00 98.75 337 PHE A O 1
ATOM 2373 N N . SER A 1 338 ? 3.380 6.597 5.094 1.00 98.00 338 SER A N 1
ATOM 2374 C CA . SER A 1 338 ? 2.629 7.739 4.569 1.00 98.00 338 SER A CA 1
ATOM 2375 C C . SER A 1 338 ? 2.912 9.024 5.345 1.00 98.00 338 SER A C 1
ATOM 2377 O O . SER A 1 338 ? 3.638 9.031 6.345 1.00 98.00 338 SER A O 1
ATOM 2379 N N . ASN A 1 339 ? 2.316 10.121 4.871 1.00 96.81 3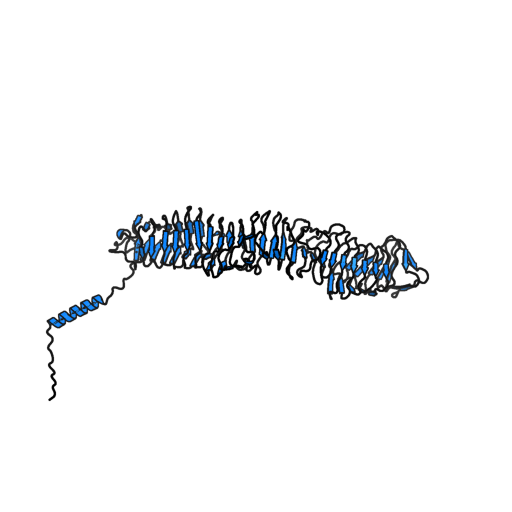39 ASN A N 1
ATOM 2380 C CA . ASN A 1 339 ? 2.464 11.466 5.415 1.00 96.81 339 ASN A CA 1
ATOM 2381 C C . ASN A 1 339 ? 3.884 12.025 5.238 1.00 96.81 339 ASN A C 1
ATOM 2383 O O . ASN A 1 339 ? 4.225 12.429 4.133 1.00 96.81 339 ASN A O 1
ATOM 2387 N N . SER A 1 340 ? 4.716 12.077 6.276 1.00 96.06 340 SER A N 1
ATOM 2388 C CA . SER A 1 340 ? 6.057 12.673 6.215 1.00 96.06 340 SER A CA 1
ATOM 2389 C C . SER A 1 340 ? 7.007 12.026 7.225 1.00 96.06 340 SER A C 1
ATOM 2391 O O . SER A 1 340 ? 6.616 11.120 7.961 1.00 96.06 340 SER A O 1
ATOM 2393 N N . GLY A 1 341 ? 8.260 12.491 7.254 1.00 96.88 341 GLY A N 1
ATOM 2394 C CA . GLY A 1 341 ? 9.265 12.073 8.229 1.00 96.88 341 GLY A CA 1
ATOM 2395 C C . GLY A 1 341 ? 9.878 10.696 7.961 1.00 96.88 341 GLY A C 1
ATOM 2396 O O . GLY A 1 341 ? 9.431 9.931 7.106 1.00 96.88 341 GLY A O 1
ATOM 2397 N N . VAL A 1 342 ? 10.940 10.395 8.710 1.00 97.06 342 VAL A N 1
ATOM 239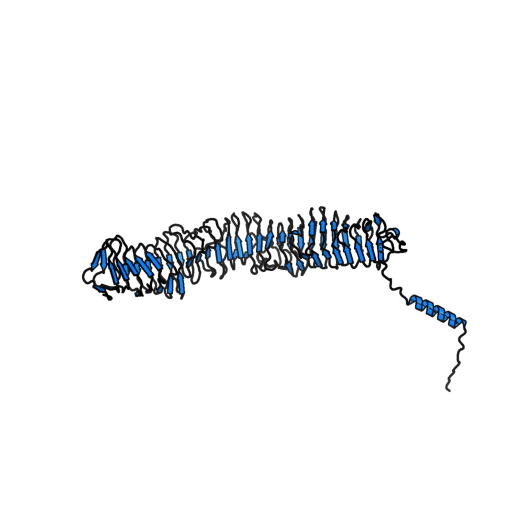8 C CA . VAL A 1 342 ? 11.656 9.119 8.612 1.00 97.06 342 VAL A CA 1
ATOM 2399 C C . VAL A 1 342 ? 10.897 8.038 9.377 1.00 97.06 342 VAL A C 1
ATOM 2401 O O . VAL A 1 342 ? 10.547 8.205 10.551 1.00 97.06 342 VAL A O 1
ATOM 2404 N N . LYS A 1 343 ? 10.682 6.905 8.712 1.00 98.19 343 LYS A N 1
ATOM 2405 C CA . LYS A 1 343 ? 10.178 5.664 9.291 1.00 98.19 343 LYS A CA 1
ATOM 2406 C C . LYS A 1 343 ? 11.359 4.724 9.518 1.00 98.19 343 LYS A C 1
ATOM 2408 O O . LYS A 1 343 ? 11.891 4.122 8.583 1.00 98.19 343 LYS A O 1
ATOM 2413 N N . THR A 1 344 ? 11.787 4.618 10.771 1.00 97.75 344 THR A N 1
ATOM 2414 C CA . THR A 1 344 ? 12.893 3.759 11.189 1.00 97.75 344 THR A CA 1
ATOM 2415 C C . THR A 1 344 ? 12.410 2.318 11.281 1.00 97.75 344 THR A C 1
ATOM 2417 O O . THR A 1 344 ? 11.768 1.928 12.259 1.00 97.75 344 THR A O 1
ATOM 2420 N N . ASN A 1 345 ? 12.676 1.529 10.241 1.00 95.62 345 ASN A N 1
ATOM 2421 C CA . ASN A 1 345 ? 12.058 0.218 10.041 1.00 95.62 345 ASN A CA 1
ATOM 2422 C C . ASN A 1 345 ? 12.900 -0.979 10.519 1.00 95.62 345 ASN A C 1
ATOM 2424 O O . ASN A 1 345 ? 12.330 -2.052 10.708 1.00 95.62 345 ASN A O 1
ATOM 2428 N N . GLY A 1 346 ? 14.202 -0.827 10.788 1.00 91.06 346 GLY A N 1
ATOM 2429 C CA . GLY A 1 346 ? 15.061 -1.909 11.305 1.00 91.06 346 GLY A CA 1
ATOM 2430 C C . GLY A 1 346 ? 14.870 -3.245 10.563 1.00 91.06 346 GLY A C 1
ATOM 2431 O O . GLY A 1 346 ? 14.633 -3.265 9.358 1.00 91.06 346 GLY A O 1
ATOM 2432 N N . THR A 1 347 ? 14.905 -4.372 11.281 1.00 94.06 347 THR A N 1
ATOM 2433 C CA . THR A 1 347 ? 14.606 -5.700 10.712 1.00 94.06 347 THR A CA 1
ATOM 2434 C C . THR A 1 347 ? 13.109 -5.844 10.401 1.00 94.06 347 THR A C 1
ATOM 2436 O O . THR A 1 347 ? 12.314 -6.228 11.266 1.00 94.06 347 THR A O 1
ATOM 2439 N N . THR A 1 348 ? 12.718 -5.512 9.170 1.00 97.94 348 THR A N 1
ATOM 2440 C CA . THR A 1 348 ? 11.337 -5.592 8.671 1.00 97.94 348 THR A CA 1
ATOM 2441 C C . THR A 1 348 ? 11.268 -6.449 7.413 1.00 97.94 348 THR A C 1
ATOM 2443 O O . THR A 1 348 ? 12.108 -6.317 6.532 1.00 97.94 348 THR A O 1
ATOM 2446 N N . THR A 1 349 ? 10.255 -7.308 7.319 1.00 98.44 349 THR A N 1
ATOM 2447 C CA . THR A 1 349 ? 9.914 -8.089 6.124 1.00 98.44 349 THR A CA 1
ATOM 2448 C C . THR A 1 349 ? 8.552 -7.653 5.594 1.00 98.44 349 THR A C 1
ATOM 2450 O O . THR A 1 349 ? 7.609 -7.508 6.372 1.00 98.44 349 THR A O 1
ATOM 2453 N N . VAL A 1 350 ? 8.435 -7.471 4.279 1.00 98.88 350 VAL A N 1
ATOM 2454 C CA . VAL A 1 350 ? 7.161 -7.180 3.606 1.00 98.88 350 VAL A CA 1
ATOM 2455 C C . VAL A 1 350 ? 6.902 -8.245 2.554 1.00 98.88 350 VAL A C 1
ATOM 2457 O O . VAL A 1 350 ? 7.743 -8.454 1.683 1.00 98.88 350 VAL A O 1
ATOM 2460 N N . THR A 1 351 ? 5.765 -8.937 2.632 1.00 98.69 351 THR A N 1
ATOM 2461 C CA . THR A 1 351 ? 5.490 -10.094 1.764 1.00 98.69 351 THR A CA 1
ATOM 2462 C C . THR A 1 351 ? 4.638 -9.780 0.538 1.00 98.69 351 THR A C 1
ATOM 2464 O O . THR A 1 351 ? 4.709 -10.550 -0.416 1.00 98.69 351 THR A O 1
ATOM 2467 N N . ASN A 1 352 ? 3.888 -8.670 0.529 1.00 98.81 352 ASN A N 1
ATOM 2468 C CA . ASN A 1 352 ? 3.042 -8.277 -0.602 1.00 98.81 352 ASN A CA 1
ATOM 2469 C C . ASN A 1 352 ? 3.361 -6.878 -1.145 1.00 98.81 352 ASN A C 1
ATOM 2471 O O . ASN A 1 352 ? 3.973 -6.769 -2.198 1.00 98.81 352 ASN A O 1
ATOM 2475 N N . ILE A 1 353 ? 2.988 -5.791 -0.464 1.00 98.88 353 ILE A N 1
ATOM 2476 C CA . ILE A 1 353 ? 3.244 -4.430 -0.972 1.00 98.88 353 ILE A CA 1
ATOM 2477 C C . ILE A 1 353 ? 3.927 -3.589 0.095 1.00 98.88 353 ILE A C 1
ATOM 2479 O O . ILE A 1 353 ? 3.384 -3.404 1.183 1.00 98.88 353 ILE A O 1
ATOM 2483 N N . PHE A 1 354 ? 5.081 -3.017 -0.246 1.00 98.88 354 PHE A N 1
ATOM 2484 C CA . PHE A 1 354 ? 5.671 -1.905 0.487 1.00 98.88 354 PHE A CA 1
ATOM 2485 C C . PHE A 1 354 ? 5.385 -0.595 -0.253 1.00 98.88 354 PHE A C 1
ATOM 2487 O O . PHE A 1 354 ? 5.912 -0.372 -1.340 1.00 98.88 354 PHE A O 1
ATOM 2494 N N . SER A 1 355 ? 4.520 0.250 0.310 1.00 98.81 355 SER A N 1
ATOM 2495 C CA . SER A 1 355 ? 4.052 1.502 -0.297 1.00 98.81 355 SER A CA 1
ATOM 2496 C C . SER A 1 355 ? 4.712 2.713 0.365 1.00 98.81 355 SER A C 1
ATOM 2498 O O . SER A 1 355 ? 4.620 2.884 1.583 1.00 98.81 355 SER A O 1
ATOM 2500 N N . LEU A 1 356 ? 5.342 3.568 -0.438 1.00 98.62 356 LEU A N 1
ATOM 2501 C CA . LEU A 1 356 ? 5.872 4.870 -0.039 1.00 98.62 356 LEU A CA 1
ATOM 2502 C C . LEU A 1 356 ? 4.918 5.956 -0.536 1.00 98.62 356 LEU A C 1
ATOM 2504 O O . LEU A 1 356 ? 4.790 6.189 -1.740 1.00 98.62 356 LEU A O 1
ATOM 2508 N N . GLU A 1 357 ? 4.276 6.640 0.406 1.00 97.56 357 GLU A N 1
ATOM 2509 C CA . GLU A 1 357 ? 3.232 7.634 0.160 1.00 97.56 357 GLU A CA 1
ATOM 2510 C C . GLU A 1 357 ? 3.587 8.974 0.812 1.00 97.56 357 GLU A C 1
ATOM 2512 O O . GLU A 1 357 ? 4.393 9.050 1.747 1.00 97.56 357 GLU A O 1
ATOM 2517 N N . GLY A 1 358 ? 3.012 10.058 0.289 1.00 95.44 358 GLY A N 1
ATOM 2518 C CA . GLY A 1 358 ? 3.358 11.415 0.713 1.00 95.44 358 GLY A CA 1
ATOM 2519 C C . GLY A 1 358 ? 4.865 11.692 0.622 1.00 95.44 358 GLY A C 1
ATOM 2520 O O . GLY A 1 358 ? 5.503 11.411 -0.394 1.00 95.44 358 GLY A O 1
ATOM 2521 N N . LEU A 1 359 ? 5.420 12.241 1.702 1.00 95.50 359 LEU A N 1
ATOM 2522 C CA . LEU A 1 359 ? 6.824 12.598 1.911 1.00 95.50 359 LEU A CA 1
ATOM 2523 C C . LEU A 1 359 ? 7.556 11.687 2.917 1.00 95.50 359 LEU A C 1
ATOM 2525 O O . LEU A 1 359 ? 8.704 11.962 3.260 1.00 95.50 359 LEU A O 1
ATOM 2529 N N . ALA A 1 360 ? 6.951 10.587 3.375 1.00 97.12 360 ALA A N 1
ATOM 2530 C CA . ALA A 1 360 ? 7.610 9.662 4.302 1.00 97.12 360 ALA A CA 1
ATOM 2531 C C . ALA A 1 360 ? 8.803 8.944 3.659 1.00 97.12 360 ALA A C 1
ATOM 2533 O O . ALA A 1 360 ? 8.727 8.555 2.494 1.00 97.12 360 ALA A O 1
ATOM 2534 N N . THR A 1 361 ? 9.885 8.743 4.407 1.00 96.56 361 THR A N 1
ATOM 2535 C CA . THR A 1 361 ? 11.081 8.024 3.940 1.00 96.56 361 THR A CA 1
ATOM 2536 C C . THR A 1 361 ? 11.328 6.775 4.775 1.00 96.56 361 THR A C 1
ATOM 2538 O O . THR A 1 361 ? 10.967 6.721 5.949 1.00 96.56 361 THR A O 1
ATOM 2541 N N . SER A 1 362 ? 11.944 5.757 4.177 1.00 97.50 362 SER A N 1
ATOM 2542 C CA . SER A 1 362 ? 12.371 4.552 4.890 1.00 97.50 362 SER A CA 1
ATOM 2543 C C . SER A 1 362 ? 13.834 4.681 5.305 1.00 97.50 362 SER A C 1
ATOM 2545 O O . SER A 1 362 ? 14.666 5.074 4.489 1.00 97.50 362 SER A O 1
ATOM 2547 N N . SER A 1 363 ? 14.179 4.330 6.547 1.00 97.00 363 SER A N 1
ATOM 2548 C CA . SER A 1 363 ? 15.586 4.348 6.985 1.00 97.00 363 SER A CA 1
ATOM 2549 C C . SER A 1 363 ? 16.441 3.273 6.308 1.00 97.00 363 SER A C 1
ATOM 2551 O O . SER A 1 363 ? 17.644 3.451 6.153 1.00 97.00 363 SER A O 1
ATOM 2553 N N . LEU A 1 364 ? 15.832 2.137 5.959 1.00 96.94 364 LEU A N 1
ATOM 2554 C CA . LEU A 1 364 ? 16.478 0.965 5.367 1.00 96.94 364 LEU A CA 1
ATOM 2555 C C . LEU A 1 364 ? 15.525 0.294 4.373 1.00 96.94 364 LEU A C 1
ATOM 2557 O O . LEU A 1 364 ? 14.306 0.492 4.431 1.00 96.94 364 LEU A O 1
ATOM 2561 N N . ALA A 1 365 ? 16.054 -0.554 3.495 1.00 97.12 365 ALA A N 1
ATOM 2562 C CA . ALA A 1 365 ? 15.210 -1.463 2.729 1.00 97.12 365 ALA A CA 1
ATOM 2563 C C . ALA A 1 365 ? 14.597 -2.526 3.653 1.00 97.12 365 ALA A C 1
ATOM 2565 O O . ALA A 1 365 ? 15.331 -3.106 4.458 1.00 97.12 365 ALA A O 1
ATOM 2566 N N . PRO A 1 366 ? 13.290 -2.825 3.552 1.00 98.06 366 PRO A N 1
ATOM 2567 C CA . PRO A 1 366 ? 12.783 -4.056 4.131 1.00 98.06 366 PRO A CA 1
ATOM 2568 C C . PRO A 1 366 ? 13.339 -5.262 3.363 1.00 98.06 366 PRO A C 1
ATOM 2570 O O . PRO A 1 366 ? 13.689 -5.173 2.184 1.00 98.06 366 PRO A O 1
ATOM 2573 N N . THR A 1 367 ? 13.341 -6.421 4.008 1.00 98.31 367 THR A N 1
ATOM 2574 C CA . THR A 1 367 ? 13.444 -7.694 3.300 1.00 98.31 367 THR A CA 1
ATOM 2575 C C . THR A 1 367 ? 12.156 -7.902 2.508 1.00 98.31 367 THR A C 1
ATOM 2577 O O . THR A 1 367 ? 11.072 -8.034 3.079 1.00 98.31 367 THR A O 1
ATOM 2580 N N . TYR A 1 368 ? 12.263 -7.926 1.186 1.00 98.62 368 TYR A N 1
ATOM 2581 C CA . TYR A 1 368 ? 11.138 -8.223 0.308 1.00 98.62 368 TYR A CA 1
ATOM 2582 C C . TYR A 1 368 ? 10.898 -9.734 0.261 1.00 98.62 368 TYR A C 1
ATOM 2584 O O . TYR A 1 368 ? 11.816 -10.508 -0.009 1.00 98.62 368 TYR A O 1
ATOM 2592 N N . GLY A 1 369 ? 9.662 -10.160 0.524 1.00 98.31 369 GLY A N 1
ATOM 2593 C CA . GLY A 1 369 ? 9.224 -11.525 0.249 1.00 98.31 369 GLY A CA 1
ATOM 2594 C C . GLY A 1 369 ? 9.241 -11.822 -1.253 1.00 98.31 369 GLY A C 1
ATOM 2595 O O . GLY A 1 369 ? 9.259 -10.906 -2.071 1.00 98.31 369 GLY A O 1
ATOM 2596 N N . ALA A 1 370 ? 9.202 -13.103 -1.626 1.00 97.81 370 ALA A N 1
ATOM 2597 C CA . ALA A 1 370 ? 9.361 -13.528 -3.021 1.00 97.81 370 ALA A CA 1
ATOM 2598 C C . ALA A 1 370 ? 8.367 -12.865 -3.995 1.00 97.81 370 ALA A C 1
ATOM 2600 O O . ALA A 1 370 ? 8.755 -12.542 -5.111 1.00 97.81 370 ALA A O 1
ATOM 2601 N N . ALA A 1 371 ? 7.125 -12.629 -3.559 1.00 97.19 371 ALA A N 1
ATOM 2602 C CA . ALA A 1 371 ? 6.066 -11.992 -4.349 1.00 97.19 371 ALA A CA 1
ATOM 2603 C C . ALA A 1 371 ? 5.906 -10.484 -4.083 1.00 97.19 371 ALA A C 1
ATOM 2605 O O . ALA A 1 371 ? 4.969 -9.863 -4.582 1.00 97.19 371 ALA A O 1
ATOM 2606 N N . ALA A 1 372 ? 6.784 -9.888 -3.275 1.00 98.81 372 ALA A N 1
ATOM 2607 C CA . ALA A 1 372 ? 6.593 -8.523 -2.823 1.00 98.81 372 ALA A CA 1
ATOM 2608 C C . ALA A 1 372 ? 6.822 -7.490 -3.939 1.00 98.81 372 ALA A C 1
ATOM 2610 O O . ALA A 1 372 ? 7.581 -7.703 -4.884 1.00 98.81 372 ALA A O 1
ATOM 2611 N N . THR A 1 373 ? 6.181 -6.340 -3.773 1.00 98.88 373 THR A N 1
ATOM 2612 C CA . THR A 1 373 ? 6.233 -5.185 -4.666 1.00 98.88 373 THR A CA 1
ATOM 2613 C C . THR A 1 373 ? 6.692 -3.962 -3.883 1.00 98.88 373 THR A C 1
ATOM 2615 O O . THR A 1 373 ? 6.164 -3.685 -2.802 1.00 98.88 373 THR A O 1
ATOM 2618 N N . LEU A 1 374 ? 7.623 -3.189 -4.438 1.00 98.94 374 LEU A N 1
ATOM 2619 C CA . LEU A 1 374 ? 7.857 -1.812 -3.999 1.00 98.94 374 LEU A CA 1
ATOM 2620 C C . LEU A 1 374 ? 6.944 -0.880 -4.797 1.00 98.94 374 LEU A C 1
ATOM 2622 O O . LEU A 1 374 ? 6.971 -0.887 -6.025 1.00 98.94 374 LEU A O 1
ATOM 2626 N N . ARG A 1 375 ? 6.154 -0.053 -4.114 1.00 98.88 375 ARG A N 1
ATOM 2627 C CA . ARG A 1 375 ? 5.240 0.903 -4.739 1.00 98.88 375 ARG A CA 1
ATOM 2628 C C . ARG A 1 375 ? 5.533 2.326 -4.284 1.00 98.88 375 ARG A C 1
ATOM 2630 O O . ARG A 1 375 ? 5.524 2.614 -3.092 1.00 98.88 375 ARG A O 1
ATOM 2637 N N . TYR A 1 376 ? 5.677 3.237 -5.237 1.00 98.81 376 TYR A N 1
ATOM 2638 C CA . TYR A 1 376 ? 5.636 4.676 -4.993 1.00 98.81 376 TYR A CA 1
ATOM 2639 C C . TYR A 1 376 ? 4.245 5.199 -5.341 1.00 98.81 376 TYR A C 1
ATOM 2641 O O . TYR A 1 376 ? 3.884 5.285 -6.512 1.00 98.81 376 TYR A O 1
ATOM 2649 N N . ASN A 1 377 ? 3.454 5.532 -4.323 1.00 98.38 377 ASN A N 1
ATOM 2650 C CA . ASN A 1 377 ? 2.110 6.087 -4.476 1.00 98.38 377 ASN A CA 1
ATOM 2651 C C . ASN A 1 377 ? 2.068 7.486 -3.848 1.00 98.38 377 ASN A C 1
ATOM 2653 O O . ASN A 1 377 ? 1.529 7.705 -2.767 1.00 98.38 377 ASN A O 1
ATOM 2657 N N . THR A 1 378 ? 2.710 8.438 -4.518 1.00 97.62 378 THR A N 1
ATOM 2658 C CA . THR A 1 378 ? 2.775 9.832 -4.079 1.00 97.62 378 THR A CA 1
ATOM 2659 C C . THR A 1 378 ? 2.541 10.781 -5.248 1.00 97.62 378 THR A C 1
ATOM 2661 O O . THR A 1 378 ? 2.956 10.499 -6.369 1.00 97.62 378 THR A O 1
ATOM 2664 N N . ALA A 1 379 ? 1.871 11.902 -4.984 1.00 97.25 379 ALA A N 1
ATOM 2665 C CA . ALA A 1 379 ? 1.698 12.986 -5.950 1.00 97.25 379 ALA A CA 1
ATOM 2666 C C . ALA A 1 379 ? 2.890 13.961 -5.953 1.00 97.25 379 ALA A C 1
ATOM 2668 O O . ALA A 1 379 ? 3.052 14.750 -6.880 1.00 97.25 379 ALA A O 1
ATOM 2669 N N . THR A 1 380 ? 3.738 13.912 -4.921 1.00 96.38 380 THR A N 1
ATOM 2670 C CA . THR A 1 380 ? 4.891 14.806 -4.787 1.00 96.38 380 THR A CA 1
ATOM 2671 C C . THR A 1 380 ? 6.149 14.120 -5.291 1.00 96.38 380 THR A C 1
ATOM 2673 O O . THR A 1 380 ? 6.420 12.969 -4.944 1.00 96.38 380 THR A O 1
ATOM 2676 N N . ALA A 1 381 ? 6.940 14.838 -6.089 1.00 96.50 381 ALA A N 1
ATOM 2677 C CA . ALA A 1 381 ? 8.220 14.341 -6.573 1.00 96.50 381 ALA A CA 1
ATOM 2678 C C . ALA A 1 381 ? 9.164 13.980 -5.414 1.00 96.50 381 ALA A C 1
ATOM 2680 O O . ALA A 1 381 ? 9.186 14.652 -4.378 1.00 96.50 381 ALA A O 1
ATOM 2681 N N . ARG A 1 382 ? 9.948 12.912 -5.585 1.00 96.12 382 ARG A N 1
ATOM 2682 C CA . ARG A 1 382 ? 10.891 12.444 -4.566 1.00 96.12 382 ARG A CA 1
ATOM 2683 C C . ARG A 1 382 ? 12.033 11.614 -5.122 1.00 96.12 382 ARG A C 1
ATOM 2685 O O . ARG A 1 382 ? 11.918 10.937 -6.141 1.00 96.12 382 ARG A O 1
ATOM 2692 N N . ASN A 1 383 ? 13.114 11.600 -4.358 1.00 96.44 383 ASN A N 1
ATOM 2693 C CA . ASN A 1 383 ? 14.184 10.635 -4.507 1.00 96.44 383 ASN A CA 1
ATOM 2694 C C . ASN A 1 383 ? 13.777 9.334 -3.811 1.00 96.44 383 ASN A C 1
ATOM 2696 O O . ASN A 1 383 ? 13.294 9.351 -2.677 1.00 96.44 383 ASN A O 1
ATOM 2700 N N . ALA A 1 384 ? 13.993 8.215 -4.491 1.00 97.81 384 ALA A N 1
ATOM 2701 C CA . ALA A 1 384 ? 13.979 6.906 -3.868 1.00 97.81 384 ALA A CA 1
ATOM 2702 C C . ALA A 1 384 ? 15.050 6.848 -2.770 1.00 97.81 384 ALA A C 1
ATOM 2704 O O . ALA A 1 384 ? 16.135 7.411 -2.921 1.00 97.81 384 ALA A O 1
ATOM 2705 N N . GLY A 1 385 ? 14.748 6.181 -1.664 1.00 96.56 385 GLY A N 1
ATOM 2706 C CA . GLY A 1 385 ? 15.705 5.863 -0.616 1.00 96.56 385 GLY A CA 1
ATOM 2707 C C . GLY A 1 385 ? 16.252 4.445 -0.761 1.00 96.56 385 GLY A C 1
ATOM 2708 O O . GLY A 1 385 ? 16.158 3.809 -1.815 1.00 96.56 385 GLY A O 1
ATOM 2709 N N . ALA A 1 386 ? 16.820 3.932 0.331 1.00 94.94 386 ALA A N 1
ATOM 2710 C CA . ALA A 1 386 ? 17.392 2.588 0.391 1.00 94.94 386 ALA A CA 1
ATOM 2711 C C . ALA A 1 386 ? 16.387 1.485 0.021 1.00 94.94 386 ALA A C 1
ATOM 2713 O O . ALA A 1 386 ? 16.803 0.408 -0.393 1.00 94.94 386 ALA A O 1
ATOM 2714 N N . GLU A 1 387 ? 15.080 1.742 0.132 1.00 98.00 387 GLU A N 1
ATOM 2715 C CA . GLU A 1 387 ? 14.037 0.782 -0.210 1.00 98.00 387 GLU A CA 1
ATOM 2716 C C . GLU A 1 387 ? 14.074 0.299 -1.657 1.00 98.00 387 GLU A C 1
ATOM 2718 O O . GLU A 1 387 ? 13.723 -0.856 -1.909 1.00 98.00 387 GLU A O 1
ATOM 2723 N N . TRP A 1 388 ? 14.534 1.127 -2.596 1.00 98.44 388 TRP A N 1
ATOM 2724 C CA . TRP A 1 388 ? 14.751 0.682 -3.964 1.00 98.44 388 TRP A CA 1
ATOM 2725 C C . TRP A 1 388 ? 16.144 0.073 -4.080 1.00 98.44 388 TRP A C 1
ATOM 2727 O O . TRP A 1 388 ? 17.142 0.767 -4.287 1.00 98.44 388 TRP A O 1
ATOM 2737 N N . LEU A 1 389 ? 16.206 -1.252 -3.974 1.00 98.38 389 LEU A N 1
ATOM 2738 C CA . LEU A 1 389 ? 17.444 -2.018 -4.101 1.00 98.38 389 LEU A CA 1
ATOM 2739 C C . LEU A 1 389 ? 18.140 -1.771 -5.452 1.00 98.38 389 LEU A C 1
ATOM 2741 O O . LEU A 1 389 ? 17.498 -1.414 -6.442 1.00 98.38 389 LEU A O 1
ATOM 2745 N N . ALA A 1 390 ? 19.462 -1.956 -5.495 1.00 98.31 390 ALA A N 1
ATOM 2746 C CA . ALA A 1 390 ? 20.224 -1.918 -6.748 1.00 98.31 390 ALA A CA 1
ATOM 2747 C C . ALA A 1 390 ? 19.807 -3.066 -7.681 1.00 98.31 390 ALA A C 1
ATOM 2749 O O . ALA A 1 390 ? 19.565 -2.841 -8.863 1.00 98.31 390 ALA A O 1
ATOM 2750 N N . THR A 1 391 ? 19.629 -4.265 -7.121 1.00 97.94 391 THR A N 1
ATOM 2751 C CA . THR A 1 391 ? 19.043 -5.420 -7.808 1.00 97.94 391 THR A CA 1
ATOM 2752 C C . THR A 1 391 ? 17.711 -5.761 -7.162 1.00 97.94 391 THR A C 1
ATOM 2754 O O . THR A 1 391 ? 17.664 -6.102 -5.979 1.00 97.94 391 THR A O 1
ATOM 2757 N N . PHE A 1 392 ? 16.628 -5.678 -7.928 1.00 98.12 392 PHE A N 1
ATOM 2758 C CA . PHE A 1 392 ? 15.297 -6.064 -7.480 1.00 98.12 392 PHE A CA 1
ATOM 2759 C C . PHE A 1 392 ? 14.970 -7.478 -7.970 1.00 98.12 392 PHE A C 1
ATOM 2761 O O . PHE A 1 392 ? 15.072 -7.779 -9.162 1.00 98.12 392 PHE A O 1
ATOM 2768 N N . ALA A 1 393 ? 14.603 -8.353 -7.031 1.00 97.50 393 ALA A N 1
ATOM 2769 C CA . ALA A 1 393 ? 14.435 -9.787 -7.273 1.00 97.50 393 ALA A CA 1
ATOM 2770 C C . ALA A 1 393 ? 13.043 -10.332 -6.910 1.00 97.50 393 ALA A C 1
ATOM 2772 O O . ALA A 1 393 ? 12.738 -11.468 -7.262 1.00 97.50 393 ALA A O 1
ATOM 2773 N N . ALA A 1 394 ? 12.211 -9.557 -6.207 1.00 98.44 394 ALA A N 1
ATOM 2774 C CA . ALA A 1 394 ? 10.859 -9.978 -5.851 1.00 98.44 394 ALA A CA 1
ATOM 2775 C C . ALA A 1 394 ? 9.920 -9.839 -7.057 1.00 98.44 394 ALA A C 1
ATOM 2777 O O . ALA A 1 394 ? 9.940 -8.814 -7.737 1.00 98.44 394 ALA A O 1
ATOM 2778 N N . THR A 1 395 ? 9.109 -10.862 -7.332 1.00 97.88 395 THR A N 1
ATOM 2779 C CA . THR A 1 395 ? 8.342 -11.011 -8.582 1.00 97.88 395 THR A CA 1
ATOM 2780 C C . THR A 1 395 ? 7.232 -9.983 -8.762 1.00 97.88 395 THR A C 1
ATOM 2782 O O . THR A 1 395 ? 6.792 -9.771 -9.888 1.00 97.88 395 THR A O 1
ATOM 2785 N N . GLY A 1 396 ? 6.821 -9.300 -7.690 1.00 98.31 396 GLY A N 1
ATOM 2786 C CA . GLY A 1 396 ? 5.916 -8.155 -7.771 1.00 98.31 396 GLY A CA 1
ATOM 2787 C C . GLY A 1 396 ? 6.555 -6.913 -8.406 1.00 98.31 396 GLY A C 1
ATOM 2788 O O . GLY A 1 396 ? 5.855 -6.053 -8.934 1.00 98.31 396 GLY A O 1
ATOM 2789 N N . GLY A 1 397 ? 7.890 -6.836 -8.419 1.00 98.69 397 GLY A N 1
ATOM 2790 C CA . GLY A 1 397 ? 8.631 -5.772 -9.085 1.00 98.69 397 GLY A CA 1
ATOM 2791 C C . GLY A 1 397 ? 8.510 -4.408 -8.406 1.00 98.69 397 GLY A C 1
ATOM 2792 O O . GLY A 1 397 ? 8.307 -4.293 -7.193 1.00 98.69 397 GLY A O 1
ATOM 2793 N N . VAL A 1 398 ? 8.680 -3.356 -9.206 1.00 98.94 398 VAL A N 1
ATOM 2794 C CA . VAL A 1 398 ? 8.571 -1.964 -8.750 1.00 98.94 398 VAL A CA 1
ATOM 2795 C C . VAL A 1 398 ? 7.464 -1.259 -9.523 1.00 98.94 398 VAL A C 1
ATOM 2797 O O . VAL A 1 398 ? 7.409 -1.356 -10.748 1.00 98.94 398 VAL A O 1
ATOM 2800 N N . ILE A 1 399 ? 6.601 -0.528 -8.816 1.00 98.94 399 ILE A N 1
ATOM 2801 C CA . ILE A 1 399 ? 5.492 0.237 -9.393 1.00 98.94 399 ILE A CA 1
ATOM 2802 C C . ILE A 1 399 ? 5.629 1.714 -9.027 1.00 98.94 399 ILE A C 1
ATOM 2804 O O . ILE A 1 399 ? 5.684 2.075 -7.850 1.00 98.94 399 ILE A O 1
ATOM 2808 N N . ILE A 1 400 ? 5.593 2.581 -10.034 1.00 98.88 400 ILE A N 1
ATOM 2809 C CA . ILE A 1 400 ? 5.386 4.020 -9.866 1.00 98.88 400 ILE A CA 1
ATOM 2810 C C . ILE A 1 400 ? 3.926 4.295 -10.195 1.00 98.88 400 ILE A C 1
ATOM 2812 O O . ILE A 1 400 ? 3.509 4.230 -11.349 1.00 98.88 400 ILE A O 1
ATOM 2816 N N . ALA A 1 401 ? 3.135 4.506 -9.147 1.00 98.56 401 ALA A N 1
ATOM 2817 C CA . ALA A 1 401 ? 1.686 4.385 -9.220 1.00 98.56 401 ALA A CA 1
ATOM 2818 C C . ALA A 1 401 ? 0.950 5.717 -9.401 1.00 98.56 401 ALA A C 1
ATOM 2820 O O . ALA A 1 401 ? -0.211 5.703 -9.801 1.00 98.56 401 ALA A O 1
ATOM 2821 N N . ASN A 1 402 ? 1.587 6.838 -9.063 1.00 98.38 402 ASN A N 1
ATOM 2822 C CA . ASN A 1 402 ? 0.944 8.147 -8.942 1.00 98.38 402 ASN A CA 1
ATOM 2823 C C . ASN A 1 402 ? 1.834 9.247 -9.557 1.00 98.38 402 ASN A C 1
ATOM 2825 O O . ASN A 1 402 ? 2.932 8.965 -10.034 1.00 98.38 402 ASN A O 1
ATOM 2829 N N . THR A 1 403 ? 1.353 10.487 -9.588 1.00 97.94 403 THR A N 1
ATOM 2830 C CA . THR A 1 403 ? 1.871 11.576 -10.433 1.00 97.94 403 THR A CA 1
ATOM 2831 C C . THR A 1 403 ? 3.218 12.158 -10.007 1.00 97.94 403 THR A C 1
ATOM 2833 O O . THR A 1 403 ? 3.868 12.838 -10.800 1.00 97.94 403 THR A O 1
ATOM 2836 N N . GLY A 1 404 ? 3.673 11.896 -8.780 1.00 97.62 404 GLY A N 1
ATOM 2837 C CA . GLY A 1 404 ? 4.958 12.377 -8.290 1.00 97.62 404 GLY A CA 1
ATOM 2838 C C . GLY A 1 404 ? 6.118 11.767 -9.073 1.00 97.62 404 GLY A C 1
ATOM 2839 O O . GLY A 1 404 ? 6.240 10.547 -9.164 1.00 97.62 404 GLY A O 1
ATOM 2840 N N . ALA A 1 405 ? 7.001 12.614 -9.609 1.00 98.12 405 ALA A N 1
ATOM 2841 C CA . ALA A 1 405 ? 8.201 12.144 -10.292 1.00 98.12 405 ALA A CA 1
ATOM 2842 C C . ALA A 1 405 ? 9.137 11.414 -9.318 1.00 98.12 405 ALA A C 1
ATOM 2844 O O . ALA A 1 405 ? 9.541 11.976 -8.296 1.00 98.12 405 ALA A O 1
ATOM 2845 N N . ILE A 1 406 ? 9.505 10.175 -9.642 1.00 98.62 406 ILE A N 1
ATOM 2846 C CA . ILE A 1 406 ? 10.413 9.372 -8.821 1.00 98.62 406 ILE A CA 1
ATOM 2847 C C . ILE A 1 406 ? 11.801 9.359 -9.453 1.00 98.62 406 ILE A C 1
ATOM 2849 O O . ILE A 1 406 ? 11.970 8.906 -10.585 1.00 98.62 406 ILE A O 1
ATOM 2853 N N . ASN A 1 407 ? 12.800 9.829 -8.705 1.00 98.00 407 ASN A N 1
ATOM 2854 C CA . ASN A 1 407 ? 14.210 9.721 -9.070 1.00 98.00 407 ASN A CA 1
ATOM 2855 C C . ASN A 1 407 ? 14.845 8.512 -8.352 1.00 98.00 407 ASN A C 1
ATOM 2857 O O . ASN A 1 407 ? 14.968 8.544 -7.125 1.00 98.00 407 ASN A O 1
ATOM 2861 N N . PRO A 1 408 ? 15.254 7.447 -9.063 1.00 97.88 408 PRO A N 1
ATOM 2862 C CA . PRO A 1 408 ? 15.975 6.317 -8.487 1.00 97.88 408 PRO A CA 1
ATOM 2863 C C . PRO A 1 408 ? 17.289 6.746 -7.825 1.00 97.88 408 PRO A C 1
ATOM 2865 O O . PRO A 1 408 ? 17.995 7.632 -8.303 1.00 97.88 408 PRO A O 1
ATOM 2868 N N . ASN A 1 409 ? 17.672 6.039 -6.769 1.00 96.44 409 ASN A N 1
ATOM 2869 C CA . ASN A 1 409 ? 18.910 6.239 -6.008 1.00 96.44 409 ASN A CA 1
ATOM 2870 C C . ASN A 1 409 ? 20.134 5.524 -6.611 1.00 96.44 409 ASN A C 1
ATOM 2872 O O . ASN A 1 409 ? 20.943 4.962 -5.875 1.00 96.44 409 ASN A O 1
ATOM 2876 N N . GLY A 1 410 ? 20.257 5.502 -7.938 1.00 97.62 410 GLY A N 1
ATOM 2877 C CA . GLY A 1 410 ? 21.378 4.881 -8.648 1.00 97.62 410 GLY A CA 1
ATOM 2878 C C . GLY A 1 410 ? 20.945 3.838 -9.676 1.00 97.62 410 GLY A C 1
ATOM 2879 O O . GLY A 1 410 ? 19.768 3.749 -10.031 1.00 97.62 410 GLY A O 1
ATOM 2880 N N . ASN A 1 411 ? 21.911 3.038 -10.126 1.00 98.19 411 ASN A N 1
ATOM 2881 C CA . ASN A 1 411 ? 21.730 1.996 -11.140 1.00 98.19 411 ASN A CA 1
ATOM 2882 C C . ASN A 1 411 ? 20.752 0.909 -10.682 1.00 98.19 411 ASN A C 1
ATOM 2884 O O . ASN A 1 411 ? 20.810 0.474 -9.526 1.00 98.19 411 ASN A O 1
ATOM 2888 N N . LYS A 1 412 ? 19.887 0.454 -11.597 1.00 98.50 412 LYS A N 1
ATOM 2889 C CA . LYS A 1 412 ? 18.827 -0.525 -11.326 1.00 98.50 412 LYS A CA 1
ATOM 2890 C C . LYS A 1 412 ? 18.917 -1.755 -12.214 1.00 98.50 412 LYS A C 1
ATOM 2892 O O . LYS A 1 412 ? 18.956 -1.660 -13.435 1.00 98.50 412 LYS A O 1
ATOM 2897 N N . VAL A 1 413 ? 18.879 -2.920 -11.581 1.00 98.44 413 VAL A N 1
ATOM 2898 C CA . VAL A 1 413 ? 18.807 -4.230 -12.223 1.00 98.44 413 VAL A CA 1
ATOM 2899 C C . VAL A 1 413 ? 17.509 -4.905 -11.805 1.00 98.44 413 VAL A C 1
ATOM 2901 O O . VAL A 1 413 ? 17.231 -5.067 -10.619 1.00 98.44 413 VAL A O 1
ATOM 2904 N N . PHE A 1 414 ? 16.725 -5.321 -12.788 1.00 98.06 414 PHE A N 1
ATOM 2905 C CA . PHE A 1 414 ? 15.543 -6.148 -12.613 1.00 98.06 414 PHE A CA 1
ATOM 2906 C C . PHE A 1 414 ? 15.899 -7.561 -13.061 1.00 98.06 414 PHE A C 1
ATOM 2908 O O . PHE A 1 414 ? 16.272 -7.763 -14.218 1.00 98.06 414 PHE A O 1
ATOM 2915 N N . ASN A 1 415 ? 15.822 -8.534 -12.151 1.00 95.50 415 ASN A N 1
ATOM 2916 C CA . ASN A 1 415 ? 16.138 -9.929 -12.466 1.00 95.50 415 ASN A CA 1
ATOM 2917 C C . ASN A 1 415 ? 15.159 -10.527 -13.496 1.00 95.50 415 ASN A C 1
ATOM 2919 O O . ASN A 1 415 ? 14.215 -9.882 -13.961 1.00 95.50 415 ASN A O 1
ATOM 2923 N N . VAL A 1 416 ? 15.387 -11.790 -13.866 1.00 93.69 416 VAL A N 1
ATOM 2924 C CA . VAL A 1 416 ? 14.495 -12.523 -14.770 1.00 93.69 416 VAL A CA 1
ATOM 2925 C C . VAL A 1 416 ? 13.050 -12.478 -14.262 1.00 93.69 416 VAL A C 1
ATOM 2927 O O . VAL A 1 416 ? 12.790 -12.747 -13.092 1.00 93.69 416 VAL A O 1
ATOM 2930 N N . ASN A 1 417 ? 12.116 -12.131 -15.150 1.00 94.25 417 ASN A N 1
ATOM 2931 C CA . ASN A 1 417 ? 10.679 -12.017 -14.861 1.00 94.25 417 ASN A CA 1
ATOM 2932 C C . ASN A 1 417 ? 10.286 -10.938 -13.833 1.00 94.25 417 ASN A C 1
ATOM 2934 O O . ASN A 1 417 ? 9.143 -10.939 -13.388 1.00 94.25 417 ASN A O 1
ATOM 2938 N N . ILE A 1 418 ? 11.181 -10.015 -13.463 1.00 97.81 418 ILE A N 1
ATOM 2939 C CA . ILE A 1 418 ? 10.865 -8.951 -12.501 1.00 97.81 418 ILE A CA 1
ATOM 2940 C C . ILE A 1 418 ? 10.448 -7.675 -13.243 1.00 97.81 418 ILE A C 1
ATOM 2942 O O . ILE A 1 418 ? 11.280 -7.108 -13.956 1.00 97.81 418 ILE A O 1
ATOM 2946 N N . PRO A 1 419 ? 9.193 -7.209 -13.112 1.00 98.19 419 PRO A N 1
ATOM 2947 C CA . PRO A 1 419 ? 8.719 -6.066 -13.878 1.00 98.19 419 PRO A CA 1
ATOM 2948 C C . PRO A 1 419 ? 9.103 -4.717 -13.251 1.00 98.19 419 PRO A C 1
ATOM 2950 O O . PRO A 1 419 ? 9.207 -4.569 -12.029 1.00 98.19 419 PRO A O 1
ATOM 2953 N N . LEU A 1 420 ? 9.226 -3.703 -14.107 1.00 98.81 420 LEU A N 1
ATOM 2954 C CA . LEU A 1 420 ? 9.088 -2.295 -13.736 1.00 98.81 420 LEU A CA 1
ATOM 2955 C C . LEU A 1 420 ? 7.802 -1.763 -14.363 1.00 98.81 420 LEU A C 1
ATOM 2957 O O . LEU A 1 420 ? 7.650 -1.825 -15.580 1.00 98.81 420 LEU A O 1
ATOM 2961 N N . THR A 1 421 ? 6.905 -1.219 -13.543 1.00 98.88 421 THR A N 1
ATOM 2962 C CA . THR A 1 421 ? 5.652 -0.609 -14.001 1.00 98.88 421 THR A CA 1
ATOM 2963 C C . THR A 1 421 ? 5.637 0.885 -13.706 1.00 98.88 421 THR A C 1
ATOM 2965 O O . THR A 1 421 ? 5.890 1.311 -12.578 1.00 98.88 421 THR A O 1
ATOM 2968 N N . ILE A 1 422 ? 5.306 1.685 -14.712 1.00 98.88 422 ILE A N 1
ATOM 2969 C CA . ILE A 1 422 ? 5.089 3.128 -14.615 1.00 98.88 422 ILE A CA 1
ATOM 2970 C C . ILE A 1 422 ? 3.667 3.379 -15.102 1.00 98.88 422 ILE A C 1
ATOM 2972 O O . ILE A 1 422 ? 3.387 3.262 -16.296 1.00 98.88 422 ILE A O 1
ATOM 2976 N N . ASN A 1 423 ? 2.767 3.683 -14.170 1.00 98.69 423 ASN A N 1
ATOM 2977 C CA . ASN A 1 423 ? 1.354 3.859 -14.479 1.00 98.69 423 ASN A CA 1
ATOM 2978 C C . ASN A 1 423 ? 1.108 5.124 -15.311 1.00 98.69 423 ASN A C 1
ATOM 2980 O O . ASN A 1 423 ? 1.904 6.064 -15.306 1.00 98.69 423 ASN A O 1
ATOM 2984 N N . SER A 1 424 ? -0.047 5.178 -15.974 1.00 98.06 424 SER A N 1
ATOM 2985 C CA . SER A 1 424 ? -0.516 6.397 -16.636 1.00 98.06 424 SER A CA 1
ATOM 2986 C C . SER A 1 424 ? -0.504 7.593 -15.674 1.00 98.06 424 SER A C 1
ATOM 2988 O O . SER A 1 424 ? -0.926 7.487 -14.522 1.00 98.06 424 SER A O 1
ATOM 2990 N N . GLY A 1 425 ? 0.031 8.724 -16.138 1.00 97.69 425 GLY A N 1
ATOM 2991 C CA . GLY A 1 425 ? 0.216 9.942 -15.342 1.00 97.69 425 GLY A CA 1
ATOM 2992 C C . GLY A 1 425 ? 1.412 9.927 -14.380 1.00 97.69 425 GLY A C 1
ATOM 2993 O O . GLY A 1 425 ? 1.771 10.984 -13.865 1.00 97.69 425 GLY A O 1
ATOM 2994 N N . ALA A 1 426 ? 2.060 8.781 -14.152 1.00 98.62 426 ALA A N 1
ATOM 2995 C CA . ALA A 1 426 ? 3.265 8.690 -13.333 1.00 98.62 426 ALA A CA 1
ATOM 2996 C C . ALA A 1 426 ? 4.529 9.083 -14.110 1.00 98.62 426 ALA A C 1
ATOM 2998 O O . ALA A 1 426 ? 4.573 8.997 -15.338 1.00 98.62 426 ALA A O 1
ATOM 2999 N N . THR A 1 427 ? 5.581 9.490 -13.392 1.00 98.62 427 THR A N 1
ATOM 3000 C CA . THR A 1 427 ? 6.868 9.872 -13.998 1.00 98.62 427 THR A CA 1
ATOM 3001 C C . THR A 1 427 ? 8.043 9.171 -13.317 1.00 98.62 427 THR A C 1
ATOM 3003 O O . THR A 1 427 ? 8.243 9.296 -12.109 1.00 98.62 427 THR A O 1
ATOM 3006 N N . LEU A 1 428 ? 8.868 8.484 -14.106 1.00 98.69 428 LEU A N 1
ATOM 3007 C CA . LEU A 1 428 ? 10.213 8.051 -13.729 1.00 98.69 428 LEU A CA 1
ATOM 3008 C C . LEU A 1 428 ? 11.221 9.066 -14.269 1.00 98.69 428 LEU A C 1
ATOM 3010 O O . LEU A 1 428 ? 11.243 9.332 -15.468 1.00 98.69 428 LEU A O 1
ATOM 3014 N N . SER A 1 429 ? 12.070 9.617 -13.403 1.00 97.69 429 SER A N 1
ATOM 3015 C CA . SER A 1 429 ? 13.043 10.643 -13.789 1.00 97.69 429 SER A CA 1
ATOM 3016 C C . SER A 1 429 ? 14.448 10.299 -13.297 1.00 97.69 429 SER A C 1
ATOM 3018 O O . SER A 1 429 ? 14.878 10.845 -12.282 1.00 97.69 429 SER A O 1
ATOM 3020 N N . PRO A 1 430 ? 15.173 9.392 -13.975 1.00 97.50 430 PRO A N 1
ATOM 3021 C CA . PRO A 1 430 ? 16.516 9.004 -13.574 1.00 97.50 430 PRO A CA 1
ATOM 3022 C C . PRO A 1 430 ? 17.531 10.139 -13.705 1.00 97.50 430 PRO A C 1
ATOM 3024 O O . PRO A 1 430 ? 17.578 10.826 -14.722 1.00 97.50 430 PRO A O 1
ATOM 3027 N N . ALA A 1 431 ? 18.392 10.291 -12.699 1.00 95.81 431 ALA A N 1
ATOM 3028 C CA . ALA A 1 431 ? 19.552 11.173 -12.772 1.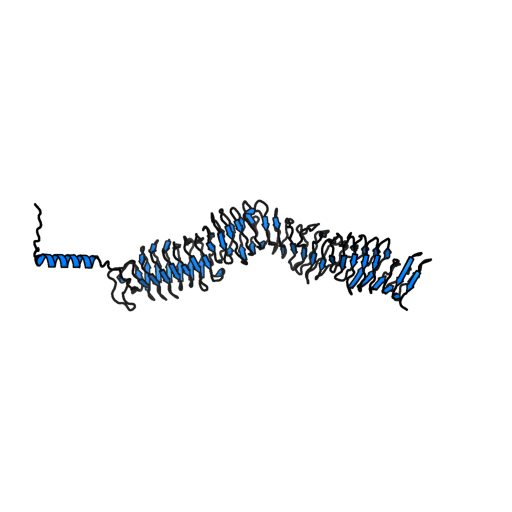00 95.81 431 ALA A CA 1
ATOM 3029 C C . ALA A 1 431 ? 20.554 10.748 -13.868 1.00 95.81 431 ALA A C 1
ATOM 3031 O O . ALA A 1 431 ? 20.563 9.602 -14.331 1.00 95.81 431 ALA A O 1
ATOM 3032 N N . ALA A 1 432 ? 21.428 11.679 -14.262 1.00 96.12 432 ALA A N 1
ATOM 3033 C CA . ALA A 1 432 ? 22.510 11.415 -15.207 1.00 96.12 432 ALA A CA 1
ATOM 3034 C C . ALA A 1 432 ? 23.379 10.231 -14.739 1.00 96.12 432 ALA A C 1
ATOM 3036 O O . ALA A 1 432 ? 23.740 10.134 -13.569 1.00 96.12 432 ALA A O 1
ATOM 3037 N N . GLY A 1 433 ? 23.698 9.325 -15.662 1.00 96.12 433 GLY A N 1
ATOM 3038 C CA . GLY A 1 433 ? 24.498 8.127 -15.417 1.00 96.12 433 GLY A CA 1
ATOM 3039 C C . GLY A 1 433 ? 23.729 6.924 -14.863 1.00 96.12 433 GLY A C 1
ATOM 3040 O O . GLY A 1 433 ? 24.239 5.813 -14.980 1.00 96.12 433 GLY A O 1
ATOM 3041 N N . ASN A 1 434 ? 22.509 7.094 -14.332 1.00 97.69 434 ASN A N 1
ATOM 3042 C CA . ASN A 1 434 ? 21.733 5.978 -13.777 1.00 97.69 434 ASN A CA 1
ATOM 3043 C C . ASN A 1 434 ? 21.358 4.965 -14.864 1.00 97.69 434 ASN A C 1
ATOM 3045 O O . ASN A 1 434 ? 20.537 5.262 -15.735 1.00 97.69 434 ASN A O 1
ATOM 3049 N N . THR A 1 435 ? 21.925 3.762 -14.786 1.00 98.38 435 THR A N 1
ATOM 3050 C CA . THR A 1 435 ? 21.664 2.681 -15.743 1.00 98.38 435 THR A CA 1
ATOM 3051 C C . THR A 1 435 ? 20.471 1.821 -15.338 1.00 98.38 435 THR A C 1
ATOM 3053 O O . THR A 1 435 ? 20.141 1.698 -14.155 1.00 98.38 435 THR A O 1
ATOM 3056 N N . PHE A 1 436 ? 19.840 1.194 -16.331 1.00 98.62 436 PHE A N 1
ATOM 3057 C CA . PHE A 1 436 ? 18.777 0.209 -16.138 1.00 98.62 436 PHE A CA 1
ATOM 3058 C C . PHE A 1 436 ? 19.101 -1.088 -16.870 1.00 98.62 436 PHE A C 1
ATOM 3060 O O . PHE A 1 436 ? 19.498 -1.065 -18.031 1.00 98.62 436 PHE A O 1
ATOM 3067 N N . SER A 1 437 ? 18.900 -2.223 -16.209 1.00 98.12 437 SER A N 1
ATOM 3068 C CA . SER A 1 437 ? 19.020 -3.555 -16.798 1.00 98.12 437 SER A CA 1
ATOM 3069 C C . SER A 1 437 ? 17.740 -4.346 -16.559 1.00 98.12 437 SER A C 1
ATOM 3071 O O . SER A 1 437 ? 17.315 -4.502 -15.414 1.00 98.12 437 SER A O 1
ATOM 3073 N N . PHE A 1 438 ? 17.116 -4.828 -17.630 1.00 98.12 438 PHE A N 1
ATOM 3074 C CA . PHE A 1 438 ? 15.813 -5.481 -17.607 1.00 98.12 438 PHE A CA 1
ATOM 3075 C C . PHE A 1 438 ? 15.918 -6.962 -17.963 1.00 98.12 438 PHE A C 1
ATOM 3077 O O . PHE A 1 438 ? 16.139 -7.320 -19.122 1.00 98.12 438 PHE A O 1
ATOM 3084 N N . GLY A 1 439 ? 15.691 -7.820 -16.968 1.00 96.31 439 GLY A N 1
ATOM 3085 C CA . GLY A 1 439 ? 15.396 -9.245 -17.133 1.00 96.31 439 GLY A CA 1
ATOM 3086 C C . GLY A 1 439 ? 13.899 -9.584 -17.168 1.00 96.31 439 GLY A C 1
ATOM 3087 O O . GLY A 1 439 ? 13.525 -10.689 -17.574 1.00 96.31 439 GLY A O 1
ATOM 3088 N N . GLY A 1 440 ? 13.037 -8.659 -16.735 1.00 96.50 440 GLY A N 1
ATOM 3089 C CA . GLY A 1 440 ? 11.576 -8.739 -16.822 1.00 96.50 440 GLY A CA 1
ATOM 3090 C C . GLY A 1 440 ? 10.984 -7.663 -17.734 1.00 96.50 440 GLY A C 1
ATOM 3091 O O . GLY A 1 440 ? 11.710 -7.029 -18.497 1.00 96.50 440 GLY A O 1
ATOM 3092 N N . ASP A 1 441 ? 9.664 -7.485 -17.697 1.00 97.94 441 ASP A N 1
ATOM 3093 C CA . ASP A 1 441 ? 8.999 -6.502 -18.564 1.00 97.94 441 ASP A CA 1
ATOM 3094 C C . ASP A 1 441 ? 9.239 -5.071 -18.079 1.00 97.94 441 ASP A C 1
ATOM 3096 O O . ASP A 1 441 ? 9.289 -4.802 -16.876 1.00 97.94 441 ASP A O 1
ATOM 3100 N N . LEU A 1 442 ? 9.319 -4.144 -19.029 1.00 98.50 442 LEU A N 1
ATOM 3101 C CA . LEU A 1 442 ? 9.110 -2.727 -18.766 1.00 98.50 442 LEU A CA 1
ATOM 3102 C C . LEU A 1 442 ? 7.690 -2.392 -19.213 1.00 98.50 442 LEU A C 1
ATOM 3104 O O . LEU A 1 442 ? 7.397 -2.401 -20.403 1.00 98.50 442 LEU A O 1
ATOM 3108 N N . ILE A 1 443 ? 6.814 -2.075 -18.272 1.00 98.38 443 ILE A N 1
ATOM 3109 C CA . ILE A 1 443 ? 5.449 -1.630 -18.545 1.00 98.38 443 ILE A CA 1
ATOM 3110 C C . ILE A 1 443 ? 5.438 -0.128 -18.293 1.00 98.38 443 ILE A C 1
ATOM 3112 O O . ILE A 1 443 ? 5.518 0.311 -17.149 1.00 98.38 443 ILE A O 1
ATOM 3116 N N . ASN A 1 444 ? 5.411 0.674 -19.354 1.00 98.50 444 ASN A N 1
ATOM 3117 C CA . ASN A 1 444 ? 5.449 2.126 -19.223 1.00 98.50 444 ASN A CA 1
ATOM 3118 C C . ASN A 1 444 ? 4.270 2.777 -19.940 1.00 98.50 444 ASN A C 1
ATOM 3120 O O . ASN A 1 444 ? 4.339 3.048 -21.141 1.00 98.50 444 ASN A O 1
ATOM 3124 N N . ASP A 1 445 ? 3.231 3.060 -19.159 1.00 98.06 445 ASP A N 1
ATOM 3125 C CA . ASP A 1 445 ? 2.065 3.838 -19.565 1.00 98.06 445 ASP A CA 1
ATOM 3126 C C . ASP A 1 445 ? 2.198 5.319 -19.185 1.00 98.06 445 ASP A C 1
ATOM 3128 O O . ASP A 1 445 ? 1.470 6.150 -19.727 1.00 98.06 445 ASP A O 1
ATOM 3132 N N . GLY A 1 446 ? 3.167 5.668 -18.337 1.00 98.06 446 GLY A N 1
ATOM 3133 C CA . GLY A 1 446 ? 3.494 7.039 -17.949 1.00 98.06 446 GLY A CA 1
ATOM 3134 C C . GLY A 1 446 ? 4.660 7.658 -18.727 1.00 98.06 446 GLY A C 1
ATOM 3135 O O . GLY A 1 446 ? 4.872 7.407 -19.921 1.00 98.06 446 GLY A O 1
ATOM 3136 N N . THR A 1 447 ? 5.416 8.503 -18.027 1.00 97.75 447 THR A N 1
ATOM 3137 C CA . THR A 1 447 ? 6.552 9.264 -18.559 1.00 97.75 447 THR A CA 1
ATOM 3138 C C . THR A 1 447 ? 7.873 8.703 -18.044 1.00 97.75 447 THR A C 1
ATOM 3140 O O . THR A 1 447 ? 8.046 8.465 -16.850 1.00 97.75 447 THR A O 1
ATOM 3143 N N . TRP A 1 448 ? 8.839 8.553 -18.949 1.00 98.12 448 TRP A N 1
ATOM 3144 C CA . TRP A 1 448 ? 10.243 8.318 -18.618 1.00 98.12 448 TRP A CA 1
ATOM 3145 C C . TRP A 1 448 ? 11.065 9.518 -19.090 1.00 98.12 448 TRP A C 1
ATOM 3147 O O . TRP A 1 448 ? 11.199 9.736 -20.296 1.00 98.12 448 TRP A O 1
ATOM 3157 N N . THR A 1 449 ? 11.635 10.284 -18.162 1.00 96.38 449 THR A N 1
ATOM 3158 C CA . THR A 1 449 ? 12.527 11.406 -18.493 1.00 96.38 449 THR A CA 1
ATOM 3159 C C . THR A 1 449 ? 13.893 10.888 -18.929 1.00 96.38 449 THR A C 1
ATOM 3161 O O . THR A 1 449 ? 14.463 10.010 -18.281 1.00 96.38 449 THR A O 1
ATOM 3164 N N . ALA A 1 450 ? 14.429 11.428 -20.024 1.00 93.12 450 ALA A N 1
ATOM 3165 C CA . ALA A 1 450 ? 15.716 10.999 -20.560 1.00 93.12 450 ALA A CA 1
ATOM 3166 C C . ALA A 1 450 ? 16.867 11.177 -19.553 1.00 93.12 450 ALA A C 1
ATOM 3168 O O . ALA A 1 450 ? 16.958 12.204 -18.881 1.00 93.12 450 ALA A O 1
ATOM 3169 N N . SER A 1 451 ? 17.774 10.200 -19.499 1.00 94.06 451 SER A N 1
ATOM 3170 C CA . SER A 1 451 ? 19.036 10.272 -18.750 1.00 94.06 451 SER A CA 1
ATOM 3171 C C . SER A 1 451 ? 20.221 9.851 -19.630 1.00 94.06 451 SER A C 1
ATOM 3173 O O . SER A 1 451 ? 20.032 9.339 -20.731 1.00 94.06 451 SER A O 1
ATOM 3175 N N . THR A 1 452 ? 21.456 10.052 -19.158 1.00 96.81 452 THR A N 1
ATOM 3176 C CA . THR A 1 452 ? 22.685 9.581 -19.836 1.00 96.81 452 THR A CA 1
ATOM 3177 C C . THR A 1 452 ? 23.054 8.132 -19.533 1.00 96.81 452 THR A C 1
ATOM 3179 O O . THR A 1 452 ? 24.031 7.623 -20.077 1.00 96.81 452 THR A O 1
ATOM 3182 N N . GLY A 1 453 ? 22.303 7.457 -18.661 1.00 97.88 453 GLY A N 1
ATOM 3183 C CA . GLY A 1 453 ? 22.596 6.081 -18.288 1.00 97.88 453 GLY A CA 1
ATOM 3184 C C . GLY A 1 453 ? 22.162 5.079 -19.354 1.00 97.88 453 GLY A C 1
ATOM 3185 O O . GLY A 1 453 ? 21.128 5.234 -20.003 1.00 97.88 453 GLY A O 1
ATOM 3186 N N . ALA A 1 454 ? 22.957 4.026 -19.525 1.00 98.44 454 ALA A N 1
ATOM 3187 C CA . ALA A 1 454 ? 22.652 2.947 -20.453 1.00 98.44 454 ALA A CA 1
ATOM 3188 C C . ALA A 1 454 ? 21.386 2.170 -20.050 1.00 98.44 454 ALA A C 1
ATOM 3190 O O . ALA A 1 454 ? 21.104 1.984 -18.862 1.00 98.44 454 ALA A O 1
ATOM 3191 N N . VAL A 1 455 ? 20.668 1.656 -21.050 1.00 98.69 455 VAL A N 1
ATOM 3192 C CA . VAL A 1 455 ? 19.538 0.737 -20.870 1.00 98.69 455 VAL A CA 1
ATOM 3193 C C . VAL A 1 455 ? 19.892 -0.604 -21.500 1.00 98.69 455 VAL A C 1
ATOM 3195 O O . VAL A 1 455 ? 20.210 -0.682 -22.682 1.00 98.69 455 VAL A O 1
ATOM 3198 N N . THR A 1 456 ? 19.852 -1.674 -20.713 1.00 98.44 456 THR A N 1
ATOM 3199 C CA . THR A 1 456 ? 20.196 -3.031 -21.145 1.00 98.44 456 THR A CA 1
ATOM 3200 C C . THR A 1 456 ? 18.976 -3.940 -21.063 1.00 98.44 456 THR A C 1
ATOM 3202 O O . THR A 1 456 ? 18.333 -4.040 -20.024 1.00 98.44 456 THR A O 1
ATOM 3205 N N . ILE A 1 457 ? 18.675 -4.639 -22.148 1.00 98.31 457 ILE A N 1
ATOM 3206 C CA . ILE A 1 457 ? 17.640 -5.667 -22.247 1.00 98.31 457 ILE A CA 1
ATOM 3207 C C . ILE A 1 457 ? 18.363 -7.008 -22.262 1.00 98.31 457 ILE A C 1
ATOM 3209 O O . ILE A 1 457 ? 19.177 -7.273 -23.147 1.00 98.31 457 ILE A O 1
ATOM 3213 N N . THR A 1 458 ? 18.128 -7.839 -21.253 1.00 96.19 458 THR A N 1
ATOM 3214 C CA . THR A 1 458 ? 18.984 -8.999 -20.991 1.00 96.19 458 THR A CA 1
ATOM 3215 C C . THR A 1 458 ? 18.216 -10.181 -20.400 1.00 96.19 458 THR A C 1
ATOM 3217 O O . THR A 1 458 ? 16.996 -10.141 -20.242 1.00 96.19 458 THR A O 1
ATOM 3220 N N . LEU A 1 459 ? 18.956 -11.253 -20.103 1.00 88.25 459 LEU A N 1
ATOM 3221 C CA . LEU A 1 459 ? 18.503 -12.545 -19.583 1.00 88.25 459 LEU A CA 1
ATOM 3222 C C . LEU A 1 459 ? 17.538 -13.304 -20.515 1.00 88.25 459 LEU A C 1
ATOM 3224 O O . LEU A 1 459 ? 16.819 -12.739 -21.332 1.00 88.25 459 LEU A O 1
ATOM 3228 N N . GLY A 1 460 ? 17.519 -14.632 -20.409 1.00 77.00 460 GLY A N 1
ATOM 3229 C CA . GLY A 1 460 ? 16.829 -15.531 -21.348 1.00 77.00 460 GLY A CA 1
ATOM 3230 C C . GLY A 1 460 ? 15.318 -15.698 -21.141 1.00 77.00 460 GLY A C 1
ATOM 3231 O O . GLY A 1 460 ? 14.809 -16.801 -21.324 1.00 77.00 460 GLY A O 1
ATOM 3232 N N . ARG A 1 461 ? 14.577 -14.658 -20.724 1.00 86.50 461 ARG A N 1
ATOM 3233 C CA . ARG A 1 461 ? 13.103 -14.738 -20.661 1.00 86.50 461 ARG A CA 1
ATOM 3234 C C . ARG A 1 461 ? 12.543 -14.970 -22.069 1.00 86.50 461 ARG A C 1
ATOM 3236 O O . ARG A 1 461 ? 12.875 -14.200 -22.969 1.00 86.50 461 ARG A O 1
ATOM 3243 N N . VAL A 1 462 ? 11.684 -15.986 -22.221 1.00 90.56 462 VAL A N 1
ATOM 3244 C CA . VAL A 1 462 ? 11.116 -16.432 -23.512 1.00 90.56 462 VAL A CA 1
ATOM 3245 C C . VAL A 1 462 ? 10.452 -15.283 -24.271 1.00 90.56 462 VAL A C 1
ATOM 3247 O O . VAL A 1 462 ? 10.752 -15.072 -25.444 1.00 90.56 462 VAL A O 1
ATOM 3250 N N . SER A 1 463 ? 9.607 -14.516 -23.582 1.00 94.06 463 SER A N 1
ATOM 3251 C CA . SER A 1 463 ? 8.926 -13.340 -24.126 1.00 94.06 463 SER A CA 1
ATOM 3252 C C . SER A 1 463 ? 9.037 -12.192 -23.139 1.00 94.06 463 SER A C 1
ATOM 3254 O O . SER A 1 463 ? 8.674 -12.352 -21.974 1.00 94.06 463 SER A O 1
ATOM 3256 N N . GLN A 1 464 ? 9.541 -11.055 -23.600 1.00 96.38 464 GLN A N 1
ATOM 3257 C CA . GLN A 1 464 ? 9.728 -9.850 -22.803 1.00 96.38 464 GLN A CA 1
ATOM 3258 C C . GLN A 1 464 ? 9.116 -8.664 -23.545 1.00 96.38 464 GLN A C 1
ATOM 3260 O O . GLN A 1 464 ? 9.456 -8.417 -24.697 1.00 96.38 464 GLN A O 1
ATOM 3265 N N . SER A 1 465 ? 8.220 -7.939 -22.890 1.00 97.62 465 SER A N 1
ATOM 3266 C CA . SER A 1 465 ? 7.634 -6.705 -23.405 1.00 97.62 465 SER A CA 1
ATOM 3267 C C . SER A 1 465 ? 8.400 -5.509 -22.856 1.00 97.62 465 SER A C 1
ATOM 3269 O O . SER A 1 465 ? 8.633 -5.406 -21.649 1.00 97.62 465 SER A O 1
ATOM 3271 N N . ILE A 1 466 ? 8.814 -4.612 -23.744 1.00 98.56 466 ILE A N 1
ATOM 3272 C CA . ILE A 1 466 ? 9.579 -3.420 -23.396 1.00 98.56 466 ILE A CA 1
ATOM 3273 C C . ILE A 1 466 ? 8.792 -2.188 -23.840 1.00 98.56 466 ILE A C 1
ATOM 3275 O O . ILE A 1 466 ? 8.715 -1.862 -25.024 1.00 98.56 466 ILE A O 1
ATOM 3279 N N . GLY A 1 467 ? 8.183 -1.514 -22.870 1.00 98.38 467 GLY A N 1
ATOM 3280 C CA . GLY A 1 467 ? 7.493 -0.244 -23.046 1.00 98.38 467 GLY A CA 1
ATOM 3281 C C . GLY A 1 467 ? 8.448 0.903 -23.369 1.00 98.38 467 GLY A C 1
ATOM 3282 O O . GLY A 1 467 ? 9.665 0.733 -23.452 1.00 98.38 467 GLY A O 1
ATOM 3283 N N . ARG A 1 468 ? 7.879 2.100 -23.545 1.00 97.75 468 ARG A N 1
ATOM 3284 C CA . ARG A 1 468 ? 8.648 3.282 -23.950 1.00 97.75 468 ARG A CA 1
ATOM 3285 C C . ARG A 1 468 ? 9.736 3.607 -22.929 1.00 97.75 468 ARG A C 1
ATOM 3287 O O . ARG A 1 468 ? 9.503 3.544 -21.723 1.00 97.75 468 ARG A O 1
ATOM 3294 N N . PHE A 1 469 ? 10.888 4.049 -23.402 1.00 98.12 469 PHE A N 1
ATOM 3295 C CA . PHE A 1 469 ? 11.872 4.741 -22.579 1.00 98.12 469 PHE A CA 1
ATOM 3296 C C . PHE A 1 469 ? 12.648 5.738 -23.435 1.00 98.12 469 PHE A C 1
ATOM 3298 O O . PHE A 1 469 ? 12.651 5.661 -24.667 1.00 98.12 469 PHE A O 1
ATOM 3305 N N . SER A 1 470 ? 13.288 6.685 -22.757 1.00 96.88 470 SER A N 1
ATOM 3306 C CA . SER A 1 470 ? 14.190 7.644 -23.377 1.00 96.88 470 SER A CA 1
ATOM 3307 C C . SER A 1 470 ? 15.523 7.625 -22.641 1.00 96.88 470 SER A C 1
ATOM 3309 O O . SER A 1 470 ? 15.565 7.691 -21.411 1.00 96.88 470 SER A O 1
ATOM 3311 N N . THR A 1 471 ? 16.613 7.516 -23.385 1.00 98.00 471 THR A N 1
ATOM 3312 C CA . THR A 1 471 ? 17.981 7.655 -22.889 1.00 98.00 471 THR A CA 1
ATOM 3313 C C . THR A 1 471 ? 18.841 8.291 -23.976 1.00 98.00 471 THR A C 1
ATOM 3315 O O . THR A 1 471 ? 18.598 8.099 -25.160 1.00 98.00 471 THR A O 1
ATOM 3318 N N . ILE A 1 472 ? 19.854 9.053 -23.581 1.00 96.69 472 ILE A N 1
ATOM 3319 C CA . ILE A 1 472 ? 20.947 9.481 -24.469 1.00 96.69 472 ILE A CA 1
ATOM 3320 C C . ILE A 1 472 ? 22.177 8.572 -24.327 1.00 96.69 472 ILE A C 1
ATOM 3322 O O . ILE A 1 472 ? 23.154 8.729 -25.051 1.00 96.69 472 ILE A O 1
ATOM 3326 N N . GLY A 1 473 ? 22.128 7.600 -23.411 1.00 98.06 473 GLY A N 1
ATOM 3327 C CA . GLY A 1 473 ? 23.121 6.543 -23.273 1.00 98.06 473 GLY A CA 1
ATOM 3328 C C . GLY A 1 473 ? 22.919 5.385 -24.257 1.00 98.06 473 GLY A C 1
ATOM 3329 O O . GLY A 1 473 ? 21.989 5.362 -25.065 1.00 98.06 473 GLY A O 1
ATOM 3330 N N . LEU A 1 474 ? 23.809 4.396 -24.165 1.00 98.44 474 LEU A N 1
ATOM 3331 C CA . LEU A 1 474 ? 23.763 3.174 -24.968 1.00 98.44 474 LEU A CA 1
ATOM 3332 C C . LEU A 1 474 ? 22.527 2.326 -24.634 1.00 98.44 474 LEU A C 1
ATOM 3334 O O . LEU A 1 474 ? 22.267 2.020 -23.469 1.00 98.44 474 LEU A O 1
ATOM 3338 N N . VAL A 1 475 ? 21.828 1.864 -25.665 1.00 98.75 475 VAL A N 1
ATOM 3339 C CA . VAL A 1 475 ? 20.813 0.814 -25.570 1.00 98.75 475 VAL A CA 1
ATOM 3340 C C . VAL A 1 475 ? 21.434 -0.505 -26.005 1.00 98.75 475 VAL A C 1
ATOM 3342 O O . VAL A 1 475 ? 21.927 -0.626 -27.120 1.00 98.75 475 VAL A O 1
ATOM 3345 N N . THR A 1 476 ? 21.432 -1.501 -25.124 1.00 98.50 476 THR A N 1
ATOM 3346 C CA . THR A 1 476 ? 22.022 -2.818 -25.395 1.00 98.50 476 THR A CA 1
ATOM 3347 C C . THR A 1 476 ? 20.966 -3.904 -25.330 1.00 98.50 476 THR A C 1
ATOM 3349 O O . THR A 1 476 ? 20.248 -4.016 -24.342 1.00 98.50 476 THR A O 1
ATOM 3352 N N . MET A 1 477 ? 20.926 -4.760 -26.339 1.00 98.12 477 MET A N 1
ATOM 3353 C CA . MET A 1 477 ? 20.226 -6.034 -26.308 1.00 98.12 477 MET A CA 1
ATOM 3354 C C . MET A 1 477 ? 21.254 -7.162 -26.172 1.00 98.12 477 MET A C 1
ATOM 3356 O O . MET A 1 477 ? 22.010 -7.441 -27.099 1.00 98.12 477 MET A O 1
ATOM 3360 N N . SER A 1 478 ? 21.278 -7.811 -25.007 1.00 96.81 478 SER A N 1
ATOM 3361 C CA . SER A 1 478 ? 22.253 -8.849 -24.644 1.00 96.81 478 SER A CA 1
ATOM 3362 C C . SER A 1 478 ? 21.618 -10.181 -24.238 1.00 96.81 478 SER A C 1
ATOM 3364 O O . SER A 1 478 ? 22.280 -11.023 -23.630 1.00 96.81 478 SER A O 1
ATOM 3366 N N . LYS A 1 479 ? 20.332 -10.417 -24.539 1.00 94.69 479 LYS A N 1
ATOM 3367 C CA . LYS A 1 479 ? 19.697 -11.703 -24.202 1.00 94.69 479 LYS A CA 1
ATOM 3368 C C . LYS A 1 479 ? 20.389 -12.842 -24.950 1.00 94.69 479 LYS A C 1
ATOM 3370 O O . LYS A 1 479 ? 20.594 -12.766 -26.158 1.00 94.69 479 LYS A O 1
ATOM 3375 N N . ALA A 1 480 ? 20.672 -13.929 -24.238 1.00 92.38 480 ALA A N 1
ATOM 3376 C CA . ALA A 1 480 ? 21.231 -15.143 -24.830 1.00 92.38 480 ALA A CA 1
ATOM 3377 C C . ALA A 1 480 ? 20.211 -15.920 -25.687 1.00 92.38 480 ALA A C 1
ATOM 3379 O O . ALA A 1 480 ? 20.601 -16.693 -26.553 1.00 92.38 480 ALA A O 1
ATOM 3380 N N . SER A 1 481 ? 18.913 -15.739 -25.431 1.00 93.94 481 SER A N 1
ATOM 3381 C CA . SER A 1 481 ? 17.814 -16.420 -26.121 1.00 93.94 481 SER A CA 1
ATOM 3382 C C . SER A 1 481 ? 16.483 -15.690 -25.886 1.00 93.94 481 SER A C 1
ATOM 3384 O O . SER A 1 481 ? 16.424 -14.704 -25.142 1.00 93.94 481 SER A O 1
ATOM 3386 N N . GLY A 1 482 ? 15.409 -16.188 -26.506 1.00 96.00 482 GLY A N 1
ATOM 3387 C CA . GLY A 1 482 ? 14.065 -15.618 -26.392 1.00 96.00 482 GLY A CA 1
ATOM 3388 C C . GLY A 1 482 ? 13.889 -14.335 -27.204 1.00 96.00 482 GLY A C 1
ATOM 3389 O O . GLY A 1 482 ? 14.799 -13.894 -27.907 1.00 96.00 482 GLY A O 1
ATOM 3390 N N . THR A 1 483 ? 12.701 -13.745 -27.101 1.00 97.19 483 THR A N 1
ATOM 3391 C CA . THR A 1 483 ? 12.323 -12.527 -27.827 1.00 97.19 483 THR A CA 1
ATOM 3392 C C . THR A 1 483 ? 12.026 -11.395 -26.852 1.00 97.19 483 THR A C 1
ATOM 3394 O O . THR A 1 483 ? 11.206 -11.551 -25.945 1.00 97.19 483 THR A O 1
ATOM 3397 N N . ALA A 1 484 ? 12.675 -10.250 -27.045 1.00 98.25 484 ALA A N 1
ATOM 3398 C CA . ALA A 1 484 ? 12.211 -8.973 -26.518 1.00 98.25 484 ALA A CA 1
ATOM 3399 C C . ALA A 1 484 ? 11.442 -8.228 -27.610 1.00 98.25 484 ALA A C 1
ATOM 3401 O O . ALA A 1 484 ? 11.916 -8.150 -28.738 1.00 98.25 484 ALA A O 1
ATOM 3402 N N . THR A 1 485 ? 10.286 -7.668 -27.276 1.00 98.38 485 THR A N 1
ATOM 3403 C CA . THR A 1 485 ? 9.443 -6.906 -28.199 1.00 98.38 485 THR A CA 1
ATOM 3404 C C . THR A 1 485 ? 9.266 -5.495 -27.669 1.00 98.38 485 THR A C 1
ATOM 3406 O O . THR A 1 485 ? 8.820 -5.312 -26.533 1.00 98.38 485 THR A O 1
ATOM 3409 N N . PHE A 1 486 ? 9.588 -4.493 -28.483 1.00 98.69 486 PHE A N 1
ATOM 3410 C CA . PHE A 1 486 ? 9.211 -3.119 -28.182 1.00 98.69 486 PHE A CA 1
ATOM 3411 C C . PHE A 1 486 ? 7.702 -2.948 -28.339 1.00 98.69 486 PHE A C 1
ATOM 3413 O O . PHE A 1 486 ? 7.129 -3.240 -29.384 1.00 98.69 486 PHE A O 1
ATOM 3420 N N . ALA A 1 487 ? 7.066 -2.470 -27.274 1.00 98.00 487 ALA A N 1
ATOM 3421 C CA . ALA A 1 487 ? 5.634 -2.195 -27.220 1.00 98.00 487 ALA A CA 1
ATOM 3422 C C . ALA A 1 487 ? 5.309 -0.709 -27.455 1.00 98.00 487 ALA A C 1
ATOM 3424 O O . ALA A 1 487 ? 4.143 -0.331 -27.513 1.00 98.00 487 ALA A O 1
ATOM 3425 N N . ALA A 1 488 ? 6.330 0.147 -27.559 1.00 98.19 488 ALA A N 1
ATOM 3426 C CA . ALA A 1 488 ? 6.195 1.570 -27.844 1.00 98.19 488 ALA A CA 1
ATOM 3427 C C . ALA A 1 488 ? 7.506 2.153 -28.402 1.00 98.19 488 ALA A C 1
ATOM 3429 O O . ALA A 1 488 ? 8.543 1.487 -28.419 1.00 98.19 488 ALA A O 1
ATOM 3430 N N . ASN A 1 489 ? 7.457 3.415 -28.837 1.00 97.94 489 ASN A N 1
ATOM 3431 C CA . ASN A 1 489 ? 8.614 4.144 -29.359 1.00 97.94 489 ASN A CA 1
ATOM 3432 C C . ASN A 1 489 ? 9.763 4.180 -28.342 1.00 97.94 489 ASN A C 1
ATOM 3434 O O . ASN A 1 489 ? 9.552 4.440 -27.153 1.00 97.94 489 ASN A O 1
ATOM 3438 N N . ILE A 1 490 ? 10.981 3.969 -28.839 1.00 98.44 490 ILE A N 1
ATOM 3439 C CA . ILE A 1 490 ? 12.214 3.988 -28.047 1.00 98.44 490 ILE A CA 1
ATOM 3440 C C . ILE A 1 490 ? 13.095 5.119 -28.552 1.00 98.44 490 ILE A C 1
ATOM 3442 O O . ILE A 1 490 ? 13.302 5.233 -29.759 1.00 98.44 490 ILE A O 1
ATOM 3446 N N . ASN A 1 491 ? 13.630 5.917 -27.630 1.00 97.88 491 ASN A N 1
ATOM 3447 C CA . ASN A 1 491 ? 14.649 6.915 -27.934 1.00 97.88 491 ASN A CA 1
ATOM 3448 C C . ASN A 1 491 ? 15.935 6.566 -27.177 1.00 97.88 491 ASN A C 1
ATOM 3450 O O . ASN A 1 491 ? 15.907 6.392 -25.957 1.00 97.88 491 ASN A O 1
ATOM 3454 N N . GLY A 1 492 ? 17.042 6.430 -27.900 1.00 98.12 492 GLY A N 1
ATOM 3455 C CA . GLY A 1 492 ? 18.339 6.014 -27.373 1.00 98.12 492 GLY A CA 1
ATOM 3456 C C . GLY A 1 492 ? 19.494 6.863 -27.907 1.00 98.12 492 GLY A C 1
ATOM 3457 O O . GLY A 1 492 ? 19.347 7.579 -28.898 1.00 98.12 492 GLY A O 1
ATOM 3458 N N . GLY A 1 493 ? 20.663 6.737 -27.275 1.00 97.94 493 GLY A N 1
ATOM 3459 C CA . GLY A 1 493 ? 21.940 7.154 -27.851 1.00 97.94 493 GLY A CA 1
ATOM 3460 C C . GLY A 1 493 ? 22.369 6.177 -28.946 1.00 97.94 493 GLY A C 1
ATOM 3461 O O . GLY A 1 493 ? 21.739 6.090 -29.995 1.00 97.94 493 GLY A O 1
ATOM 3462 N N . ALA A 1 494 ? 23.426 5.406 -28.698 1.00 98.19 494 ALA A N 1
ATOM 3463 C CA . ALA A 1 494 ? 23.799 4.278 -29.555 1.00 98.19 494 ALA A CA 1
ATOM 3464 C C . ALA A 1 494 ? 22.915 3.043 -29.295 1.00 98.19 494 ALA A C 1
ATOM 3466 O O . ALA A 1 494 ? 22.300 2.921 -28.231 1.00 98.19 494 ALA A O 1
ATOM 3467 N N . PHE A 1 495 ? 22.897 2.102 -30.237 1.00 98.25 495 PHE A N 1
ATOM 3468 C CA . PHE A 1 495 ? 22.186 0.831 -30.141 1.00 98.25 495 PHE A CA 1
ATOM 3469 C C . PHE A 1 495 ? 23.099 -0.354 -30.478 1.00 98.25 495 PHE A C 1
ATOM 3471 O O . PHE A 1 495 ? 23.659 -0.425 -31.571 1.00 98.25 495 PHE A O 1
ATOM 3478 N N . THR A 1 496 ? 23.198 -1.318 -29.560 1.00 98.12 496 THR A N 1
ATOM 3479 C CA . THR A 1 496 ? 24.020 -2.522 -29.722 1.00 98.12 496 THR A CA 1
ATOM 3480 C C . THR A 1 496 ? 23.208 -3.799 -29.523 1.00 98.12 496 THR A C 1
ATOM 3482 O O . THR A 1 496 ? 22.599 -4.004 -28.474 1.00 98.12 496 THR A O 1
ATOM 3485 N N . MET A 1 497 ? 23.282 -4.706 -30.494 1.00 97.75 497 MET A N 1
ATOM 3486 C CA . MET A 1 497 ? 22.884 -6.110 -30.369 1.00 97.75 497 MET A CA 1
ATOM 3487 C C . MET A 1 497 ? 24.132 -6.950 -30.075 1.00 97.75 497 MET A C 1
ATOM 3489 O O . MET A 1 497 ? 25.045 -7.004 -30.900 1.00 97.75 497 MET A O 1
ATOM 3493 N N . SER A 1 498 ? 24.189 -7.575 -28.898 1.00 95.75 498 SER A N 1
ATOM 3494 C CA . SER A 1 498 ? 25.341 -8.362 -28.430 1.00 95.75 498 SER A CA 1
ATOM 3495 C C . SER A 1 498 ? 25.003 -9.746 -27.879 1.00 95.75 498 SER A C 1
ATOM 3497 O O . SER A 1 498 ? 25.919 -10.501 -27.555 1.00 95.75 498 SER A O 1
ATOM 3499 N N . GLY A 1 499 ? 23.719 -10.098 -27.791 1.00 95.31 499 GLY A N 1
ATOM 3500 C CA . GLY A 1 499 ? 23.263 -11.438 -27.424 1.00 95.31 499 GLY A CA 1
ATOM 3501 C C . GLY A 1 499 ? 22.562 -12.158 -28.577 1.00 95.31 499 GLY A C 1
ATOM 3502 O O . GLY A 1 499 ? 21.996 -11.525 -29.463 1.00 95.31 499 GLY A O 1
ATOM 3503 N N . ALA A 1 500 ? 22.542 -13.493 -28.530 1.00 94.94 500 ALA A N 1
ATOM 3504 C CA . ALA A 1 500 ? 21.971 -14.345 -29.579 1.00 94.94 500 ALA A CA 1
ATOM 3505 C C . ALA A 1 500 ? 20.427 -14.333 -29.670 1.00 94.94 500 ALA A C 1
ATOM 3507 O O . ALA A 1 500 ? 19.861 -14.970 -30.557 1.00 94.94 500 ALA A O 1
ATOM 3508 N N . GLY A 1 501 ? 19.734 -13.638 -28.764 1.00 96.38 501 GLY A N 1
ATOM 3509 C CA . GLY A 1 501 ? 18.278 -13.519 -28.769 1.00 96.38 501 GLY A CA 1
ATOM 3510 C C . GLY A 1 501 ? 17.713 -12.678 -29.921 1.00 96.38 501 GLY A C 1
ATOM 3511 O O . GLY A 1 501 ? 18.427 -12.142 -30.772 1.00 96.38 501 GLY A O 1
ATOM 3512 N N . ILE A 1 502 ? 16.389 -12.548 -29.913 1.00 97.75 502 ILE A N 1
ATOM 3513 C CA . ILE A 1 502 ? 15.624 -11.765 -30.881 1.00 97.75 502 ILE A CA 1
ATOM 3514 C C . ILE A 1 502 ? 15.209 -10.440 -30.236 1.00 97.75 502 ILE A C 1
ATOM 3516 O O . ILE A 1 502 ? 14.647 -10.435 -29.137 1.00 97.75 502 ILE A O 1
ATOM 3520 N N . LEU A 1 503 ? 15.435 -9.325 -30.930 1.00 98.25 503 LEU A N 1
ATOM 3521 C CA . LEU A 1 503 ? 14.763 -8.057 -30.657 1.00 98.25 503 LEU A CA 1
ATOM 3522 C C . LEU A 1 503 ? 13.762 -7.761 -31.770 1.00 98.25 503 LEU A C 1
ATOM 3524 O O . LEU A 1 503 ? 14.129 -7.636 -32.933 1.00 98.25 503 LEU A O 1
ATOM 3528 N N . ASN A 1 504 ? 12.498 -7.632 -31.400 1.00 98.50 504 ASN A N 1
ATOM 3529 C CA . ASN A 1 504 ? 11.390 -7.307 -32.276 1.00 98.50 504 ASN A CA 1
ATOM 3530 C C . ASN A 1 504 ? 11.008 -5.831 -32.078 1.00 98.50 504 ASN A C 1
ATOM 3532 O O . ASN A 1 504 ? 10.668 -5.419 -30.970 1.00 98.50 504 ASN A O 1
ATOM 3536 N N . LEU A 1 505 ? 11.069 -5.033 -33.149 1.00 98.69 505 LEU A N 1
ATOM 3537 C CA . LEU A 1 505 ? 10.787 -3.592 -33.123 1.00 98.69 505 LEU A CA 1
ATOM 3538 C C . LEU A 1 505 ? 9.281 -3.256 -33.075 1.00 98.69 505 LEU A C 1
ATOM 3540 O O . LEU A 1 505 ? 8.891 -2.113 -33.281 1.00 98.69 505 LEU A O 1
ATOM 3544 N N . GLY A 1 506 ? 8.403 -4.224 -32.817 1.00 98.31 506 GLY A N 1
ATOM 3545 C CA . GLY A 1 506 ? 6.958 -4.008 -32.736 1.00 98.31 506 GLY A CA 1
ATOM 3546 C C . GLY A 1 506 ? 6.312 -3.691 -34.086 1.00 98.31 506 GLY A C 1
ATOM 3547 O O . GLY A 1 506 ? 6.859 -4.012 -35.136 1.00 98.31 506 GLY A O 1
ATOM 3548 N N . THR A 1 507 ? 5.118 -3.099 -34.064 1.00 98.12 507 THR A N 1
ATOM 3549 C CA . THR A 1 507 ? 4.320 -2.803 -35.265 1.00 98.12 507 THR A CA 1
ATOM 3550 C C . THR A 1 507 ? 3.976 -1.320 -35.332 1.00 98.12 507 THR A C 1
ATOM 3552 O O . THR A 1 507 ? 3.327 -0.810 -34.419 1.00 98.12 507 THR A O 1
ATOM 3555 N N . GLY A 1 508 ? 4.361 -0.642 -36.415 1.00 98.12 508 GLY A N 1
ATOM 3556 C CA . GLY A 1 508 ? 4.040 0.769 -36.651 1.00 98.12 508 GLY A CA 1
ATOM 3557 C C . GLY A 1 508 ? 4.661 1.727 -35.630 1.00 98.12 508 GLY A C 1
ATOM 3558 O O . GLY A 1 508 ? 4.088 2.780 -35.356 1.00 98.12 508 GLY A O 1
ATOM 3559 N N . LEU A 1 509 ? 5.792 1.350 -35.027 1.00 98.69 509 LEU A N 1
ATOM 3560 C CA . LEU A 1 509 ? 6.510 2.175 -34.055 1.00 98.69 509 LEU A CA 1
ATOM 3561 C C . LEU A 1 509 ? 7.628 2.966 -34.736 1.00 98.69 509 LEU A C 1
ATOM 3563 O O . LEU A 1 509 ? 8.150 2.554 -35.767 1.00 98.69 509 LEU A O 1
ATOM 3567 N N . THR A 1 510 ? 8.044 4.072 -34.124 1.00 98.62 510 THR A N 1
ATOM 3568 C CA . THR A 1 510 ? 9.202 4.859 -34.569 1.00 98.62 510 THR A CA 1
ATOM 3569 C C . THR A 1 510 ? 10.257 4.863 -33.474 1.00 98.62 510 THR A C 1
ATOM 3571 O O . THR A 1 510 ? 10.072 5.467 -32.415 1.00 98.62 510 THR A O 1
ATOM 3574 N N . HIS A 1 511 ? 11.376 4.195 -33.732 1.00 98.75 511 HIS A N 1
ATOM 3575 C CA . HIS A 1 511 ? 12.535 4.158 -32.848 1.00 98.75 511 HIS A CA 1
ATOM 3576 C C . HIS A 1 511 ? 13.604 5.124 -33.344 1.00 98.75 511 HIS A C 1
ATOM 3578 O O . HIS A 1 511 ? 13.872 5.192 -34.543 1.00 98.75 511 HIS A O 1
ATOM 3584 N N . THR A 1 512 ? 14.232 5.852 -32.425 1.00 98.56 512 THR A N 1
ATOM 3585 C CA . THR A 1 512 ? 15.283 6.818 -32.752 1.00 98.56 512 THR A CA 1
ATOM 3586 C C . THR A 1 512 ? 16.514 6.563 -31.904 1.00 98.56 512 THR A C 1
ATOM 3588 O O . THR A 1 512 ? 16.459 6.653 -30.681 1.00 98.56 512 THR A O 1
ATOM 3591 N N . PHE A 1 513 ? 17.634 6.286 -32.562 1.00 98.62 513 PHE A N 1
ATOM 3592 C CA . PHE A 1 513 ? 18.945 6.152 -31.942 1.00 98.62 513 PHE A CA 1
ATOM 3593 C C . PHE A 1 513 ? 19.869 7.201 -32.545 1.00 98.62 513 PHE A C 1
ATOM 3595 O O . PHE A 1 513 ? 20.095 7.219 -33.752 1.00 98.62 513 PHE A O 1
ATOM 3602 N N . THR A 1 514 ? 20.363 8.125 -31.725 1.00 97.81 514 THR A N 1
ATOM 3603 C CA . THR A 1 514 ? 21.193 9.240 -32.207 1.00 97.81 514 THR A CA 1
ATOM 3604 C C . THR A 1 514 ? 22.641 8.839 -32.481 1.00 97.81 514 THR A C 1
ATOM 3606 O O . THR A 1 514 ? 23.345 9.559 -33.183 1.00 97.81 514 THR A O 1
ATOM 3609 N N . GLY A 1 515 ? 23.083 7.704 -31.939 1.00 97.94 515 GLY A N 1
ATOM 3610 C CA . GLY A 1 515 ? 24.424 7.156 -32.105 1.00 97.94 515 GLY A CA 1
ATOM 3611 C C . GLY A 1 515 ? 24.481 5.964 -33.057 1.00 97.94 515 GLY A C 1
ATOM 3612 O O . GLY A 1 515 ? 23.586 5.739 -33.873 1.00 97.94 515 GLY A O 1
ATOM 3613 N N . ASP A 1 516 ? 25.572 5.210 -32.945 1.00 98.19 516 ASP A N 1
ATOM 3614 C CA . ASP A 1 516 ? 25.875 4.077 -33.820 1.00 98.19 516 ASP A CA 1
ATOM 3615 C C . ASP A 1 516 ? 24.898 2.912 -33.639 1.00 98.19 516 ASP A C 1
ATOM 3617 O O . ASP A 1 516 ? 24.414 2.650 -32.535 1.00 98.19 516 ASP A O 1
ATOM 3621 N N . TRP A 1 517 ? 24.671 2.164 -34.720 1.00 98.12 517 TRP A N 1
ATOM 3622 C CA . TRP A 1 517 ? 23.985 0.875 -34.696 1.00 98.12 517 TRP A CA 1
ATOM 3623 C C . TRP A 1 517 ? 24.999 -0.252 -34.891 1.00 98.12 517 TRP A C 1
ATOM 3625 O O . TRP A 1 517 ? 25.520 -0.455 -35.984 1.00 98.12 517 TRP A O 1
ATOM 3635 N N . THR A 1 518 ? 25.263 -1.019 -33.836 1.00 97.62 518 THR A N 1
ATOM 3636 C CA . THR A 1 518 ? 26.209 -2.140 -33.863 1.00 97.62 518 THR A CA 1
ATOM 3637 C C . THR A 1 518 ? 25.485 -3.471 -33.691 1.00 97.62 518 THR A C 1
ATOM 3639 O O . THR A 1 518 ? 24.780 -3.679 -32.705 1.00 97.62 518 THR A O 1
ATOM 3642 N N . ASN A 1 519 ? 25.683 -4.408 -34.618 1.00 95.75 519 ASN A N 1
ATOM 3643 C CA . ASN A 1 519 ? 25.120 -5.752 -34.530 1.00 95.75 519 ASN A CA 1
ATOM 3644 C C . ASN A 1 519 ? 26.213 -6.828 -34.537 1.00 95.75 519 ASN A C 1
ATOM 3646 O O . ASN A 1 519 ? 26.714 -7.231 -35.593 1.00 95.75 519 ASN A O 1
ATOM 3650 N N . THR A 1 520 ? 26.597 -7.302 -33.350 1.00 95.94 520 THR A N 1
ATOM 3651 C CA . THR A 1 520 ? 27.617 -8.348 -33.233 1.00 95.94 520 THR A CA 1
ATOM 3652 C C . THR A 1 520 ? 27.017 -9.742 -33.257 1.00 95.94 520 THR A C 1
ATOM 3654 O O . THR A 1 520 ? 27.674 -10.621 -33.798 1.00 95.94 520 THR A O 1
ATOM 3657 N N . THR A 1 521 ? 25.798 -9.954 -32.746 1.00 95.44 521 THR A N 1
ATOM 3658 C CA . THR A 1 521 ? 25.090 -11.251 -32.727 1.00 95.44 521 THR A CA 1
ATOM 3659 C C . THR A 1 521 ? 23.564 -11.070 -32.662 1.00 95.44 521 THR A C 1
ATOM 3661 O O . THR A 1 521 ? 23.067 -9.969 -32.436 1.00 95.44 521 THR A O 1
ATOM 3664 N N . GLY A 1 522 ? 22.809 -12.163 -32.823 1.00 96.12 522 GLY A N 1
ATOM 3665 C CA . GLY A 1 522 ? 21.355 -12.184 -32.624 1.00 96.12 522 GLY A CA 1
ATOM 3666 C C . GLY A 1 522 ? 20.545 -11.779 -33.853 1.00 96.12 522 GLY A C 1
ATOM 3667 O O . GLY A 1 522 ? 21.064 -11.696 -34.968 1.00 96.12 522 GLY A O 1
ATOM 3668 N N . THR A 1 523 ? 19.242 -11.574 -33.653 1.00 97.44 523 THR A N 1
ATOM 3669 C CA . THR A 1 523 ? 18.297 -11.198 -34.718 1.00 97.44 523 THR A CA 1
ATOM 3670 C C . THR A 1 523 ? 17.562 -9.919 -34.356 1.00 97.44 523 THR A C 1
ATOM 3672 O O . THR A 1 523 ? 16.880 -9.865 -33.335 1.00 97.44 523 THR A O 1
ATOM 3675 N N . LEU A 1 524 ? 17.645 -8.907 -35.215 1.00 98.44 524 LEU A N 1
ATOM 3676 C CA . LEU A 1 524 ? 16.789 -7.725 -35.159 1.00 98.44 524 LEU A CA 1
ATOM 3677 C C . LEU A 1 524 ? 15.637 -7.882 -36.162 1.00 98.44 524 LEU A C 1
ATOM 3679 O O . LEU A 1 524 ? 15.883 -8.100 -37.345 1.00 98.44 524 LEU A O 1
ATOM 3683 N N . GLN A 1 525 ? 14.389 -7.762 -35.716 1.00 98.62 525 GLN A N 1
ATOM 3684 C CA . GLN A 1 525 ? 13.199 -7.829 -36.571 1.00 98.62 525 GLN A CA 1
ATOM 3685 C C . GLN A 1 525 ? 12.575 -6.440 -36.707 1.00 98.62 525 GLN A C 1
ATOM 3687 O O . GLN A 1 525 ? 12.104 -5.878 -35.719 1.00 98.62 525 GLN A O 1
ATOM 3692 N N . GLY A 1 526 ? 12.560 -5.903 -37.928 1.00 98.00 526 GLY A N 1
ATOM 3693 C CA . GLY A 1 526 ? 11.996 -4.590 -38.242 1.00 98.00 526 GLY A CA 1
ATOM 3694 C C . GLY A 1 526 ? 10.466 -4.554 -38.256 1.00 98.00 526 GLY A C 1
ATOM 3695 O O . GLY A 1 526 ? 9.878 -3.543 -37.878 1.00 98.00 526 GLY A O 1
ATOM 3696 N N . ASN A 1 527 ? 9.824 -5.660 -38.652 1.00 97.94 527 ASN A N 1
ATOM 3697 C CA . ASN A 1 527 ? 8.371 -5.776 -38.839 1.00 97.94 527 ASN A CA 1
ATOM 3698 C C . ASN A 1 527 ? 7.798 -4.635 -39.684 1.00 97.94 527 ASN A C 1
ATOM 3700 O O . ASN A 1 527 ? 8.042 -4.612 -40.878 1.00 97.94 527 ASN A O 1
ATOM 3704 N N . THR A 1 528 ? 7.032 -3.712 -39.100 1.00 98.12 528 THR A N 1
ATOM 3705 C CA . THR A 1 528 ? 6.447 -2.556 -39.803 1.00 98.12 528 THR A CA 1
ATOM 3706 C C . THR A 1 528 ? 6.896 -1.224 -39.199 1.00 98.12 528 THR A C 1
ATOM 3708 O O . THR A 1 528 ? 6.283 -0.190 -39.449 1.00 98.12 528 THR A O 1
ATOM 3711 N N . SER A 1 529 ? 7.932 -1.251 -38.360 1.00 98.81 529 SER A N 1
ATOM 3712 C CA . SER A 1 529 ? 8.416 -0.086 -37.621 1.00 98.81 529 SER A CA 1
ATOM 3713 C C . SER A 1 529 ? 9.479 0.693 -38.396 1.00 98.81 529 SER A C 1
ATOM 3715 O O . SER A 1 529 ? 10.123 0.175 -39.309 1.00 98.81 529 SER A O 1
ATOM 3717 N N . THR A 1 530 ? 9.689 1.940 -37.987 1.00 98.81 530 THR A N 1
ATOM 3718 C CA . THR A 1 530 ? 10.760 2.814 -38.464 1.00 98.81 530 THR A CA 1
ATOM 3719 C C . THR A 1 530 ? 11.926 2.802 -37.479 1.00 98.81 530 THR A C 1
ATOM 3721 O O . THR A 1 530 ? 11.739 3.047 -36.286 1.00 98.81 530 THR A O 1
ATOM 3724 N N . LEU A 1 531 ? 13.139 2.563 -37.974 1.00 98.81 531 LEU A N 1
ATOM 3725 C CA . LEU A 1 531 ? 14.393 2.647 -37.228 1.00 98.81 531 LEU A CA 1
ATOM 3726 C C . LEU A 1 531 ? 15.227 3.825 -37.748 1.00 98.81 531 LEU A C 1
ATOM 3728 O O . LEU A 1 531 ? 15.828 3.729 -38.815 1.00 98.81 531 LEU A O 1
ATOM 3732 N N . ASN A 1 532 ? 15.277 4.927 -36.997 1.00 98.75 532 ASN A N 1
ATOM 3733 C CA . ASN A 1 532 ? 16.127 6.080 -37.303 1.00 98.75 532 ASN A CA 1
ATOM 3734 C C . ASN A 1 532 ? 17.493 5.937 -36.621 1.00 98.75 532 ASN A C 1
ATOM 3736 O O . ASN A 1 532 ? 17.544 5.752 -35.401 1.00 98.75 532 ASN A O 1
ATOM 3740 N N . ILE A 1 533 ? 18.573 6.070 -37.390 1.00 98.62 533 ILE A N 1
ATOM 3741 C CA . ILE A 1 533 ? 19.961 5.939 -36.937 1.00 98.62 533 ILE A CA 1
ATOM 3742 C C . ILE A 1 533 ? 20.747 7.206 -37.286 1.00 98.62 533 ILE A C 1
ATOM 3744 O O . ILE A 1 533 ? 20.968 7.505 -38.464 1.00 98.62 533 ILE A O 1
ATOM 3748 N N . GLY A 1 534 ? 21.213 7.916 -36.257 1.00 98.12 534 GLY A N 1
ATOM 3749 C CA . GLY A 1 534 ? 22.013 9.137 -36.386 1.00 98.12 534 GLY A CA 1
ATOM 3750 C C . GLY A 1 534 ? 23.524 8.900 -36.504 1.00 98.12 534 GLY A C 1
ATOM 3751 O O . GLY A 1 534 ? 24.230 9.770 -37.013 1.00 98.12 534 GLY A O 1
ATOM 3752 N N . GLY A 1 535 ? 24.020 7.734 -36.071 1.00 97.69 535 GLY A N 1
ATOM 3753 C CA . GLY A 1 535 ? 25.431 7.337 -36.158 1.00 97.69 535 GLY A CA 1
ATOM 3754 C C . GLY A 1 535 ? 25.730 6.327 -37.268 1.00 97.69 535 GLY A C 1
ATOM 3755 O O . GLY A 1 535 ? 24.938 6.114 -38.181 1.00 97.69 535 GLY A O 1
ATOM 3756 N N . THR A 1 536 ? 26.891 5.689 -37.218 1.00 97.12 536 THR A N 1
ATOM 3757 C CA . THR A 1 536 ? 27.307 4.694 -38.215 1.00 97.12 536 THR A CA 1
ATOM 3758 C C . THR A 1 536 ? 26.724 3.311 -37.914 1.00 97.12 536 THR A C 1
ATOM 3760 O O . THR A 1 536 ? 26.610 2.911 -36.757 1.00 97.12 536 THR A O 1
ATOM 3763 N N . GLY A 1 537 ? 26.355 2.555 -38.952 1.00 96.56 537 GLY A N 1
ATOM 3764 C CA . GLY A 1 537 ? 25.975 1.152 -38.822 1.00 96.56 537 GLY A CA 1
ATOM 3765 C C . GLY A 1 537 ? 27.159 0.193 -38.996 1.00 96.56 537 GLY A C 1
ATOM 3766 O O . GLY A 1 537 ? 28.042 0.413 -39.823 1.00 96.56 537 GLY A O 1
ATOM 3767 N N . SER A 1 538 ? 27.168 -0.897 -38.230 1.00 95.81 538 SER A N 1
ATOM 3768 C CA . SER A 1 538 ? 28.173 -1.961 -38.303 1.00 95.81 538 SER A CA 1
ATOM 3769 C C . SER A 1 538 ? 27.555 -3.326 -38.004 1.00 95.81 538 SER A C 1
ATOM 3771 O O . SER A 1 538 ? 26.730 -3.464 -37.098 1.00 95.81 538 SER A O 1
ATOM 3773 N N . VAL A 1 539 ? 27.966 -4.352 -38.752 1.00 95.06 539 VAL A N 1
ATOM 3774 C CA . VAL A 1 539 ? 27.559 -5.746 -38.542 1.00 95.06 539 VAL A CA 1
ATOM 3775 C C . VAL A 1 539 ? 28.774 -6.666 -38.597 1.00 95.06 539 VAL A C 1
ATOM 3777 O O . VAL A 1 539 ? 29.612 -6.544 -39.487 1.00 95.06 539 VAL A O 1
ATOM 3780 N N . THR A 1 540 ? 28.865 -7.593 -37.642 1.00 92.81 540 THR A N 1
ATOM 3781 C CA . THR A 1 540 ? 29.899 -8.644 -37.628 1.00 92.81 540 THR A CA 1
ATOM 3782 C C . THR A 1 540 ? 29.300 -10.030 -37.848 1.00 92.81 540 THR A C 1
ATOM 3784 O O . THR A 1 540 ? 29.777 -10.759 -38.710 1.00 92.81 540 THR A O 1
ATOM 3787 N N . SER A 1 541 ? 28.261 -10.407 -37.090 1.00 90.19 541 SER A N 1
ATOM 3788 C CA . SER A 1 541 ? 27.605 -11.721 -37.249 1.00 90.19 541 SER A CA 1
ATOM 3789 C C . SER A 1 541 ? 26.100 -11.752 -36.947 1.00 90.19 541 SER A C 1
ATOM 3791 O O . SER A 1 541 ? 25.484 -12.815 -36.981 1.00 90.19 541 SER A O 1
ATOM 3793 N N . GLY A 1 542 ? 25.483 -10.606 -36.647 1.00 92.94 542 GLY A N 1
ATOM 3794 C CA . GLY A 1 542 ? 24.043 -10.536 -36.399 1.00 92.94 542 GLY A CA 1
ATOM 3795 C C . GLY A 1 542 ? 23.200 -10.490 -37.673 1.00 92.94 542 GLY A C 1
ATOM 3796 O O . GLY A 1 542 ? 23.693 -10.198 -38.759 1.00 92.94 542 GLY A O 1
ATOM 3797 N N . THR A 1 543 ? 21.902 -10.752 -37.526 1.00 96.00 543 THR A N 1
ATOM 3798 C CA . THR A 1 543 ? 20.929 -10.768 -38.627 1.00 96.00 543 THR A CA 1
ATOM 3799 C C . THR A 1 543 ? 19.905 -9.640 -38.489 1.00 96.00 543 THR A C 1
ATOM 3801 O O . THR A 1 543 ? 19.580 -9.204 -37.379 1.00 96.00 543 THR A O 1
ATOM 3804 N N . PHE A 1 544 ? 19.384 -9.172 -39.625 1.00 98.06 544 PHE A N 1
ATOM 3805 C CA . PHE A 1 544 ? 18.263 -8.236 -39.702 1.00 98.06 544 PHE A CA 1
ATOM 3806 C C . PHE A 1 544 ? 17.161 -8.830 -40.583 1.00 98.06 544 PHE A C 1
ATOM 3808 O O . PHE A 1 544 ? 17.411 -9.208 -41.725 1.00 98.06 544 PHE A O 1
ATOM 3815 N N . THR A 1 545 ? 15.944 -8.923 -40.049 1.00 98.00 545 THR A N 1
ATOM 3816 C CA . THR A 1 545 ? 14.742 -9.346 -40.779 1.00 98.00 545 THR A CA 1
ATOM 3817 C C . THR A 1 545 ? 13.844 -8.133 -40.975 1.00 98.00 545 THR A C 1
ATOM 3819 O O . THR A 1 545 ? 13.210 -7.681 -40.022 1.00 98.00 545 THR A O 1
ATOM 3822 N N . ALA A 1 546 ? 13.794 -7.593 -42.193 1.00 97.25 546 ALA A N 1
ATOM 3823 C CA . ALA A 1 546 ? 13.140 -6.310 -42.449 1.00 97.25 546 ALA A CA 1
ATOM 3824 C C . ALA A 1 546 ? 11.614 -6.329 -42.240 1.00 97.25 546 ALA A C 1
ATOM 3826 O O . ALA A 1 546 ? 11.066 -5.412 -41.639 1.00 97.25 546 ALA A O 1
ATOM 3827 N N . GLY A 1 547 ? 10.900 -7.355 -42.715 1.00 96.88 547 GLY A N 1
ATOM 3828 C CA . GLY A 1 547 ? 9.441 -7.253 -42.851 1.00 96.88 547 GLY A CA 1
ATOM 3829 C C . GLY A 1 547 ? 9.080 -6.169 -43.873 1.00 96.88 547 GLY A C 1
ATOM 3830 O O . GLY A 1 547 ? 9.657 -6.149 -44.954 1.00 96.88 547 GLY A O 1
ATOM 3831 N N . THR A 1 548 ? 8.177 -5.253 -43.522 1.00 97.44 548 THR A N 1
ATOM 3832 C CA . THR A 1 548 ? 7.889 -4.017 -44.271 1.00 97.44 548 THR A CA 1
ATOM 3833 C C . THR A 1 548 ? 8.417 -2.764 -43.554 1.00 97.44 548 THR A C 1
ATOM 3835 O O . THR A 1 548 ? 7.813 -1.696 -43.643 1.00 97.44 548 THR A O 1
ATOM 3838 N N . SER A 1 549 ? 9.494 -2.894 -42.774 1.00 98.62 549 SER A N 1
ATOM 3839 C CA . SER A 1 549 ? 10.057 -1.808 -41.964 1.00 98.62 549 SER A CA 1
ATOM 3840 C C . SER A 1 549 ? 10.727 -0.719 -42.798 1.00 98.62 549 SER A C 1
ATOM 3842 O O . SER A 1 549 ? 11.251 -0.993 -43.883 1.00 98.62 549 SER A O 1
ATOM 3844 N N . THR A 1 550 ? 10.876 0.457 -42.197 1.00 98.81 550 THR A N 1
ATOM 3845 C CA . THR A 1 550 ? 11.724 1.535 -42.712 1.00 98.81 550 THR A CA 1
ATOM 3846 C C . THR A 1 550 ? 12.990 1.646 -41.870 1.00 98.81 550 THR A C 1
ATOM 3848 O O . THR A 1 550 ? 12.925 1.723 -40.646 1.00 98.81 550 THR A O 1
ATOM 3851 N N . VAL A 1 551 ? 14.159 1.698 -42.502 1.00 98.81 551 VAL A N 1
ATOM 3852 C CA . VAL A 1 551 ? 15.410 2.088 -41.839 1.00 98.81 551 VAL A CA 1
ATOM 3853 C C . VAL A 1 551 ? 15.862 3.412 -42.424 1.00 98.81 551 VAL A C 1
ATOM 3855 O O . VAL A 1 551 ? 15.991 3.536 -43.636 1.00 98.81 551 VAL A O 1
ATOM 3858 N N . ASN A 1 552 ? 16.092 4.401 -41.568 1.00 98.75 552 ASN A N 1
ATOM 3859 C CA . ASN A 1 552 ? 16.478 5.745 -41.966 1.00 98.75 552 ASN A CA 1
ATOM 3860 C C . ASN A 1 552 ? 17.844 6.112 -41.375 1.00 98.75 552 ASN A C 1
ATOM 3862 O O . ASN A 1 552 ? 17.970 6.284 -40.162 1.00 98.75 552 ASN A O 1
ATOM 3866 N N . PHE A 1 553 ? 18.856 6.265 -42.228 1.00 98.75 553 PHE A N 1
ATOM 3867 C CA . PHE A 1 553 ? 20.144 6.834 -41.834 1.00 98.75 553 PHE A CA 1
ATOM 3868 C C . PHE A 1 553 ? 20.056 8.354 -41.954 1.00 98.75 553 PHE A C 1
ATOM 3870 O O . PHE A 1 553 ? 20.108 8.899 -43.057 1.00 98.75 553 PHE A O 1
ATOM 3877 N N . ASN A 1 554 ? 19.877 9.023 -40.814 1.00 98.12 554 ASN A N 1
ATOM 3878 C CA . ASN A 1 554 ? 19.518 10.441 -40.729 1.00 98.12 554 ASN A CA 1
ATOM 3879 C C . ASN A 1 554 ? 20.602 11.324 -40.091 1.00 98.12 554 ASN A C 1
ATOM 3881 O O . ASN A 1 554 ? 20.337 12.467 -39.717 1.00 98.12 554 ASN A O 1
ATOM 3885 N N . GLY A 1 555 ? 21.814 10.794 -39.930 1.00 97.62 555 GLY A N 1
ATOM 3886 C CA . GLY A 1 555 ? 22.941 11.512 -39.347 1.00 97.62 555 GLY A CA 1
ATOM 3887 C C . GLY A 1 555 ? 23.404 12.674 -40.221 1.00 97.62 555 GLY A C 1
ATOM 3888 O O . GLY A 1 555 ? 23.256 12.651 -41.444 1.00 97.62 555 GLY A O 1
ATOM 3889 N N . ALA A 1 556 ? 24.002 13.688 -39.595 1.00 96.25 556 ALA A N 1
ATOM 3890 C CA . ALA A 1 556 ? 24.602 14.816 -40.312 1.00 96.25 556 ALA A CA 1
ATOM 3891 C C . ALA A 1 556 ? 26.022 14.513 -40.833 1.00 96.25 556 ALA A C 1
ATOM 3893 O O . ALA A 1 556 ? 26.471 15.120 -41.807 1.00 96.25 556 ALA A O 1
ATOM 3894 N N . GLY A 1 557 ? 26.732 13.601 -40.159 1.00 96.38 557 GLY A N 1
ATOM 3895 C CA . GLY A 1 557 ? 28.067 13.141 -40.535 1.00 96.38 557 GLY A CA 1
ATOM 3896 C C . GLY A 1 557 ? 28.045 11.975 -41.525 1.00 96.38 557 GLY A C 1
ATOM 3897 O O . GLY A 1 557 ? 26.984 11.513 -41.950 1.00 96.38 557 GLY A O 1
ATOM 3898 N N . ALA A 1 558 ? 29.239 11.484 -41.865 1.00 97.06 558 ALA A N 1
ATOM 3899 C CA . ALA A 1 558 ? 29.377 10.259 -42.642 1.00 97.06 558 ALA A CA 1
ATOM 3900 C C . ALA A 1 558 ? 28.802 9.062 -41.864 1.00 97.06 558 ALA A C 1
ATOM 3902 O O . ALA A 1 558 ? 29.034 8.936 -40.660 1.00 97.06 558 ALA A O 1
ATOM 3903 N N . GLN A 1 559 ? 28.056 8.195 -42.544 1.00 98.38 559 GLN A N 1
ATOM 3904 C CA . GLN A 1 559 ? 27.479 6.982 -41.965 1.00 98.38 559 GLN A CA 1
ATOM 3905 C C . GLN A 1 559 ? 27.775 5.791 -42.867 1.00 98.38 559 GLN A C 1
ATOM 3907 O O . GLN A 1 559 ? 27.539 5.864 -44.070 1.00 98.38 559 GLN A O 1
ATOM 3912 N N . ASN A 1 560 ? 28.204 4.670 -42.290 1.00 98.06 560 ASN A N 1
ATOM 3913 C CA . ASN A 1 560 ? 28.238 3.406 -43.027 1.00 98.06 560 ASN A CA 1
ATOM 3914 C C . ASN A 1 560 ? 26.879 2.708 -42.932 1.00 98.06 560 ASN A C 1
ATOM 3916 O O . ASN A 1 560 ? 26.266 2.665 -41.860 1.00 98.06 560 ASN A O 1
ATOM 3920 N N . ILE A 1 561 ? 26.438 2.133 -44.046 1.00 98.31 561 ILE A N 1
ATOM 3921 C CA . ILE A 1 561 ? 25.236 1.307 -44.141 1.00 98.31 561 ILE A CA 1
ATOM 3922 C C . ILE A 1 561 ? 25.675 -0.161 -43.991 1.00 98.31 561 ILE A C 1
ATOM 3924 O O . ILE A 1 561 ? 26.465 -0.644 -44.806 1.00 98.31 561 ILE A O 1
ATOM 3928 N N . PRO A 1 562 ? 25.211 -0.889 -42.959 1.00 97.00 562 PRO A N 1
ATOM 3929 C CA . PRO A 1 562 ? 25.574 -2.280 -42.751 1.00 97.00 562 PRO A CA 1
ATOM 3930 C C . PRO A 1 562 ? 24.939 -3.183 -43.818 1.00 97.00 562 PRO A C 1
ATOM 3932 O O . PRO A 1 562 ? 23.851 -2.918 -44.326 1.00 97.00 562 PRO A O 1
ATOM 3935 N N . ALA A 1 563 ? 25.632 -4.273 -44.146 1.00 96.38 563 ALA A N 1
ATOM 3936 C CA . ALA A 1 563 ? 25.251 -5.198 -45.209 1.00 96.38 563 ALA A CA 1
ATOM 3937 C C . ALA A 1 563 ? 24.036 -6.061 -44.818 1.00 96.38 563 ALA A C 1
ATOM 3939 O O . ALA A 1 563 ? 24.177 -7.197 -44.364 1.00 96.38 563 ALA A O 1
ATOM 3940 N N . PHE A 1 564 ? 22.835 -5.507 -44.980 1.00 97.06 564 PHE A N 1
ATOM 3941 C CA . PHE A 1 564 ? 21.565 -6.190 -44.753 1.00 97.06 564 PHE A CA 1
ATOM 3942 C C . PHE A 1 564 ? 20.646 -6.125 -45.977 1.00 97.06 564 PHE A C 1
ATOM 3944 O O . PHE A 1 564 ? 20.883 -5.398 -46.943 1.00 97.06 564 PHE A O 1
ATOM 3951 N N . THR A 1 565 ? 19.561 -6.899 -45.909 1.00 97.25 565 THR A N 1
ATOM 3952 C CA . THR A 1 565 ? 18.397 -6.713 -46.778 1.00 97.25 565 THR A CA 1
ATOM 3953 C C . THR A 1 565 ? 17.382 -5.830 -46.059 1.00 97.25 565 THR A C 1
ATOM 3955 O O . THR A 1 565 ? 16.884 -6.200 -44.996 1.00 97.25 565 THR A O 1
ATOM 3958 N N . TYR A 1 566 ? 17.083 -4.670 -46.630 1.00 98.38 566 TYR A N 1
ATOM 3959 C CA . TYR A 1 566 ? 16.085 -3.726 -46.142 1.00 98.38 566 TYR A CA 1
ATOM 3960 C C . TYR A 1 566 ? 14.804 -3.828 -46.968 1.00 98.38 566 TYR A C 1
ATOM 3962 O O . TYR A 1 566 ? 14.836 -4.163 -48.149 1.00 98.38 566 TYR A O 1
ATOM 3970 N N . TYR A 1 567 ? 13.669 -3.484 -46.363 1.00 98.25 567 TYR A N 1
ATOM 3971 C CA . TYR A 1 567 ? 12.455 -3.230 -47.132 1.00 98.25 567 TYR A CA 1
ATOM 3972 C C . TYR A 1 567 ? 12.507 -1.803 -47.680 1.00 98.25 567 TYR A C 1
ATOM 3974 O O . TYR A 1 567 ? 12.811 -1.610 -48.853 1.00 98.25 567 TYR A O 1
ATOM 3982 N N . GLN A 1 568 ? 12.348 -0.798 -46.820 1.00 98.44 568 GLN A N 1
ATOM 3983 C CA . GLN A 1 568 ? 12.583 0.594 -47.187 1.00 98.44 568 GLN A CA 1
ATOM 3984 C C . GLN A 1 568 ? 13.851 1.122 -46.515 1.00 98.44 568 GLN A C 1
ATOM 3986 O O . GLN A 1 568 ? 13.978 1.065 -45.291 1.00 98.44 568 GLN A O 1
ATOM 3991 N N . LEU A 1 569 ? 14.773 1.654 -47.318 1.00 98.50 569 LEU A N 1
ATOM 3992 C CA . LEU A 1 569 ? 15.950 2.381 -46.851 1.00 98.50 569 LEU A CA 1
ATOM 3993 C C . LEU A 1 569 ? 15.794 3.866 -47.187 1.00 98.50 569 LEU A C 1
ATOM 3995 O O . LEU A 1 569 ? 15.647 4.221 -48.352 1.00 98.50 569 LEU A O 1
ATOM 3999 N N . ILE A 1 570 ? 15.847 4.732 -46.182 1.00 98.69 570 ILE A N 1
ATOM 4000 C CA . ILE A 1 570 ? 15.849 6.185 -46.358 1.00 98.69 570 ILE A CA 1
ATOM 4001 C C . ILE A 1 570 ? 17.231 6.714 -45.992 1.00 98.69 570 ILE A C 1
ATOM 4003 O O . ILE A 1 570 ? 17.793 6.372 -44.949 1.00 98.69 570 ILE A O 1
ATOM 4007 N N . LEU A 1 571 ? 17.772 7.564 -46.854 1.00 98.62 571 LEU A N 1
ATOM 4008 C CA . LEU A 1 571 ? 18.952 8.368 -46.586 1.00 98.62 571 LEU A CA 1
ATOM 4009 C C . LEU A 1 571 ? 18.481 9.808 -46.399 1.00 98.62 571 LEU A C 1
ATOM 4011 O O . LEU A 1 571 ? 17.980 10.425 -47.338 1.00 98.62 571 LEU A O 1
ATOM 4015 N N . SER A 1 572 ? 18.628 10.343 -45.191 1.00 98.31 572 SER A N 1
ATOM 4016 C CA . SER A 1 572 ? 18.255 11.722 -44.859 1.00 98.31 572 SER A CA 1
ATOM 4017 C C . SER A 1 572 ? 19.378 12.430 -44.092 1.00 98.31 572 SER A C 1
ATOM 4019 O O . SER A 1 572 ? 20.475 11.889 -43.919 1.00 98.31 572 SER A O 1
ATOM 4021 N N . GLY A 1 573 ? 19.141 13.672 -43.665 1.00 96.75 573 GLY A N 1
ATOM 4022 C CA . GLY A 1 573 ? 20.161 14.494 -43.014 1.00 96.75 573 GLY A CA 1
ATOM 4023 C C . GLY A 1 573 ? 21.189 15.033 -44.013 1.00 96.75 573 GLY A C 1
ATOM 4024 O O . GLY A 1 573 ? 20.825 15.698 -44.977 1.00 96.75 573 GLY A O 1
ATOM 4025 N N . SER A 1 574 ? 22.478 14.787 -43.775 1.00 96.75 574 SER A N 1
ATOM 4026 C CA . SER A 1 574 ? 23.573 15.269 -44.634 1.00 96.75 574 SER A CA 1
ATOM 4027 C C . SER A 1 574 ? 24.778 14.329 -44.617 1.00 96.75 574 SER A C 1
ATOM 4029 O O . SER A 1 574 ? 24.805 13.363 -43.863 1.00 96.75 574 SER A O 1
ATOM 4031 N N . GLY A 1 575 ? 25.796 14.606 -45.432 1.00 97.25 575 GLY A N 1
ATOM 4032 C CA . GLY A 1 575 ? 27.032 13.819 -45.457 1.00 97.25 575 GLY A CA 1
ATOM 4033 C C . GLY A 1 575 ? 26.905 12.489 -46.208 1.00 97.25 575 GLY A C 1
ATOM 4034 O O . GLY A 1 575 ? 25.818 12.090 -46.633 1.00 97.25 575 GLY A O 1
ATOM 4035 N N . ALA A 1 576 ? 28.042 11.816 -46.389 1.00 97.69 576 ALA A N 1
ATOM 4036 C CA . ALA A 1 576 ? 28.114 10.565 -47.136 1.00 97.69 576 ALA A CA 1
ATOM 4037 C C . ALA A 1 576 ? 27.440 9.410 -46.381 1.00 97.69 576 ALA A C 1
ATOM 4039 O O . ALA A 1 576 ? 27.637 9.228 -45.180 1.00 97.69 576 ALA A O 1
ATOM 4040 N N . LYS A 1 577 ? 26.656 8.614 -47.099 1.00 98.38 577 LYS A N 1
ATOM 4041 C CA . LYS A 1 577 ? 26.052 7.366 -46.643 1.00 98.38 577 LYS A CA 1
ATOM 4042 C C . LYS A 1 577 ? 26.700 6.247 -47.446 1.00 98.38 577 LYS A C 1
ATOM 4044 O O . LYS A 1 577 ? 26.383 6.071 -48.619 1.00 98.38 577 LYS A O 1
ATOM 4049 N N . THR A 1 578 ? 27.654 5.551 -46.845 1.00 98.38 578 THR A N 1
ATOM 4050 C CA . THR A 1 578 ? 28.578 4.671 -47.563 1.00 98.38 578 THR A CA 1
ATOM 4051 C C . THR A 1 578 ? 28.181 3.206 -47.421 1.00 98.38 578 THR A C 1
ATOM 4053 O O . THR A 1 578 ? 28.049 2.694 -46.308 1.00 98.38 578 THR A O 1
ATOM 4056 N N . ILE A 1 579 ? 28.054 2.500 -48.544 1.00 98.00 579 ILE A N 1
ATOM 4057 C CA . ILE A 1 579 ? 28.089 1.034 -48.587 1.00 98.00 579 ILE A CA 1
ATOM 4058 C C . ILE A 1 579 ? 29.554 0.624 -48.753 1.00 98.00 579 ILE A C 1
ATOM 4060 O O . ILE A 1 579 ? 30.235 1.070 -49.677 1.00 98.00 579 ILE A O 1
ATOM 4064 N N . LEU A 1 580 ? 30.057 -0.187 -47.821 1.00 96.50 580 LEU A N 1
ATOM 4065 C CA . LEU A 1 580 ? 31.481 -0.517 -47.730 1.00 96.50 580 LEU A CA 1
ATOM 4066 C C . LEU A 1 580 ? 31.928 -1.490 -48.832 1.00 96.50 580 LEU A C 1
ATOM 4068 O O . LEU A 1 580 ? 31.150 -2.316 -49.314 1.00 96.50 580 LEU A O 1
ATOM 4072 N N . THR A 1 581 ? 33.214 -1.430 -49.188 1.00 96.38 581 THR A N 1
ATOM 4073 C CA . THR A 1 581 ? 33.810 -2.295 -50.221 1.00 96.38 581 THR A CA 1
ATOM 4074 C C . THR A 1 581 ? 33.614 -3.779 -49.907 1.00 96.38 581 THR A C 1
ATOM 4076 O O . THR A 1 581 ? 33.699 -4.195 -48.751 1.00 96.38 581 THR A O 1
ATOM 4079 N N . GLY A 1 582 ? 33.350 -4.589 -50.934 1.00 94.25 582 GLY A N 1
ATOM 4080 C CA . GLY A 1 582 ? 33.119 -6.028 -50.790 1.00 94.25 582 GLY A CA 1
ATOM 4081 C C . GLY A 1 582 ? 31.812 -6.415 -50.088 1.00 94.25 582 GLY A C 1
ATOM 4082 O O . GLY A 1 582 ? 31.635 -7.591 -49.776 1.00 94.25 582 GLY A O 1
ATOM 4083 N N . THR A 1 583 ? 30.900 -5.466 -49.837 1.00 96.69 583 THR A N 1
ATOM 4084 C CA . THR A 1 583 ? 29.591 -5.738 -49.224 1.00 96.69 583 THR A CA 1
ATOM 4085 C C . THR A 1 583 ? 28.434 -5.557 -50.203 1.00 96.69 583 THR A C 1
ATOM 4087 O O . THR A 1 583 ? 28.537 -4.832 -51.195 1.00 96.69 583 THR A O 1
ATOM 4090 N N . VAL A 1 584 ? 27.317 -6.231 -49.914 1.00 96.56 584 VAL A N 1
ATOM 4091 C CA . VAL A 1 584 ? 26.076 -6.141 -50.690 1.00 96.56 584 VAL A CA 1
ATOM 4092 C C . VAL A 1 584 ? 24.957 -5.655 -49.779 1.00 96.56 584 VAL A C 1
ATOM 4094 O O . VAL A 1 584 ? 24.687 -6.262 -48.742 1.00 96.56 584 VAL A O 1
ATOM 4097 N N . VAL A 1 585 ? 24.277 -4.592 -50.194 1.00 97.88 585 VAL A N 1
ATOM 4098 C CA . VAL A 1 585 ? 23.020 -4.136 -49.594 1.00 97.88 585 VAL A CA 1
ATOM 4099 C C . VAL A 1 585 ? 21.899 -4.407 -50.585 1.00 97.88 585 VAL A C 1
ATOM 4101 O O . VAL A 1 585 ? 22.006 -4.071 -51.762 1.00 97.88 585 VAL A O 1
ATOM 4104 N N . SER A 1 586 ? 20.821 -5.031 -50.117 1.00 97.69 586 SER A N 1
ATOM 4105 C CA . SER A 1 586 ? 19.609 -5.235 -50.919 1.00 97.69 586 SER A CA 1
ATOM 4106 C C . SER A 1 586 ? 18.464 -4.428 -50.323 1.00 97.69 586 SER A C 1
ATOM 4108 O O . SER A 1 586 ? 18.330 -4.366 -49.104 1.00 97.69 586 SER A O 1
ATOM 4110 N N . VAL A 1 587 ? 17.648 -3.799 -51.160 1.00 98.25 587 VAL A N 1
ATOM 4111 C CA . VAL A 1 587 ? 16.508 -2.979 -50.740 1.00 98.25 587 VAL A CA 1
ATOM 4112 C C . VAL A 1 587 ? 15.292 -3.301 -51.599 1.00 98.25 587 VAL A C 1
ATOM 4114 O O . VAL A 1 587 ? 15.433 -3.545 -52.797 1.00 98.25 587 VAL A O 1
ATOM 4117 N N . ASN A 1 588 ? 14.094 -3.245 -51.017 1.00 97.31 588 ASN A N 1
ATOM 4118 C CA . ASN A 1 588 ? 12.876 -3.206 -51.823 1.00 97.31 588 ASN A CA 1
ATOM 4119 C C . ASN A 1 588 ? 12.709 -1.816 -52.453 1.00 97.31 588 ASN A C 1
ATOM 4121 O O . ASN A 1 588 ? 12.578 -1.700 -53.664 1.00 97.31 588 ASN A O 1
ATOM 4125 N N . THR A 1 589 ? 12.828 -0.763 -51.643 1.00 97.56 589 THR A N 1
ATOM 4126 C CA . THR A 1 589 ? 12.831 0.638 -52.090 1.00 97.56 589 THR A CA 1
ATOM 4127 C C . THR A 1 589 ? 13.925 1.430 -51.382 1.00 97.56 589 THR A C 1
ATOM 4129 O O . THR A 1 589 ? 14.170 1.206 -50.192 1.00 97.56 589 THR A O 1
ATOM 4132 N N . ILE A 1 590 ? 14.523 2.399 -52.076 1.00 97.69 590 ILE A N 1
ATOM 4133 C CA . ILE A 1 590 ? 15.442 3.383 -51.494 1.00 97.69 590 ILE A CA 1
ATOM 4134 C C . ILE A 1 590 ? 14.958 4.805 -51.785 1.00 97.69 590 ILE A C 1
ATOM 4136 O O . ILE A 1 590 ? 14.593 5.120 -52.914 1.00 97.69 590 ILE A O 1
ATOM 4140 N N . GLU A 1 591 ? 14.973 5.663 -50.769 1.00 97.88 591 GLU A N 1
ATOM 4141 C CA . GLU A 1 591 ? 14.725 7.100 -50.888 1.00 97.88 591 GLU A CA 1
ATOM 4142 C C . GLU A 1 591 ? 15.986 7.855 -50.464 1.00 97.88 591 GLU A C 1
ATOM 4144 O O . GLU A 1 591 ? 16.512 7.635 -49.373 1.00 97.88 591 GLU A O 1
ATOM 4149 N N . ILE A 1 592 ? 16.467 8.760 -51.313 1.00 97.88 592 ILE A N 1
ATOM 4150 C CA . ILE A 1 592 ? 17.572 9.663 -50.987 1.00 97.88 592 ILE A CA 1
ATOM 4151 C C . ILE A 1 592 ? 16.996 11.072 -50.941 1.00 97.88 592 ILE A C 1
ATOM 4153 O O . ILE A 1 592 ? 16.588 11.615 -51.968 1.00 97.88 592 ILE A O 1
ATOM 4157 N N . GLN A 1 593 ? 16.921 11.645 -49.744 1.00 98.06 593 GLN A N 1
ATOM 4158 C CA . GLN A 1 593 ? 16.395 12.991 -49.545 1.00 98.06 593 GLN A CA 1
ATOM 4159 C C . GLN A 1 593 ? 17.423 14.054 -49.952 1.00 98.06 593 GLN A C 1
ATOM 4161 O O . GLN A 1 593 ? 18.558 13.750 -50.315 1.00 98.06 593 GLN A O 1
ATOM 4166 N N . ASN A 1 594 ? 17.032 15.328 -49.897 1.00 96.31 594 ASN A N 1
ATOM 4167 C CA . ASN A 1 594 ? 17.968 16.429 -50.112 1.00 96.31 594 ASN A CA 1
ATOM 4168 C C . ASN A 1 594 ? 18.975 16.499 -48.949 1.00 96.31 594 ASN A C 1
ATOM 4170 O O . ASN A 1 594 ? 18.564 16.530 -47.790 1.00 96.31 594 ASN A O 1
ATOM 4174 N N . GLY A 1 595 ? 20.273 16.532 -49.265 1.00 95.88 595 GLY A N 1
ATOM 4175 C CA . GLY A 1 595 ? 21.352 16.706 -48.288 1.00 95.88 595 GLY A CA 1
ATOM 4176 C C . GLY A 1 595 ? 22.403 15.589 -48.276 1.00 95.88 595 GLY A C 1
ATOM 4177 O O . GLY A 1 595 ? 23.589 15.902 -48.417 1.00 95.88 595 GLY A O 1
ATOM 4178 N N . PRO A 1 596 ? 22.044 14.307 -48.085 1.00 97.94 596 PRO A N 1
ATOM 4179 C CA . PRO A 1 596 ? 23.013 13.218 -48.088 1.00 97.94 596 PRO A CA 1
ATOM 4180 C C . PRO A 1 596 ? 23.467 12.841 -49.503 1.00 97.94 596 PRO A C 1
ATOM 4182 O O . PRO A 1 596 ? 22.771 13.073 -50.490 1.00 97.94 596 PRO A O 1
ATOM 4185 N N . THR A 1 597 ? 24.622 12.185 -49.588 1.00 97.31 597 THR A N 1
ATOM 4186 C CA . THR A 1 597 ? 25.077 11.493 -50.801 1.00 97.31 597 THR A CA 1
ATOM 4187 C C . THR A 1 597 ? 25.174 9.999 -50.529 1.00 97.31 597 THR A C 1
ATOM 4189 O O . THR A 1 597 ? 25.652 9.594 -49.473 1.00 97.31 597 THR A O 1
ATOM 4192 N N . LEU A 1 598 ? 24.731 9.166 -51.469 1.00 97.75 598 LEU A N 1
ATOM 4193 C CA . LEU A 1 598 ? 25.016 7.732 -51.433 1.00 97.75 598 LEU A CA 1
ATOM 4194 C C . LEU A 1 598 ? 26.403 7.490 -52.033 1.00 97.75 598 LEU A C 1
ATOM 4196 O O . LEU A 1 598 ? 26.670 7.907 -53.158 1.00 97.75 598 LEU A O 1
ATOM 4200 N N . ASP A 1 599 ? 27.262 6.812 -51.282 1.00 97.62 599 ASP A N 1
ATOM 4201 C CA . ASP A 1 599 ? 28.613 6.440 -51.689 1.00 97.62 599 ASP A CA 1
ATOM 4202 C C . ASP A 1 599 ? 28.735 4.910 -51.767 1.00 97.62 599 ASP A C 1
ATOM 4204 O O . ASP A 1 599 ? 28.414 4.192 -50.818 1.00 97.62 599 ASP A O 1
ATOM 4208 N N . LEU A 1 600 ? 29.173 4.405 -52.917 1.00 97.12 600 LEU A N 1
ATOM 4209 C CA . LEU A 1 600 ? 29.411 2.983 -53.157 1.00 97.12 600 LEU A CA 1
ATOM 4210 C C . LEU A 1 600 ? 30.922 2.765 -53.222 1.00 97.12 600 LEU A C 1
ATOM 4212 O O . LEU A 1 600 ? 31.548 2.968 -54.263 1.00 97.12 600 LEU A O 1
ATOM 4216 N N . ALA A 1 601 ? 31.523 2.366 -52.102 1.00 95.12 601 ALA A N 1
ATOM 4217 C CA . ALA A 1 601 ? 32.971 2.258 -52.013 1.00 95.12 601 ALA A CA 1
ATOM 4218 C C . ALA A 1 601 ? 33.488 1.016 -52.759 1.00 95.12 601 ALA A C 1
ATOM 4220 O O . ALA A 1 601 ? 33.117 -0.111 -52.438 1.00 95.12 601 ALA A O 1
ATOM 4221 N N . GLY A 1 602 ? 34.407 1.203 -53.711 1.00 95.44 602 GLY A N 1
ATOM 4222 C CA . GLY A 1 602 ? 35.127 0.111 -54.377 1.00 95.44 602 GLY A CA 1
ATOM 4223 C C . GLY A 1 602 ? 34.203 -0.917 -55.040 1.00 95.44 602 GLY A C 1
ATOM 4224 O O . GLY A 1 602 ? 33.554 -0.615 -56.034 1.00 95.44 602 GLY A O 1
ATOM 4225 N N . THR A 1 603 ? 34.174 -2.144 -54.511 1.00 96.06 603 THR A N 1
ATOM 4226 C CA . THR A 1 603 ? 33.357 -3.260 -55.033 1.00 96.06 603 THR A CA 1
ATOM 4227 C C . THR A 1 603 ? 31.994 -3.402 -54.343 1.00 96.06 603 THR A C 1
ATOM 4229 O O . THR A 1 603 ? 31.392 -4.474 -54.387 1.00 96.06 603 THR A O 1
ATOM 4232 N N . ALA A 1 604 ? 31.514 -2.354 -53.669 1.00 97.62 604 ALA A N 1
ATOM 4233 C CA . ALA A 1 604 ? 30.185 -2.317 -53.065 1.00 97.62 604 ALA A CA 1
ATOM 4234 C C . ALA A 1 604 ? 29.064 -2.513 -54.102 1.00 97.62 604 ALA A C 1
ATOM 4236 O O . ALA A 1 604 ? 29.143 -2.011 -55.224 1.00 97.62 604 ALA A O 1
ATOM 4237 N N . VAL A 1 605 ? 27.987 -3.196 -53.702 1.00 97.06 605 VAL A N 1
ATOM 4238 C CA . VAL A 1 605 ? 26.807 -3.428 -54.549 1.00 97.06 605 VAL A CA 1
ATOM 4239 C C . VAL A 1 605 ? 25.530 -3.009 -53.821 1.00 97.06 605 VAL A C 1
ATOM 4241 O O . VAL A 1 605 ? 25.306 -3.395 -52.672 1.00 97.06 605 VAL A O 1
ATOM 4244 N N . LEU A 1 606 ? 24.670 -2.265 -54.522 1.00 97.38 606 LEU A N 1
ATOM 4245 C CA . LEU A 1 606 ? 23.291 -1.985 -54.122 1.00 97.38 606 LEU A CA 1
ATOM 4246 C C . LEU A 1 606 ? 22.325 -2.697 -55.080 1.00 97.38 606 LEU A C 1
ATOM 4248 O O . LEU A 1 606 ? 22.276 -2.368 -56.263 1.00 97.38 606 LEU A O 1
ATOM 4252 N N . ASN A 1 607 ? 21.531 -3.630 -54.557 1.00 96.81 607 ASN A N 1
ATOM 4253 C CA . ASN A 1 607 ? 20.468 -4.311 -55.297 1.00 96.81 607 ASN A CA 1
ATOM 4254 C C . ASN A 1 607 ? 19.106 -3.709 -54.935 1.00 96.81 607 ASN A C 1
ATOM 4256 O O . ASN A 1 607 ? 18.731 -3.718 -53.764 1.00 96.81 607 ASN A O 1
ATOM 4260 N N . VAL A 1 608 ? 18.347 -3.242 -55.926 1.00 96.25 608 VAL A N 1
ATOM 4261 C CA . VAL A 1 608 ? 16.978 -2.724 -55.746 1.00 96.25 608 VAL A CA 1
ATOM 4262 C C . VAL A 1 608 ? 15.997 -3.704 -56.387 1.00 96.25 608 VAL A C 1
ATOM 4264 O O . VAL A 1 608 ? 16.121 -3.997 -57.574 1.00 96.25 608 VAL A O 1
ATOM 4267 N N . THR A 1 609 ? 15.063 -4.257 -55.609 1.00 89.94 609 THR A N 1
ATOM 4268 C CA . THR A 1 609 ? 14.209 -5.374 -56.060 1.00 89.94 609 THR A CA 1
ATOM 4269 C C . THR A 1 609 ? 12.816 -4.971 -56.540 1.00 89.94 609 THR A C 1
ATOM 4271 O O . THR A 1 609 ? 12.158 -5.786 -57.182 1.00 89.94 609 THR A O 1
ATOM 4274 N N . GLN A 1 610 ? 12.362 -3.744 -56.272 1.00 75.44 610 GLN A N 1
ATOM 4275 C CA . GLN A 1 610 ? 11.133 -3.188 -56.839 1.00 75.44 610 GLN A CA 1
ATOM 4276 C C . GLN A 1 610 ? 11.495 -1.963 -57.688 1.00 75.44 610 GLN A C 1
ATOM 4278 O O . GLN A 1 610 ? 11.997 -0.973 -57.155 1.00 75.44 610 GLN A O 1
ATOM 4283 N N . LEU A 1 611 ? 11.291 -2.068 -59.008 1.00 50.88 611 LEU A N 1
ATOM 4284 C CA . LEU A 1 611 ? 11.291 -0.924 -59.928 1.00 50.88 611 LEU A CA 1
ATOM 4285 C C . LEU A 1 611 ? 9.916 -0.257 -59.932 1.00 50.88 611 LEU A C 1
ATOM 4287 O O . LEU A 1 611 ? 8.910 -1.007 -59.966 1.00 50.88 611 LEU A O 1
#

Sequence (611 aa):
MNIRSSSILSISPHSKLMRRMLLLLCFISMFSYSGYSAIYYSRVATGNFATTTSWSDARTGGNSPGSLLATDIFIIQTGNNITVALAQSAASITVESGGTMTHGGNLTITCPQVTIDSGGLWNIVATRMTLTGSWTNNGSITLTSGRLTYSTGAGINNGSIVFSVTGGQLVKSSGTLTNGATGTISITGTATVTMGTGNFVNNNTSASVNFGASAITASGTAQSVGGFTTTGRFSATNASGTVTLTGNINSAGITKSGAGTLQMGTGLTHTTTGTVVLTAGVMNGGSSTINVNVTSTSAWGGTTATVFVPGTSTVNFGGVAQTLSATGTKTFYNLTFSNSGVKTNGTTTVTNIFSLEGLATSSLAPTYGAAATLRYNTATARNAGAEWLATFAATGGVIIANTGAINPNGNKVFNVNIPLTINSGATLSPAAGNTFSFGGDLINDGTWTASTGAVTITLGRVSQSIGRFSTIGLVTMSKASGTATFAANINGGAFTMSGAGILNLGTGLTHTFTGDWTNTTGTLQGNTSTLNIGGTGSVTSGTFTAGTSTVNFNGAGAQNIPAFTYYQLILSGSGAKTILTGTVVSVNTIEIQNGPTLDLAGTAVLNVTQL